Protein AF-0000000080068284 (afdb_homodimer)

Secondary structure (DSSP, 8-state):
-EEEEEEETTEEEEEE-PPPP-SSEEEEEEEEEPPHHHHHHHHH--SSS-SS--TTT---SSEE---EEEEEEEEE-TT--S--TT-EEEE--EE--S-SHHHHTT-GGG-TT-EETTTSSS--SSBS-EEE-TTTEEEPPTTS-HHHHTTHHHHHHHHHHHHHTTGGG-SEEEEE--SHHHHHHHHHHHHTT-SEEEEE-S-HHHHHHHHHHT-SEEE-TTTS-HHHHHHHHTTTS-EEEEEE-S-SHHHHHHHHHHEEEEEEEEE-S--SSPPBP-HHHHHHTT-EEEE--S--TTHHHHHHHHHHHTS--GGGGEEEEEEGGGIIIIIIIHHHH-TTT-SEEEEETT-/-EEEEEEETTEEEEEE-PPPP-SSEEEEEEEEEPPHHHHHHHHH--SSS-SS--TTT---SSEE---EEEEEEEEE-TT--S--TT-EEEE--EE--S-SHHHHTT-GGG-TT-EETTTSSS--SSBS-EEE-TTTEEEPPTTS-HHHHTTHHHHHHHHHHHHHTTGGG-SEEEEE--SHHHHHHHHHHHHTT-SEEEEE-S-HHHHHHHHHHT-SEEE-TTTS-HHHHHHHHTTTS-EEEEEE-S-SHHHHHHHHHHEEEEEEEEE-S--SSPPB--HHHHHHTT-EEEE--S--TTHHHHHHHHHHHTS--GGGGEEEEEEGGGIIIIIIIHHHH-TTT-SEEEEETT-

Nearest PDB structures (foldseek):
  1pl6-assembly1_A  TM=9.061E-01  e=7.827E-32  Homo sapiens
  5kia-assembly1_A-2  TM=8.706E-01  e=6.603E-31  Burkholderia thailandensis E264
  4eez-assembly1_B  TM=8.947E-01  e=3.286E-28  Lactococcus lactis subsp. lactis KF147
  4eex-assembly1_B  TM=8.906E-01  e=1.480E-27  Lactococcus lactis subsp. lactis KF147
  3meq-assembly1_C  TM=8.855E-01  e=5.286E-26  Brucella suis

Structure (mmCIF, N/CA/C/O backbone):
data_AF-0000000080068284-model_v1
#
loop_
_entity.id
_entity.type
_entity.pdbx_description
1 polymer 'Alcohol dehydrogenase'
#
loop_
_atom_site.group_PDB
_atom_site.id
_atom_site.type_symbol
_atom_site.label_atom_id
_atom_site.label_alt_id
_atom_site.label_comp_id
_atom_site.label_asym_id
_atom_site.label_entity_id
_atom_site.label_seq_id
_atom_site.pdbx_PDB_ins_code
_atom_site.Cartn_x
_atom_site.Cartn_y
_atom_site.Cartn_z
_atom_site.occupancy
_atom_site.B_iso_or_equiv
_atom_site.auth_seq_id
_atom_site.auth_comp_id
_atom_site.auth_asym_id
_atom_site.auth_atom_id
_atom_site.pdbx_PDB_model_num
ATOM 1 N N . MET A 1 1 ? -13.703 41.812 16.828 1 95.88 1 MET A N 1
ATOM 2 C CA . MET A 1 1 ? -12.289 41.469 16.75 1 95.88 1 MET A CA 1
ATOM 3 C C . MET A 1 1 ? -11.883 41.188 15.297 1 95.88 1 MET A C 1
ATOM 5 O O . MET A 1 1 ? -12.734 40.906 14.453 1 95.88 1 MET A O 1
ATOM 9 N N . ARG A 1 2 ? -10.578 41.281 15.016 1 97.19 2 ARG A N 1
ATOM 10 C CA . ARG A 1 2 ? -10.07 40.969 13.695 1 97.19 2 ARG A CA 1
ATOM 11 C C . ARG A 1 2 ? -10.039 39.438 13.484 1 97.19 2 ARG A C 1
ATOM 13 O O . ARG A 1 2 ? -9.688 38.688 14.391 1 97.19 2 ARG A O 1
ATOM 20 N N . ALA A 1 3 ? -10.414 39.031 12.32 1 98.12 3 ALA A N 1
ATOM 21 C CA . ALA A 1 3 ? -10.305 37.625 11.906 1 98.12 3 ALA A CA 1
ATOM 22 C C . ALA A 1 3 ? -10.039 37.5 10.406 1 98.12 3 ALA A C 1
ATOM 24 O O . ALA A 1 3 ? -10.648 38.219 9.609 1 98.12 3 ALA A O 1
ATOM 25 N N . VAL A 1 4 ? -9.086 36.719 10.062 1 98.44 4 VAL A N 1
ATOM 26 C CA . VAL A 1 4 ? -8.859 36.438 8.656 1 98.44 4 VAL A CA 1
ATOM 27 C C . VAL A 1 4 ? -9.852 35.375 8.188 1 98.44 4 VAL A C 1
ATOM 29 O O . VAL A 1 4 ? -9.758 34.219 8.57 1 98.44 4 VAL A O 1
ATOM 32 N N . ARG A 1 5 ? -10.688 35.719 7.305 1 98.06 5 ARG A N 1
ATOM 33 C CA . ARG A 1 5 ? -11.789 34.844 6.918 1 98.06 5 ARG A CA 1
ATOM 34 C C . ARG A 1 5 ? -11.688 34.469 5.453 1 98.06 5 ARG A C 1
ATOM 36 O O . ARG A 1 5 ? -11.297 35.281 4.609 1 98.06 5 ARG A O 1
ATOM 43 N N . PHE A 1 6 ? -11.953 33.219 5.188 1 98.38 6 PHE A N 1
ATOM 44 C CA . PHE A 1 6 ? -12.062 32.688 3.84 1 98.38 6 PHE A CA 1
ATOM 45 C C . PHE A 1 6 ? -13.5 32.75 3.334 1 98.38 6 PHE A C 1
ATOM 47 O O . PHE A 1 6 ? -14.391 32.125 3.887 1 98.38 6 PHE A O 1
ATOM 54 N N . HIS A 1 7 ? -13.727 33.562 2.289 1 97.75 7 HIS A N 1
ATOM 55 C CA . HIS A 1 7 ? -15.062 33.781 1.744 1 97.75 7 HIS A CA 1
ATOM 56 C C . HIS A 1 7 ? -15.297 32.906 0.504 1 97.75 7 HIS A C 1
ATOM 58 O O . HIS A 1 7 ? -16.406 32.844 -0.006 1 97.75 7 HIS A O 1
ATOM 64 N N . GLY A 1 8 ? -14.273 32.281 0.06 1 96.81 8 GLY A N 1
ATOM 65 C CA . GLY A 1 8 ? -14.281 31.5 -1.16 1 96.81 8 GLY A CA 1
ATOM 66 C C . GLY A 1 8 ? -12.977 31.578 -1.932 1 96.81 8 GLY A C 1
ATOM 67 O O . GLY A 1 8 ? -12.023 32.219 -1.48 1 96.81 8 GLY A O 1
ATOM 68 N N . ARG A 1 9 ? -12.969 30.984 -3.041 1 96.25 9 ARG A N 1
ATOM 69 C CA . ARG A 1 9 ? -11.758 30.906 -3.861 1 96.25 9 ARG A CA 1
ATOM 70 C C . ARG A 1 9 ? -11.203 32.281 -4.148 1 96.25 9 ARG A C 1
ATOM 72 O O . ARG A 1 9 ? -11.922 33.156 -4.652 1 96.25 9 ARG A O 1
ATOM 79 N N . GLY A 1 10 ? -9.953 32.5 -3.73 1 96.75 10 GLY A N 1
ATOM 80 C CA . GLY A 1 10 ? -9.258 33.75 -3.998 1 96.75 10 GLY A CA 1
ATOM 81 C C . GLY A 1 10 ? -9.742 34.906 -3.137 1 96.75 10 GLY A C 1
ATOM 82 O O . GLY A 1 10 ? -9.336 36.031 -3.334 1 96.75 10 GLY A O 1
ATOM 83 N N . ASP A 1 11 ? -10.594 34.594 -2.168 1 97.5 11 ASP A N 1
ATOM 84 C CA . ASP A 1 11 ? -11.234 35.656 -1.412 1 97.5 11 ASP A CA 1
ATOM 85 C C . ASP A 1 11 ? -11.008 35.5 0.088 1 97.5 11 ASP A C 1
ATOM 87 O O . ASP A 1 11 ? -11.852 34.938 0.793 1 97.5 11 ASP A O 1
ATOM 91 N N . ILE A 1 12 ? -9.883 36.062 0.586 1 97.69 12 ILE A N 1
ATOM 92 C CA . ILE A 1 12 ? -9.523 36.125 1.997 1 97.69 12 ILE A CA 1
ATOM 93 C C . ILE A 1 12 ? -9.508 37.562 2.459 1 97.69 12 ILE A C 1
ATOM 95 O O . ILE A 1 12 ? -8.93 38.438 1.793 1 97.69 12 ILE A O 1
ATOM 99 N N . ARG A 1 13 ? -10.164 37.812 3.627 1 96.81 13 ARG A N 1
ATOM 100 C CA . ARG A 1 13 ? -10.289 39.156 4.164 1 96.81 13 ARG A CA 1
ATOM 101 C C . ARG A 1 13 ? -10.094 39.156 5.676 1 96.81 13 ARG A C 1
ATOM 103 O O . ARG A 1 13 ? -10.289 38.156 6.34 1 96.81 13 ARG A O 1
ATOM 110 N N . ILE A 1 14 ? -9.68 40.312 6.07 1 97.5 14 ILE A N 1
ATOM 111 C CA . ILE A 1 14 ? -9.758 40.562 7.508 1 97.5 14 ILE A CA 1
ATOM 112 C C . ILE A 1 14 ? -11.102 41.188 7.852 1 97.5 14 ILE A C 1
ATOM 114 O O . ILE A 1 14 ? -11.367 42.344 7.484 1 97.5 14 ILE A O 1
ATOM 118 N N . ASP A 1 15 ? -11.914 40.469 8.5 1 97.69 15 ASP A N 1
ATOM 119 C CA . ASP A 1 15 ? -13.227 40.938 8.914 1 97.69 15 ASP A CA 1
ATOM 120 C C . ASP A 1 15 ? -13.219 41.344 10.391 1 97.69 15 ASP A C 1
ATOM 122 O O . ASP A 1 15 ? -12.391 40.844 11.164 1 97.69 15 ASP A O 1
ATOM 126 N N . GLN A 1 16 ? -14.102 42.25 10.625 1 97.62 16 GLN A N 1
ATOM 127 C CA . GLN A 1 16 ? -14.453 42.5 12.023 1 97.62 16 GLN A CA 1
ATOM 128 C C . GLN A 1 16 ? -15.656 41.656 12.445 1 97.62 16 GLN A C 1
ATOM 130 O O . GLN A 1 16 ? -16.75 41.844 11.922 1 97.62 16 GLN A O 1
ATOM 135 N N . ILE A 1 17 ? -15.367 40.75 13.336 1 96.44 17 ILE A N 1
ATOM 136 C CA . ILE A 1 17 ? -16.453 39.875 13.766 1 96.44 17 ILE A CA 1
ATOM 137 C C . ILE A 1 17 ? -16.609 39.938 15.281 1 96.44 17 ILE A C 1
ATOM 139 O O . ILE A 1 17 ? -15.805 40.594 15.961 1 96.44 17 ILE A O 1
ATOM 143 N N . ASP A 1 18 ? -17.688 39.312 15.789 1 95.25 18 ASP A N 1
ATOM 144 C CA . ASP A 1 18 ? -17.906 39.312 17.234 1 95.25 18 ASP A CA 1
ATOM 145 C C . ASP A 1 18 ? -16.859 38.469 17.953 1 95.25 18 ASP A C 1
ATOM 147 O O . ASP A 1 18 ? -16.484 37.406 17.453 1 95.25 18 ASP A O 1
ATOM 151 N N . GLU A 1 19 ? -16.344 38.969 19.047 1 94.31 19 GLU A N 1
ATOM 152 C CA . GLU A 1 19 ? -15.484 38.156 19.891 1 94.31 19 GLU A CA 1
ATOM 153 C C . GLU A 1 19 ? -16.25 36.969 20.469 1 94.31 19 GLU A C 1
ATOM 155 O O . GLU A 1 19 ? -17.406 37.125 20.875 1 94.31 19 GLU A O 1
ATOM 160 N N . PRO A 1 20 ? -15.68 35.875 20.453 1 91.12 20 PRO A N 1
ATOM 161 C CA . PRO A 1 20 ? -16.391 34.719 21 1 91.12 20 PRO A CA 1
ATOM 162 C C . PRO A 1 20 ? -16.547 34.781 22.516 1 91.12 20 PRO A C 1
ATOM 164 O O . PRO A 1 20 ? -15.734 35.406 23.203 1 91.12 20 PRO A O 1
ATOM 167 N N . VAL A 1 21 ? -17.578 34.25 22.953 1 87.19 21 VAL A N 1
ATOM 168 C CA . VAL A 1 21 ? -17.828 34.125 24.391 1 87.19 21 VAL A CA 1
ATOM 169 C C . VAL A 1 21 ? -17.062 32.938 24.953 1 87.19 21 VAL A C 1
ATOM 171 O O . VAL A 1 21 ? -17.109 31.828 24.391 1 87.19 21 VAL A O 1
ATOM 174 N N . CYS A 1 22 ? -16.359 33.25 26.047 1 83.81 22 CYS A N 1
ATOM 175 C CA . CYS A 1 22 ? -15.555 32.188 26.641 1 83.81 22 CYS A CA 1
ATOM 176 C C . CYS A 1 22 ? -16.438 31.078 27.234 1 83.81 22 CYS A C 1
ATOM 178 O O . CYS A 1 22 ? -17.203 31.328 28.156 1 83.81 22 CYS A O 1
ATOM 180 N N . GLN A 1 23 ? -16.547 30.031 26.641 1 75.38 23 GLN A N 1
ATOM 181 C CA . GLN A 1 23 ? -17.266 28.891 27.203 1 75.38 23 GLN A CA 1
ATOM 182 C C . GLN A 1 23 ? -16.297 27.797 27.656 1 75.38 23 GLN A C 1
ATOM 184 O O . GLN A 1 23 ? -16.656 26.969 28.5 1 75.38 23 GLN A O 1
ATOM 189 N N . ASN A 1 24 ? -15.133 27.859 27.297 1 82.38 24 ASN A N 1
ATOM 190 C CA . ASN A 1 24 ? -14.078 26.875 27.578 1 82.38 24 ASN A CA 1
ATOM 191 C C . ASN A 1 24 ? -12.727 27.562 27.781 1 82.38 24 ASN A C 1
ATOM 193 O O . ASN A 1 24 ? -12.586 28.422 28.641 1 82.38 24 ASN A O 1
ATOM 197 N N . GLY A 1 25 ? -11.75 27.188 27.062 1 77.19 25 GLY A N 1
ATOM 198 C CA . GLY A 1 25 ? -10.477 27.891 27.078 1 77.19 25 GLY A CA 1
ATOM 199 C C . GLY A 1 25 ? -10.344 28.922 25.984 1 77.19 25 GLY A C 1
ATOM 200 O O . GLY A 1 25 ? -10.289 28.562 24.797 1 77.19 25 GLY A O 1
ATOM 201 N N . GLN A 1 26 ? -10.352 30.125 26.391 1 84.06 26 GLN A N 1
ATOM 202 C CA . GLN A 1 26 ? -10.117 31.203 25.422 1 84.06 26 GLN A CA 1
ATOM 203 C C . GLN A 1 26 ? -8.633 31.516 25.297 1 84.06 26 GLN A C 1
ATOM 205 O O . GLN A 1 26 ? -7.945 31.734 26.297 1 84.06 26 GLN A O 1
ATOM 210 N N . ILE A 1 27 ? -8.195 31.438 24.062 1 92.38 27 ILE A N 1
ATOM 211 C CA . ILE A 1 27 ? -6.781 31.609 23.734 1 92.38 27 ILE A CA 1
ATOM 212 C C . ILE A 1 27 ? -6.586 32.938 23.016 1 92.38 27 ILE A C 1
ATOM 214 O O . ILE A 1 27 ? -7.383 33.312 22.156 1 92.38 27 ILE A O 1
ATOM 218 N N . ARG A 1 28 ? -5.641 33.656 23.375 1 96.06 28 ARG A N 1
ATOM 219 C CA . ARG A 1 28 ? -5.074 34.719 22.547 1 96.06 28 ARG A CA 1
ATOM 220 C C . ARG A 1 28 ? -3.963 34.156 21.656 1 96.06 28 ARG A C 1
ATOM 222 O O . ARG A 1 28 ? -2.85 33.906 22.125 1 96.06 28 ARG A O 1
ATOM 229 N N . PRO A 1 29 ? -4.324 33.969 20.359 1 98.25 29 PRO A N 1
ATOM 230 C CA . PRO A 1 29 ? -3.293 33.438 19.453 1 98.25 29 PRO A CA 1
ATOM 231 C C . PRO A 1 29 ? -2.08 34.375 19.344 1 98.25 29 PRO A C 1
ATOM 233 O O . PRO A 1 29 ? -2.227 35.594 19.359 1 98.25 29 PRO A O 1
ATOM 236 N N . SER A 1 30 ? -0.891 33.781 19.312 1 98.5 30 SER A N 1
ATOM 237 C CA . SER A 1 30 ? 0.342 34.562 19.156 1 98.5 30 SER A CA 1
ATOM 238 C C . SER A 1 30 ? 0.911 34.406 17.75 1 98.5 30 SER A C 1
ATOM 240 O O . SER A 1 30 ? 1.185 35.406 17.078 1 98.5 30 SER A O 1
ATOM 242 N N . PHE A 1 31 ? 1.122 33.156 17.344 1 98.81 31 PHE A N 1
ATOM 243 C CA . PHE A 1 31 ? 1.652 32.875 16.016 1 98.81 31 PHE A CA 1
ATOM 244 C C . PHE A 1 31 ? 0.815 31.812 15.312 1 98.81 31 PHE A C 1
ATOM 246 O O . PHE A 1 31 ? 0.348 30.859 15.945 1 98.81 31 PHE A O 1
ATOM 253 N N . VAL A 1 32 ? 0.577 32 14.047 1 98.81 32 VAL A N 1
ATOM 254 C CA . VAL A 1 32 ? -0.18 31.078 13.195 1 98.81 32 VAL A CA 1
ATOM 255 C C . VAL A 1 32 ? 0.59 30.828 11.898 1 98.81 32 VAL A C 1
ATOM 257 O O . VAL A 1 32 ? 1.045 31.766 11.242 1 98.81 32 VAL A O 1
ATOM 260 N N . GLY A 1 33 ? 0.773 29.578 11.578 1 98.62 33 GLY A N 1
ATOM 261 C CA . GLY A 1 33 ? 1.421 29.234 10.32 1 98.62 33 GLY A CA 1
ATOM 262 C C . GLY A 1 33 ? 0.448 29.109 9.164 1 98.62 33 GLY A C 1
ATOM 263 O O . GLY A 1 33 ? -0.702 28.719 9.352 1 98.62 33 GLY A O 1
ATOM 264 N N . ILE A 1 34 ? 0.926 29.438 7.973 1 98 34 ILE A N 1
ATOM 265 C CA . ILE A 1 34 ? 0.16 29.172 6.762 1 98 34 ILE A CA 1
ATOM 266 C C . ILE A 1 34 ? 0.509 27.781 6.234 1 98 34 ILE A C 1
ATOM 268 O O . ILE A 1 34 ? 1.687 27.438 6.098 1 98 34 ILE A O 1
ATOM 272 N N . CYS A 1 35 ? -0.464 26.984 6.035 1 95.62 35 CYS A N 1
ATOM 273 C CA . CYS A 1 35 ? -0.27 25.609 5.574 1 95.62 35 CYS A CA 1
ATOM 274 C C . CYS A 1 35 ? -0.541 25.5 4.078 1 95.62 35 CYS A C 1
ATOM 276 O O . CYS A 1 35 ? -1.243 26.328 3.502 1 95.62 35 CYS A O 1
ATOM 278 N N . GLY A 1 36 ? 0.077 24.484 3.439 1 92.5 36 GLY A N 1
ATOM 279 C CA . GLY A 1 36 ? -0.24 24.203 2.051 1 92.5 36 GLY A CA 1
ATOM 280 C C . GLY A 1 36 ? -1.725 24.016 1.805 1 92.5 36 GLY A C 1
ATOM 281 O O . GLY A 1 36 ? -2.232 24.359 0.739 1 92.5 36 GLY A O 1
ATOM 282 N N . SER A 1 37 ? -2.434 23.438 2.738 1 93.12 37 SER A N 1
ATOM 283 C CA . SER A 1 37 ? -3.875 23.25 2.596 1 93.12 37 SER A CA 1
ATOM 284 C C . SER A 1 37 ? -4.605 24.594 2.553 1 93.12 37 SER A C 1
ATOM 286 O O . SER A 1 37 ? -5.648 24.719 1.912 1 93.12 37 SER A O 1
ATOM 288 N N . ASP A 1 38 ? -4.098 25.609 3.211 1 96 38 ASP A N 1
ATOM 289 C CA . ASP A 1 38 ? -4.656 26.953 3.084 1 96 38 ASP A CA 1
ATOM 290 C C . ASP A 1 38 ? -4.531 27.469 1.651 1 96 38 ASP A C 1
ATOM 292 O O . ASP A 1 38 ? -5.469 28.062 1.115 1 96 38 ASP A O 1
ATOM 296 N N . LEU A 1 39 ? -3.342 27.25 1.112 1 95.12 39 LEU A N 1
ATOM 297 C CA . LEU A 1 39 ? -3.096 27.672 -0.262 1 95.12 39 LEU A CA 1
ATOM 298 C C . LEU A 1 39 ? -4.035 26.953 -1.227 1 95.12 39 LEU A C 1
ATOM 300 O O . LEU A 1 39 ? -4.527 27.547 -2.182 1 95.12 39 LEU A O 1
ATOM 304 N N . HIS A 1 40 ? -4.215 25.672 -0.936 1 92.12 40 HIS A N 1
ATOM 305 C CA . HIS A 1 40 ? -5.133 24.906 -1.771 1 92.12 40 HIS A CA 1
ATOM 306 C C . HIS A 1 40 ? -6.539 25.5 -1.736 1 92.12 40 HIS A C 1
ATOM 308 O O . HIS A 1 40 ? -7.18 25.641 -2.779 1 92.12 40 HIS A O 1
ATOM 314 N N . GLU A 1 41 ? -7.035 25.828 -0.574 1 94.38 41 GLU A N 1
ATOM 315 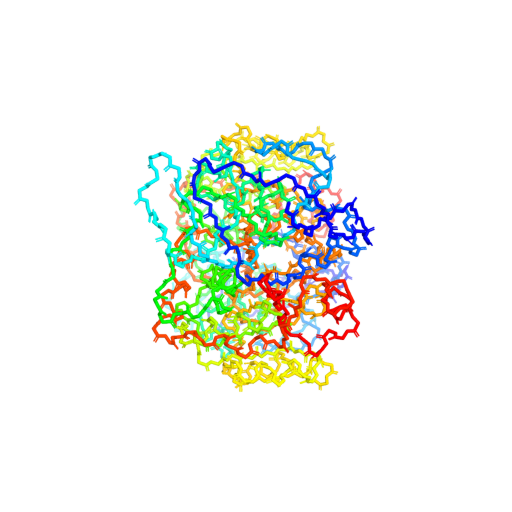C CA . GLU A 1 41 ? -8.344 26.453 -0.457 1 94.38 41 GLU A CA 1
ATOM 316 C C . GLU A 1 41 ? -8.383 27.781 -1.222 1 94.38 41 GLU A C 1
ATOM 318 O O . GLU A 1 41 ? -9.336 28.047 -1.957 1 94.38 41 GLU A O 1
ATOM 323 N N . TYR A 1 42 ? -7.32 28.547 -1.102 1 97.06 42 TYR A N 1
ATOM 324 C CA . TYR A 1 42 ? -7.246 29.859 -1.721 1 97.06 42 TYR A CA 1
ATOM 325 C C . TYR A 1 42 ? -7.254 29.75 -3.24 1 97.06 42 TYR A C 1
ATOM 327 O O . TYR A 1 42 ? -7.918 30.531 -3.924 1 97.06 42 TYR A O 1
ATOM 335 N N . LEU A 1 43 ? -6.59 28.75 -3.768 1 94.94 43 LEU A N 1
ATOM 336 C CA . LEU A 1 43 ? -6.375 28.641 -5.207 1 94.94 43 LEU A CA 1
ATOM 337 C C . LEU A 1 43 ? -7.5 27.844 -5.863 1 94.94 43 LEU A C 1
ATOM 339 O O . LEU A 1 43 ? -7.855 28.109 -7.016 1 94.94 43 LEU A O 1
ATOM 343 N N . ALA A 1 44 ? -8.109 26.859 -5.059 1 91.38 44 ALA A N 1
ATOM 344 C CA . ALA A 1 44 ? -8.969 25.891 -5.742 1 91.38 44 ALA A CA 1
ATOM 345 C C . ALA A 1 44 ? -10.188 25.547 -4.887 1 91.38 44 ALA A C 1
ATOM 347 O O . ALA A 1 44 ? -11.023 24.734 -5.297 1 91.38 44 ALA A O 1
ATOM 348 N N . GLY A 1 45 ? -10.305 26.094 -3.746 1 90.81 45 GLY A N 1
ATOM 349 C CA . GLY A 1 45 ? -11.375 25.734 -2.834 1 90.81 45 GLY A CA 1
ATOM 350 C C . GLY A 1 45 ? -12.703 26.359 -3.193 1 90.81 45 GLY A C 1
ATOM 351 O O . GLY A 1 45 ? -12.82 27.016 -4.23 1 90.81 45 GLY A O 1
ATOM 352 N N . PRO A 1 46 ? -13.609 26.125 -2.428 1 94.31 46 PRO A N 1
ATOM 353 C CA . PRO A 1 46 ? -13.539 25.375 -1.166 1 94.31 46 PRO A CA 1
ATOM 354 C C . PRO A 1 46 ? -13.469 23.859 -1.373 1 94.31 46 PRO A C 1
ATOM 356 O O . PRO A 1 46 ? -14.102 23.328 -2.289 1 94.31 46 PRO A O 1
ATOM 359 N N . SER A 1 47 ? -12.656 23.172 -0.603 1 89.31 47 SER A N 1
ATOM 360 C CA . SER A 1 47 ? -12.531 21.719 -0.576 1 89.31 47 SER A CA 1
ATOM 361 C C . SER A 1 47 ? -12.773 21.156 0.824 1 89.31 47 SER A C 1
ATOM 363 O O . SER A 1 47 ? -13.734 20.406 1.042 1 89.31 47 SER A O 1
ATOM 365 N N . THR A 1 48 ? -12.023 21.609 1.773 1 91.38 48 THR A N 1
ATOM 366 C CA . THR A 1 48 ? -12.164 21.203 3.17 1 91.38 48 THR A CA 1
ATOM 367 C C . THR A 1 48 ? -13.125 22.141 3.902 1 91.38 48 THR A C 1
ATOM 369 O O . THR A 1 48 ? -13.867 21.703 4.785 1 91.38 48 THR A O 1
ATOM 372 N N . VAL A 1 49 ? -13.094 23.391 3.539 1 96.12 49 VAL A N 1
ATOM 373 C CA . VAL A 1 49 ? -14.031 24.359 4.102 1 96.12 49 VAL A CA 1
ATOM 374 C C . VAL A 1 49 ? -15.445 24.031 3.646 1 96.12 49 VAL A C 1
ATOM 376 O O . VAL A 1 49 ? -15.703 23.891 2.447 1 96.12 49 VAL A O 1
ATOM 379 N N . PRO A 1 50 ? -16.359 23.969 4.535 1 96.5 50 PRO A N 1
ATOM 380 C CA . PRO A 1 50 ? -17.688 23.484 4.176 1 96.5 50 PRO A CA 1
ATOM 381 C C . PRO A 1 50 ? -18.531 24.531 3.467 1 96.5 50 PRO A C 1
ATOM 383 O O . PRO A 1 50 ? -18.594 25.688 3.902 1 96.5 50 PRO A O 1
ATOM 386 N N . GLU A 1 51 ? -19.156 24.125 2.453 1 95.94 51 GLU A N 1
ATOM 387 C CA . GLU A 1 51 ? -20.109 24.969 1.735 1 95.94 51 GLU A CA 1
ATOM 388 C C . GLU A 1 51 ? -21.516 24.844 2.314 1 95.94 51 GLU A C 1
ATOM 390 O O . GLU A 1 51 ? -22.359 25.703 2.072 1 95.94 51 GLU A O 1
ATOM 395 N N . THR A 1 52 ? -21.797 23.734 2.816 1 96.44 52 THR A N 1
ATOM 396 C CA . THR A 1 52 ? -23 23.469 3.582 1 96.44 52 THR A CA 1
ATOM 397 C C . THR A 1 52 ? -22.672 23.234 5.055 1 96.44 52 THR A C 1
ATOM 399 O O . THR A 1 52 ? -21.516 22.984 5.402 1 96.44 52 THR A O 1
ATOM 402 N N . PRO A 1 53 ? -23.578 23.406 5.902 1 97.25 53 PRO A N 1
ATOM 403 C CA . PRO A 1 53 ? -23.266 23.297 7.332 1 97.25 53 PRO A CA 1
ATOM 404 C C . PRO A 1 53 ? -22.531 22 7.68 1 97.25 53 PRO A C 1
ATOM 406 O O . PRO A 1 53 ? -23 20.906 7.348 1 97.25 53 PRO A O 1
ATOM 409 N N . HIS A 1 54 ? -21.438 22.141 8.297 1 97.5 54 HIS A N 1
ATOM 410 C CA . HIS A 1 54 ? -20.609 21 8.695 1 97.5 54 HIS A CA 1
ATOM 411 C C . HIS A 1 54 ? -21.328 20.141 9.719 1 97.5 54 HIS A C 1
ATOM 413 O O . HIS A 1 54 ? -21.953 20.656 10.656 1 97.5 54 HIS A O 1
ATOM 419 N N . PRO A 1 55 ? -21.203 18.875 9.695 1 96.62 55 PRO A N 1
ATOM 420 C CA . PRO A 1 55 ? -21.969 17.984 10.578 1 96.62 55 PRO A CA 1
ATOM 421 C C . PRO A 1 55 ? -21.594 18.156 12.055 1 96.62 55 PRO A C 1
ATOM 423 O O . PRO A 1 55 ? -22.438 17.938 12.93 1 96.62 55 PRO A O 1
ATOM 426 N N . ILE A 1 56 ? -20.391 18.594 12.352 1 96.44 56 ILE A N 1
ATOM 427 C CA . ILE A 1 56 ? -19.938 18.688 13.734 1 96.44 56 ILE A CA 1
ATOM 428 C C . ILE A 1 56 ? -20.141 20.109 14.242 1 96.44 56 ILE A C 1
ATOM 430 O O . ILE A 1 56 ? -20.609 20.312 15.367 1 96.44 56 ILE A O 1
ATOM 434 N N . THR A 1 57 ? -19.828 21.125 13.422 1 96 57 THR A N 1
ATOM 435 C CA . THR A 1 57 ? -19.75 22.484 13.93 1 96 57 THR A CA 1
ATOM 436 C C . THR A 1 57 ? -20.938 23.312 13.43 1 96 57 THR A C 1
ATOM 438 O O . THR A 1 57 ? -21.188 24.406 13.938 1 96 57 THR A O 1
ATOM 441 N N . ASN A 1 58 ? -21.641 22.875 12.391 1 96.69 58 ASN A N 1
ATOM 442 C CA . ASN A 1 58 ? -22.75 23.547 11.719 1 96.69 58 ASN A CA 1
ATOM 443 C C . ASN A 1 58 ? -22.281 24.812 11.016 1 96.69 58 ASN A C 1
ATOM 445 O O . ASN A 1 58 ? -23.094 25.656 10.633 1 96.69 58 ASN A O 1
ATOM 449 N N . ALA A 1 59 ? -21.016 25.016 10.875 1 95.88 59 ALA A N 1
ATOM 450 C CA . ALA A 1 59 ? -20.469 26.219 10.234 1 95.88 59 ALA A CA 1
ATOM 451 C C . ALA A 1 59 ? -20.406 26.047 8.719 1 95.88 59 ALA A C 1
ATOM 453 O O . ALA A 1 59 ? -20.375 24.922 8.211 1 95.88 59 ALA A O 1
ATOM 454 N N . THR A 1 60 ? -20.438 27.094 8.039 1 96.31 60 THR A N 1
ATOM 455 C CA . THR A 1 60 ? -20.234 27.188 6.602 1 96.31 60 THR A CA 1
ATOM 456 C C . THR A 1 60 ? -19.531 28.484 6.238 1 96.31 60 THR A C 1
ATOM 458 O O . THR A 1 60 ? -19.359 29.359 7.086 1 96.31 60 THR A O 1
ATOM 461 N N . LEU A 1 61 ? -19.078 28.578 5.086 1 95.31 61 LEU A N 1
ATOM 462 C CA . LEU A 1 61 ? -18.406 29.797 4.633 1 95.31 61 LEU A CA 1
ATOM 463 C C . LEU A 1 61 ? -19.219 31.031 5.004 1 95.31 61 LEU A C 1
ATOM 465 O O . LEU A 1 61 ? -20.453 31 4.969 1 95.31 61 LEU A O 1
ATOM 469 N N . PRO A 1 62 ? -18.609 32.062 5.316 1 97.38 62 PRO A N 1
ATOM 470 C CA . PRO A 1 62 ? -17.172 32.219 5.5 1 97.38 62 PRO A CA 1
ATOM 471 C C . PRO A 1 62 ? -16.672 31.672 6.832 1 97.38 62 PRO A C 1
ATOM 473 O O . PRO A 1 62 ? -17.438 31.641 7.809 1 97.38 62 PRO A O 1
ATOM 476 N N . VAL A 1 63 ? -15.438 31.234 6.898 1 97.75 63 VAL A N 1
ATOM 477 C CA . VAL A 1 63 ? -14.867 30.688 8.125 1 97.75 63 VAL A CA 1
ATOM 478 C C . VAL A 1 63 ? -13.555 31.406 8.445 1 97.75 63 VAL A C 1
ATOM 480 O O . VAL A 1 63 ? -12.93 32 7.562 1 97.75 63 VAL A O 1
ATOM 483 N N . THR A 1 64 ? -13.156 31.453 9.719 1 98 64 THR A N 1
ATOM 484 C CA . THR A 1 64 ? -11.867 31.984 10.133 1 98 64 THR A CA 1
ATOM 485 C C . THR A 1 64 ? -10.758 30.953 9.922 1 98 64 THR A C 1
ATOM 487 O O . THR A 1 64 ? -10.867 29.828 10.391 1 98 64 THR A O 1
ATOM 490 N N .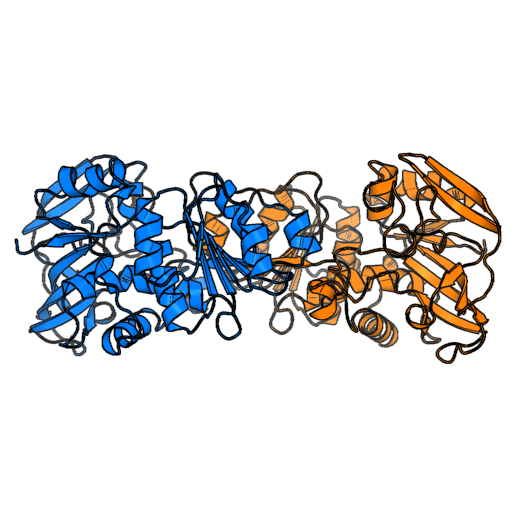 LEU A 1 65 ? -9.68 31.312 9.258 1 98.12 65 LEU A N 1
ATOM 491 C CA . LEU A 1 65 ? -8.578 30.406 8.945 1 98.12 65 LEU A CA 1
ATOM 492 C C . LEU A 1 65 ? -7.59 30.328 10.109 1 98.12 65 LEU A C 1
ATOM 494 O O . LEU A 1 65 ? -7.668 31.125 11.047 1 98.12 65 LEU A O 1
ATOM 498 N N . GLY A 1 66 ? -6.691 29.328 10 1 98.38 66 GLY A N 1
ATOM 499 C CA . GLY A 1 66 ? -5.598 29.172 10.945 1 98.38 66 GLY A CA 1
ATOM 500 C C . GLY A 1 66 ? -5.695 27.906 11.766 1 98.38 66 GLY A C 1
ATOM 501 O O . GLY A 1 66 ? -6.32 27.891 12.828 1 98.38 66 GLY A O 1
ATOM 502 N N . HIS A 1 67 ? -5.055 26.844 11.32 1 98.19 67 HIS A N 1
ATOM 503 C CA . HIS A 1 67 ? -5.125 25.594 12.07 1 98.19 67 HIS A CA 1
ATOM 504 C C . HIS A 1 67 ? -3.766 25.219 12.648 1 98.19 67 HIS A C 1
ATOM 506 O O . HIS A 1 67 ? -3.656 24.266 13.422 1 98.19 67 HIS A O 1
ATOM 512 N N . GLU A 1 68 ? -2.734 25.953 12.344 1 98.56 68 GLU A N 1
ATOM 513 C CA . GLU A 1 68 ? -1.401 25.812 12.922 1 98.56 68 GLU A CA 1
ATOM 514 C C . GLU A 1 68 ? -1.071 26.984 13.844 1 98.56 68 GLU A C 1
ATOM 516 O O . GLU A 1 68 ? -0.492 27.984 13.414 1 98.56 68 GLU A O 1
ATOM 521 N N . PHE A 1 69 ? -1.368 26.812 15.195 1 98.62 69 PHE A N 1
ATOM 522 C CA . PHE A 1 69 ? -1.121 28.031 15.961 1 98.62 69 PHE A CA 1
ATOM 523 C C . PHE A 1 69 ? -0.878 27.719 17.422 1 98.62 69 PHE A C 1
ATOM 525 O O . PHE A 1 69 ? -1.188 26.609 17.891 1 98.62 69 PHE A O 1
ATOM 532 N N . SER A 1 70 ? -0.276 28.672 18.062 1 98.69 70 SER A N 1
ATOM 533 C CA . SER A 1 70 ? -0.031 28.703 19.5 1 98.69 70 SER A CA 1
ATOM 534 C C . SER A 1 70 ? -0.465 30.031 20.094 1 98.69 70 SER A C 1
ATOM 536 O O . SER A 1 70 ? -0.737 30.984 19.375 1 98.69 70 SER A O 1
ATOM 538 N N . GLY A 1 71 ? -0.604 30.047 21.359 1 98.25 71 GLY A N 1
ATOM 539 C CA . GLY A 1 71 ? -0.999 31.25 22.062 1 98.25 71 GLY A CA 1
ATOM 540 C C . GLY A 1 71 ? -1.028 31.078 23.578 1 98.25 71 GLY A C 1
ATOM 541 O O . GLY A 1 71 ? -0.386 30.172 24.109 1 98.25 71 GLY A O 1
ATOM 542 N N . THR A 1 72 ? -1.672 32.062 24.156 1 97.69 72 THR A N 1
ATOM 543 C CA . THR A 1 72 ? -1.772 32.062 25.609 1 97.69 72 THR A CA 1
ATOM 544 C C . THR A 1 72 ? -3.232 32.062 26.047 1 97.69 72 THR A C 1
ATOM 546 O O . THR A 1 72 ? -4.062 32.75 25.469 1 97.69 72 THR A O 1
ATOM 549 N N . ILE A 1 73 ? -3.486 31.234 27.109 1 97.19 73 ILE A N 1
ATOM 550 C CA . ILE A 1 73 ? -4.828 31.219 27.688 1 97.19 73 ILE A CA 1
ATOM 551 C C . ILE A 1 73 ? -5.125 32.562 28.344 1 97.19 73 ILE A C 1
ATOM 553 O O . ILE A 1 73 ? -4.379 33 29.234 1 97.19 73 ILE A O 1
ATOM 557 N N . GLU A 1 74 ? -6.125 33.156 27.906 1 95.19 74 GLU A N 1
ATOM 558 C CA . GLU A 1 74 ? -6.441 34.469 28.453 1 95.19 74 GLU A CA 1
ATOM 559 C C . GLU A 1 74 ? -7.656 34.406 29.375 1 95.19 74 GLU A C 1
ATOM 561 O O . GLU A 1 74 ? -7.812 35.25 30.25 1 95.19 74 GLU A O 1
ATOM 566 N N . GLU A 1 75 ? -8.531 33.469 29.172 1 94.5 75 GLU A N 1
ATOM 567 C CA . GLU A 1 75 ? -9.719 33.219 29.984 1 94.5 75 GLU A CA 1
ATOM 568 C C . GLU A 1 75 ? -10.109 31.75 29.984 1 94.5 75 GLU A C 1
ATOM 570 O O . GLU A 1 75 ? -9.852 31.031 29.016 1 94.5 75 GLU A O 1
ATOM 575 N N . VAL A 1 76 ? -10.672 31.312 31.109 1 94.38 76 VAL A N 1
ATOM 576 C CA . VAL A 1 76 ? -11.164 29.938 31.172 1 94.38 76 VAL A CA 1
ATOM 577 C C . VAL A 1 76 ? -12.602 29.938 31.672 1 94.38 76 VAL A C 1
ATOM 579 O O . VAL A 1 76 ? -12.984 30.734 32.531 1 94.38 76 VAL A O 1
ATOM 582 N N . GLY A 1 77 ? -13.375 29.094 31.016 1 89.81 77 GLY A N 1
ATOM 583 C CA . GLY A 1 77 ? -14.75 28.922 31.453 1 89.81 77 GLY A CA 1
ATOM 584 C C . GLY A 1 77 ? -14.883 28.094 32.719 1 89.81 77 GLY A C 1
ATOM 585 O O . GLY A 1 77 ? -13.891 27.562 33.219 1 89.81 77 GLY A O 1
ATOM 586 N N . ALA A 1 78 ? -16.203 27.953 33.031 1 86 78 ALA A N 1
ATOM 587 C CA . ALA A 1 78 ? -16.5 27.156 34.219 1 86 78 ALA A CA 1
ATOM 588 C C . ALA A 1 78 ? -16.203 25.688 33.969 1 86 78 ALA A C 1
ATOM 590 O O . ALA A 1 78 ? -16.484 25.156 32.906 1 86 78 ALA A O 1
ATOM 591 N N . GLY A 1 79 ? -15.5 25.062 34.781 1 89.06 79 GLY A N 1
ATOM 592 C CA . GLY A 1 79 ? -15.281 23.625 34.719 1 89.06 79 GLY A CA 1
ATOM 593 C C . GLY A 1 79 ? -13.977 23.25 34.031 1 89.06 79 GLY A C 1
ATOM 594 O O . GLY A 1 79 ? -13.609 22.062 34 1 89.06 79 GLY A O 1
ATOM 595 N N . VAL A 1 80 ? -13.367 24.25 33.375 1 92.44 80 VAL A N 1
ATOM 596 C CA . VAL A 1 80 ? -12.078 23.984 32.719 1 92.44 80 VAL A CA 1
ATOM 597 C C . VAL A 1 80 ? -11.023 23.703 33.781 1 92.44 80 VAL A C 1
ATOM 599 O O . VAL A 1 80 ? -10.859 24.484 34.719 1 92.44 80 VAL A O 1
ATOM 602 N N . THR A 1 81 ? -10.352 22.547 33.688 1 93.19 81 THR A N 1
ATOM 603 C CA . THR A 1 81 ? -9.391 22.188 34.719 1 93.19 81 THR A CA 1
ATOM 604 C C . THR A 1 81 ? -8.031 21.875 34.094 1 93.19 81 THR A C 1
ATOM 606 O O . THR A 1 81 ? -7.02 21.812 34.781 1 93.19 81 THR A O 1
ATOM 609 N N . ARG A 1 82 ? -7.949 21.766 32.812 1 93.19 82 ARG A N 1
ATOM 610 C CA . ARG A 1 82 ? -6.73 21.281 32.156 1 93.19 82 ARG A CA 1
ATOM 611 C C . ARG A 1 82 ? -5.77 22.422 31.875 1 93.19 82 ARG A C 1
ATOM 613 O O . ARG A 1 82 ? -4.57 22.203 31.703 1 93.19 82 ARG A O 1
ATOM 620 N N . VAL A 1 83 ? -6.32 23.641 31.797 1 95.19 83 VAL A N 1
ATOM 621 C CA . VAL A 1 83 ? -5.496 24.828 31.531 1 95.19 83 VAL A CA 1
ATOM 622 C C . VAL A 1 83 ? -5.906 25.969 32.438 1 95.19 83 VAL A C 1
ATOM 624 O O . VAL A 1 83 ? -6.996 25.953 33.031 1 95.19 83 VAL A O 1
ATOM 627 N N . LYS A 1 84 ? -5.012 26.953 32.562 1 95.69 84 LYS A N 1
ATOM 628 C CA . LYS A 1 84 ? -5.293 28.172 33.344 1 95.69 84 LYS A CA 1
ATOM 629 C C . LYS A 1 84 ? -4.781 29.406 32.594 1 95.69 84 LYS A C 1
ATOM 631 O O . LYS A 1 84 ? -3.961 29.297 31.688 1 95.69 84 LYS A O 1
ATOM 636 N N . VAL A 1 85 ? -5.262 30.531 33.062 1 96.5 85 VAL A N 1
ATOM 637 C CA . VAL A 1 85 ? -4.863 31.797 32.469 1 96.5 85 VAL A CA 1
ATOM 638 C C . VAL A 1 85 ? -3.348 31.953 32.531 1 96.5 85 VAL A C 1
ATOM 640 O O . VAL A 1 85 ? -2.738 31.688 33.594 1 96.5 85 VAL A O 1
ATOM 643 N N . GLY A 1 86 ? -2.75 32.25 31.406 1 96.88 86 GLY A N 1
ATOM 644 C CA . GLY A 1 86 ? -1.31 32.438 31.344 1 96.88 86 GLY A CA 1
ATOM 645 C C . GLY A 1 86 ? -0.585 31.266 30.734 1 96.88 86 GLY A C 1
ATOM 646 O O . GLY A 1 86 ? 0.571 31.391 30.328 1 96.88 86 GLY A O 1
ATOM 647 N N . ASP A 1 87 ? -1.285 30.156 30.703 1 97.25 87 ASP A N 1
ATOM 648 C CA . ASP A 1 87 ? -0.679 28.969 30.094 1 97.25 87 ASP A CA 1
ATOM 649 C C . ASP A 1 87 ? -0.403 29.188 28.609 1 97.25 87 ASP A C 1
ATOM 651 O O . ASP A 1 87 ? -1.228 29.781 27.906 1 97.25 87 ASP A O 1
ATOM 655 N N . ARG A 1 88 ? 0.792 28.766 28.141 1 98.19 88 ARG A N 1
ATOM 656 C CA . ARG A 1 88 ? 1.122 28.719 26.719 1 98.19 88 ARG A CA 1
ATOM 657 C C . ARG A 1 88 ? 0.683 27.391 26.109 1 98.19 88 ARG A C 1
ATOM 659 O O . ARG A 1 88 ? 0.922 26.328 26.672 1 98.19 88 ARG A O 1
ATOM 666 N N . VAL A 1 89 ? 0.02 27.469 24.969 1 98.38 89 VAL A N 1
ATOM 667 C CA . VAL A 1 89 ? -0.553 26.25 24.422 1 98.38 89 VAL A CA 1
ATOM 668 C C . VAL A 1 89 ? -0.353 26.234 22.906 1 98.38 89 VAL A C 1
ATOM 670 O O . VAL A 1 89 ? -0.207 27.281 22.281 1 98.38 89 VAL A O 1
ATOM 673 N N . ALA A 1 90 ? -0.188 25.109 22.328 1 98.56 90 ALA A N 1
ATOM 674 C CA . ALA A 1 90 ? -0.429 24.812 20.922 1 98.56 90 ALA A CA 1
ATOM 675 C C . ALA A 1 90 ? -1.76 24.094 20.734 1 98.56 90 ALA A C 1
ATOM 677 O O . ALA A 1 90 ? -2.201 23.344 21.609 1 98.56 90 ALA A O 1
ATOM 678 N N . VAL A 1 91 ? -2.402 24.234 19.641 1 97.81 91 VAL A N 1
ATOM 679 C CA . VAL A 1 91 ? -3.775 23.766 19.5 1 97.81 91 VAL A CA 1
ATOM 680 C C . VAL A 1 91 ? -3.824 22.578 18.547 1 97.81 91 VAL A C 1
ATOM 682 O O . VAL A 1 91 ? -3.287 22.641 17.438 1 97.81 91 VAL A O 1
ATOM 685 N N . LYS A 1 92 ? -4.383 21.484 19.016 1 97.06 92 LYS A N 1
ATOM 686 C CA . LYS A 1 92 ? -4.754 20.344 18.188 1 97.06 92 LYS A CA 1
ATOM 687 C C . LYS A 1 92 ? -6.039 20.609 17.406 1 97.06 92 LYS A C 1
ATOM 689 O O . LYS A 1 92 ? -7.133 20.594 17.969 1 97.06 92 LYS A O 1
ATOM 694 N N . PRO A 1 93 ? -5.973 20.719 16.109 1 96.88 93 PRO A N 1
ATOM 695 C CA . PRO A 1 93 ? -7.09 21.328 15.383 1 96.88 93 PRO A CA 1
ATOM 696 C C . PRO A 1 93 ? -8.141 20.312 14.953 1 96.88 93 PRO A C 1
ATOM 698 O O . PRO A 1 93 ? -9.242 20.688 14.539 1 96.88 93 PRO A O 1
ATOM 701 N N . ASN A 1 94 ? -7.875 19 14.953 1 95.06 94 ASN A N 1
ATOM 702 C CA . ASN A 1 94 ? -8.75 17.984 14.383 1 95.06 94 ASN A CA 1
ATOM 703 C C . ASN A 1 94 ? -10.031 17.828 15.195 1 95.06 94 ASN A C 1
ATOM 705 O O . ASN A 1 94 ? -9.992 17.719 16.422 1 95.06 94 ASN A O 1
ATOM 709 N N . LEU A 1 95 ? -11.125 17.844 14.484 1 96.25 95 LEU A N 1
ATOM 710 C CA . LEU A 1 95 ? -12.438 17.562 15.07 1 96.25 95 LEU A CA 1
ATOM 711 C C . LEU A 1 95 ? -13 16.25 14.516 1 96.25 95 LEU A C 1
ATOM 713 O O . LEU A 1 95 ? -12.852 15.969 13.32 1 96.25 95 LEU A O 1
ATOM 717 N N . TYR A 1 96 ? -13.648 15.469 15.32 1 96.81 96 TYR A N 1
ATOM 718 C CA . TYR A 1 96 ? -14.242 14.203 14.898 1 96.81 96 TYR A CA 1
ATOM 719 C C . TYR A 1 96 ? -15.539 13.93 15.648 1 96.81 96 TYR A C 1
ATOM 721 O O . TYR A 1 96 ? -15.766 14.484 16.734 1 96.81 96 TYR A O 1
ATOM 729 N N . ASP A 1 97 ? -16.422 13.125 15.148 1 97.06 97 ASP A N 1
ATOM 730 C CA . ASP A 1 97 ? -17.766 12.961 15.695 1 97.06 97 ASP A CA 1
ATOM 731 C C . ASP A 1 97 ? -17.766 11.938 16.828 1 97.06 97 ASP A C 1
ATOM 733 O O . ASP A 1 97 ? -18.672 11.945 17.672 1 97.06 97 ASP A O 1
ATOM 737 N N . GLY A 1 98 ? -16.844 11.008 16.828 1 96.69 98 GLY A N 1
ATOM 738 C CA . GLY A 1 98 ? -16.734 10.016 17.875 1 96.69 98 GLY A CA 1
ATOM 739 C C . GLY A 1 98 ? -17.719 8.875 17.734 1 96.69 98 GLY A C 1
ATOM 740 O O . GLY A 1 98 ? -17.688 7.91 18.5 1 96.69 98 GLY A O 1
ATOM 741 N N . THR A 1 99 ? -18.578 8.922 16.625 1 97.12 99 THR A N 1
ATOM 742 C CA . THR A 1 99 ? -19.672 7.961 16.578 1 97.12 99 THR A CA 1
ATOM 743 C C . THR A 1 99 ? -19.594 7.113 15.312 1 97.12 99 THR A C 1
ATOM 745 O O . THR A 1 99 ? -20.188 6.031 15.25 1 97.12 99 THR A O 1
ATOM 748 N N . CYS A 1 100 ? -18.953 7.586 14.328 1 96.94 100 CYS A N 1
ATOM 749 C CA . CYS A 1 100 ? -18.875 6.797 13.102 1 96.94 100 CYS A CA 1
ATOM 750 C C . CYS A 1 100 ? -17.984 5.578 13.289 1 96.94 100 CYS A C 1
ATOM 752 O O . CYS A 1 100 ? -17.25 5.48 14.273 1 96.94 100 CYS A O 1
ATOM 754 N N . ALA A 1 101 ? -17.984 4.664 12.359 1 96.69 101 ALA A N 1
ATOM 755 C CA . ALA A 1 101 ? -17.266 3.398 12.477 1 96.69 101 ALA A CA 1
ATOM 756 C C . ALA A 1 101 ? -15.773 3.633 12.633 1 96.69 101 ALA A C 1
ATOM 758 O O . ALA A 1 101 ? -15.094 2.904 13.359 1 96.69 101 ALA A O 1
ATOM 759 N N . ARG A 1 102 ? -15.25 4.625 11.984 1 97.25 102 ARG A N 1
ATOM 760 C CA . ARG A 1 102 ? -13.828 4.938 12.062 1 97.25 102 ARG A CA 1
ATOM 761 C C . ARG A 1 102 ? -13.461 5.449 13.445 1 97.25 102 ARG A C 1
ATOM 763 O O . ARG A 1 102 ? -12.438 5.043 14.016 1 97.25 102 ARG A O 1
ATOM 770 N N . CYS A 1 103 ? -14.281 6.301 14.008 1 96.88 103 CYS A N 1
ATOM 771 C CA . CYS A 1 103 ? -14.023 6.871 15.328 1 96.88 103 CYS A CA 1
ATOM 772 C C . CYS A 1 103 ? -14.117 5.801 16.406 1 96.88 103 CYS A C 1
ATOM 774 O O . CYS A 1 103 ? -13.273 5.742 17.297 1 96.88 103 CYS A O 1
ATOM 776 N N . VAL A 1 104 ? -15.078 4.941 16.219 1 95.94 104 VAL A N 1
ATOM 777 C CA . VAL A 1 104 ? -15.305 3.922 17.25 1 95.94 104 VAL A CA 1
ATOM 778 C C . VAL A 1 104 ? -14.148 2.92 17.234 1 95.94 104 VAL A C 1
ATOM 780 O O . VAL A 1 104 ? -13.812 2.342 18.266 1 95.94 104 VAL A O 1
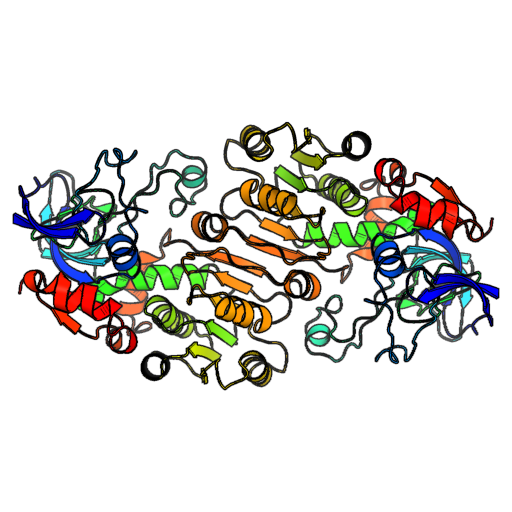ATOM 783 N N . GLN A 1 105 ? -13.484 2.824 16.109 1 94.06 105 GLN A N 1
ATOM 784 C CA . GLN A 1 105 ? -12.352 1.912 16 1 94.06 105 GLN A CA 1
ATOM 785 C C . GLN A 1 105 ? -11.047 2.615 16.344 1 94.06 105 GLN A C 1
ATOM 787 O O . GLN A 1 105 ? -9.961 2.066 16.125 1 94.06 105 GLN A O 1
ATOM 792 N N . GLY A 1 106 ? -11.125 3.834 16.766 1 94.5 106 GLY A N 1
ATOM 793 C CA . GLY A 1 106 ? -9.961 4.559 17.25 1 94.5 106 GLY A CA 1
ATOM 794 C C . GLY A 1 106 ? -9.227 5.309 16.141 1 94.5 106 GLY A C 1
ATOM 795 O O . GLY A 1 106 ? -8.109 5.781 16.344 1 94.5 106 GLY A O 1
ATOM 796 N N . ARG A 1 107 ? -9.828 5.352 14.977 1 96.06 107 ARG A N 1
ATOM 797 C CA . ARG A 1 107 ? -9.227 6.066 13.859 1 96.06 107 ARG A CA 1
ATOM 798 C C . ARG A 1 107 ? -9.883 7.43 13.664 1 96.06 107 ARG A C 1
ATOM 800 O O . ARG A 1 107 ? -10.406 7.719 12.586 1 96.06 107 ARG A O 1
ATOM 807 N N . VAL A 1 108 ? -9.68 8.305 14.617 1 96.75 108 VAL A N 1
ATOM 808 C CA . VAL A 1 108 ? -10.43 9.555 14.656 1 96.75 108 VAL A CA 1
ATOM 809 C C . VAL A 1 108 ? -9.891 10.516 13.594 1 96.75 108 VAL A C 1
ATOM 811 O O . VAL A 1 108 ? -10.625 11.367 13.086 1 96.75 108 VAL A O 1
ATOM 814 N N . ASN A 1 109 ? -8.594 10.367 13.25 1 97.19 109 ASN A N 1
ATOM 815 C CA . ASN A 1 109 ? -8.008 11.211 12.211 1 97.19 109 ASN A CA 1
ATOM 816 C C . ASN A 1 109 ? -8.641 10.93 10.844 1 97.19 109 ASN A C 1
ATOM 818 O O . ASN A 1 109 ? -8.492 11.727 9.914 1 97.19 109 ASN A O 1
ATOM 822 N N . CYS A 1 110 ? -9.383 9.766 10.75 1 97.38 110 CYS A N 1
ATOM 823 C CA . CYS A 1 110 ? -10.047 9.367 9.523 1 97.38 110 CYS A CA 1
ATOM 824 C C . CYS A 1 110 ? -11.562 9.492 9.656 1 97.38 110 CYS A C 1
ATOM 826 O O . CYS A 1 110 ? -12.312 8.898 8.875 1 97.38 110 CYS A O 1
ATOM 828 N N . CYS A 1 111 ? -12.039 10.266 10.594 1 97.25 111 CYS A N 1
ATOM 829 C CA . CYS A 1 111 ? -13.469 10.414 10.852 1 97.25 111 CYS A CA 1
ATOM 830 C C . CYS A 1 111 ? -14.227 10.742 9.57 1 97.25 111 CYS A C 1
ATOM 832 O O . CYS A 1 111 ? -13.766 11.555 8.766 1 97.25 111 CYS A O 1
ATOM 834 N N . ARG A 1 112 ? -15.414 10.141 9.406 1 96.06 112 ARG A N 1
ATOM 835 C CA . ARG A 1 112 ? -16.25 10.383 8.227 1 96.06 112 ARG A CA 1
ATOM 836 C C . ARG A 1 112 ? -16.734 11.82 8.188 1 96.06 112 ARG A C 1
ATOM 838 O O . ARG A 1 112 ? -17.062 12.344 7.117 1 96.06 112 ARG A O 1
ATOM 845 N N . ASN A 1 113 ? -16.781 12.469 9.312 1 96.69 113 ASN A N 1
ATOM 846 C CA . ASN A 1 113 ? -17.219 13.859 9.438 1 96.69 113 ASN A CA 1
ATOM 847 C C . ASN A 1 113 ? -16.094 14.766 9.906 1 96.69 113 ASN A C 1
ATOM 849 O O . ASN A 1 113 ? -16.312 15.695 10.68 1 96.69 113 ASN A O 1
ATOM 853 N N . LEU A 1 114 ? -14.93 14.43 9.484 1 96.25 114 LEU A N 1
ATOM 854 C CA . LEU A 1 114 ? -13.734 15.117 9.945 1 96.25 114 LEU A CA 1
ATOM 855 C C . LEU A 1 114 ? -13.875 16.625 9.766 1 96.25 114 LEU A C 1
ATOM 857 O O . LEU A 1 114 ? -14.344 17.094 8.727 1 96.25 114 LEU A O 1
ATOM 861 N N . GLY A 1 115 ? -13.602 17.391 10.805 1 95.44 115 GLY A N 1
ATOM 862 C CA . GLY A 1 115 ? -13.516 18.844 10.766 1 95.44 115 GLY A CA 1
ATOM 863 C C . GLY A 1 115 ? -12.195 19.375 11.297 1 95.44 115 GLY A C 1
ATOM 864 O O . GLY A 1 115 ? -11.367 18.609 11.789 1 95.44 115 GLY A O 1
ATOM 865 N N . PHE A 1 116 ? -12 20.719 11.148 1 95.88 116 PHE A N 1
ATOM 866 C CA . PHE A 1 116 ? -10.766 21.344 11.594 1 95.88 116 PHE A CA 1
ATOM 867 C C . PHE A 1 116 ? -11.039 22.734 12.164 1 95.88 116 PHE A C 1
ATOM 869 O O . PHE A 1 116 ? -11.75 23.531 11.547 1 95.88 116 PHE A O 1
ATOM 876 N N . ILE A 1 117 ? -10.492 22.875 13.344 1 96.56 117 ILE A N 1
ATOM 877 C CA . ILE A 1 117 ? -10.305 24.266 13.734 1 96.56 117 ILE A CA 1
ATOM 878 C C . ILE A 1 117 ? -9.484 25 12.672 1 96.56 117 ILE A C 1
ATOM 880 O O . ILE A 1 117 ? -8.422 24.531 12.266 1 96.56 117 ILE A O 1
ATOM 884 N N . GLY A 1 118 ? -10 26.109 12.219 1 97.44 118 GLY A N 1
ATOM 885 C CA . GLY A 1 118 ? -9.312 26.828 11.156 1 97.44 118 GLY A CA 1
ATOM 886 C C . GLY A 1 118 ? -9.906 26.594 9.789 1 97.44 118 GLY A C 1
ATOM 887 O O . GLY A 1 118 ? -9.539 27.25 8.82 1 97.44 118 GLY A O 1
ATOM 888 N N . TYR A 1 119 ? -10.875 25.609 9.68 1 96.88 119 TYR A N 1
ATOM 889 C CA . TYR A 1 119 ? -11.531 25.344 8.406 1 96.88 119 TYR A CA 1
ATOM 890 C C . TYR A 1 119 ? -13.039 25.203 8.594 1 96.88 119 TYR A C 1
ATOM 892 O O . TYR A 1 119 ? -13.82 25.672 7.766 1 96.88 119 TYR A O 1
ATOM 900 N N . SER A 1 120 ? -13.461 24.562 9.719 1 96.56 120 SER A N 1
ATOM 901 C CA . SER A 1 120 ? -14.844 24.125 9.852 1 96.56 120 SER A CA 1
ATOM 902 C C . SER A 1 120 ? -15.602 25 10.844 1 96.56 120 SER A C 1
ATOM 904 O O . SER A 1 120 ? -16.641 24.594 11.367 1 96.56 120 SER A O 1
ATOM 906 N N . SER A 1 121 ? -15.078 26.172 11.234 1 91.06 121 SER A N 1
ATOM 907 C CA . SER A 1 121 ? -15.727 27.078 12.164 1 91.06 121 SER A CA 1
ATOM 908 C C . SER A 1 121 ? -15.039 28.438 12.172 1 91.06 121 SER A C 1
ATOM 910 O O . SER A 1 121 ? -14.117 28.688 11.383 1 91.06 121 SER A O 1
ATOM 912 N N . ASN A 1 122 ? -15.5 29.266 13.039 1 91 122 ASN A N 1
ATOM 913 C CA . ASN A 1 122 ? -14.875 30.578 13.203 1 91 122 ASN A CA 1
ATOM 914 C C . ASN A 1 122 ? -13.836 30.562 14.328 1 91 122 ASN A C 1
ATOM 916 O O . ASN A 1 122 ? -13.453 31.625 14.828 1 91 122 ASN A O 1
ATOM 920 N N . ALA A 1 123 ? -13.398 29.391 14.648 1 91.69 123 ALA A N 1
ATOM 921 C CA . ALA A 1 123 ? -12.453 29.25 15.758 1 91.69 123 ALA A CA 1
ATOM 922 C C . ALA A 1 123 ? -11.023 29.141 15.242 1 91.69 123 ALA A C 1
ATOM 924 O O . ALA A 1 123 ? -10.164 28.547 15.898 1 91.69 123 ALA A O 1
ATOM 925 N N . GLY A 1 124 ? -10.734 29.719 14.109 1 97.25 124 GLY A N 1
ATOM 926 C CA . GLY A 1 124 ? -9.375 29.672 13.586 1 97.25 124 GLY A CA 1
ATOM 927 C C . GLY A 1 124 ? -8.43 30.609 14.312 1 97.25 124 GLY A C 1
ATOM 928 O O . GLY A 1 124 ? -8.844 31.656 14.82 1 97.25 124 GLY A O 1
ATOM 929 N N . GLY A 1 125 ? -7.203 30.266 14.258 1 98.12 125 GLY A N 1
ATOM 930 C CA . GLY A 1 125 ? -6.176 30.984 14.984 1 98.12 125 GLY A CA 1
ATOM 931 C C . GLY A 1 125 ? -5.824 32.312 14.359 1 98.12 125 GLY A C 1
ATOM 932 O O . GLY A 1 125 ? -5.176 33.156 14.984 1 98.12 125 GLY A O 1
ATOM 933 N N . LEU A 1 126 ? -6.23 32.531 13.117 1 98.5 126 LEU A N 1
ATOM 934 C CA . LEU A 1 126 ? -5.996 33.812 12.492 1 98.5 126 LEU A CA 1
ATOM 935 C C . LEU A 1 126 ? -7.047 34.844 12.922 1 98.5 126 LEU A C 1
ATOM 937 O O . LEU A 1 126 ? -7.77 35.375 12.086 1 98.5 126 LEU A O 1
ATOM 941 N N . SER A 1 127 ? -7.094 35.094 14.188 1 98.19 127 SER A N 1
ATOM 942 C CA . SER A 1 127 ? -8.008 36 14.852 1 98.19 127 SER A CA 1
ATOM 943 C C . SER A 1 127 ? -7.418 36.531 16.156 1 98.19 127 SER A C 1
ATOM 945 O O . SER A 1 127 ? -6.43 35.969 16.656 1 98.19 127 SER A O 1
ATOM 947 N N . ASP A 1 128 ? -8.008 37.562 16.656 1 97.5 128 ASP A N 1
ATOM 948 C CA . ASP A 1 128 ? -7.492 38.156 17.891 1 97.5 128 ASP A CA 1
ATOM 949 C C . ASP A 1 128 ? -7.742 37.25 19.094 1 97.5 128 ASP A C 1
ATOM 951 O O . ASP A 1 128 ? -6.957 37.25 20.047 1 97.5 128 ASP A O 1
ATOM 955 N N . HIS A 1 129 ? -8.852 36.562 19.094 1 96.38 129 HIS A N 1
ATOM 956 C CA . HIS A 1 129 ? -9.25 35.656 20.141 1 96.38 129 HIS A CA 1
ATOM 957 C C . HIS A 1 129 ? -9.891 34.406 19.547 1 96.38 129 HIS A C 1
ATOM 959 O O . HIS A 1 129 ? -10.555 34.469 18.516 1 96.38 129 HIS A O 1
ATOM 965 N N . VAL A 1 130 ? -9.68 33.312 20.25 1 96.19 130 VAL A N 1
ATOM 966 C CA . VAL A 1 130 ? -10.289 32.062 19.797 1 96.19 130 VAL A CA 1
ATOM 967 C C . VAL A 1 130 ? -10.672 31.203 21 1 96.19 130 VAL A C 1
ATOM 969 O O . VAL A 1 130 ? -9.961 31.188 22 1 96.19 130 VAL A O 1
ATOM 972 N N . VAL A 1 131 ? -11.797 30.594 20.906 1 95.12 131 VAL A N 1
ATOM 973 C CA . VAL A 1 131 ? -12.227 29.656 21.938 1 95.12 131 VAL A CA 1
ATOM 974 C C . VAL A 1 131 ? -12.156 28.234 21.406 1 95.12 131 VAL A C 1
ATOM 976 O O . VAL A 1 131 ? -12.688 27.938 20.328 1 95.12 131 VAL A O 1
ATOM 979 N N . VAL A 1 132 ? -11.406 27.391 22.078 1 93.5 132 VAL A N 1
ATOM 980 C CA . VAL A 1 132 ? -11.336 25.984 21.734 1 93.5 132 VAL A CA 1
ATOM 981 C C . VAL A 1 132 ? -11.633 25.125 22.969 1 93.5 132 VAL A C 1
ATOM 983 O O . VAL A 1 132 ? -11.531 25.609 24.109 1 93.5 132 VAL A O 1
ATOM 986 N N . ASP A 1 133 ? -12.07 23.891 22.734 1 91.81 133 ASP A N 1
ATOM 987 C CA . ASP A 1 133 ? -12.211 22.953 23.844 1 91.81 133 ASP A CA 1
ATOM 988 C C . ASP A 1 133 ? -10.875 22.75 24.562 1 91.81 133 ASP A C 1
ATOM 990 O O . ASP A 1 133 ? -9.836 22.656 23.906 1 91.81 133 ASP A O 1
ATOM 994 N N . GLU A 1 134 ? -10.906 22.594 25.859 1 92.38 134 GLU A N 1
ATOM 995 C CA . GLU A 1 134 ? -9.672 22.484 26.641 1 92.38 134 GLU A CA 1
ATOM 996 C C . GLU A 1 134 ? -8.852 21.281 26.203 1 92.38 134 GLU A C 1
ATOM 998 O O . GLU A 1 134 ? -7.625 21.266 26.344 1 92.38 134 GLU A O 1
ATOM 1003 N N . GLU A 1 135 ? -9.508 20.25 25.641 1 91.81 135 GLU A N 1
ATOM 1004 C CA . GLU A 1 135 ? -8.789 19.062 25.203 1 91.81 135 GLU A CA 1
ATOM 1005 C C . GLU A 1 135 ? -7.918 19.344 23.984 1 91.81 135 GLU A C 1
ATOM 1007 O O . GLU A 1 135 ? -6.988 18.594 23.688 1 91.81 135 GLU A O 1
ATOM 1012 N N . ARG A 1 136 ? -8.172 20.438 23.344 1 94.62 136 ARG A N 1
ATOM 1013 C CA . ARG A 1 136 ? -7.445 20.781 22.141 1 94.62 136 ARG A CA 1
ATOM 1014 C C . ARG A 1 136 ? -6.297 21.734 22.438 1 94.62 136 ARG A C 1
ATOM 1016 O O . ARG A 1 136 ? -5.367 21.859 21.641 1 94.62 136 ARG A O 1
ATOM 1023 N N . ALA A 1 137 ? -6.398 22.422 23.516 1 96 137 ALA A N 1
ATOM 1024 C CA . ALA A 1 137 ? -5.316 23.297 23.953 1 96 137 ALA A CA 1
ATOM 1025 C C . ALA A 1 137 ? -4.242 22.516 24.688 1 96 137 ALA A C 1
ATOM 1027 O O . ALA A 1 137 ? -4.422 22.141 25.859 1 96 137 ALA A O 1
ATOM 1028 N N . ARG A 1 138 ? -3.096 22.297 24.047 1 97.38 138 ARG A N 1
ATOM 1029 C CA . ARG A 1 138 ? -2.035 21.484 24.641 1 97.38 138 ARG A CA 1
ATOM 1030 C C . ARG A 1 138 ? -0.934 22.359 25.219 1 97.38 138 ARG A C 1
ATOM 1032 O O . ARG A 1 138 ? -0.393 23.219 24.531 1 97.38 138 ARG A O 1
ATOM 1039 N N . LEU A 1 139 ? -0.588 22.078 26.406 1 97.81 139 LEU A N 1
ATOM 1040 C CA . LEU A 1 139 ? 0.371 22.906 27.125 1 97.81 139 LEU A CA 1
ATOM 1041 C C . LEU A 1 139 ? 1.75 22.844 26.484 1 97.81 139 LEU A C 1
ATOM 1043 O O . LEU A 1 139 ? 2.201 21.766 26.094 1 97.81 139 LEU A O 1
ATOM 1047 N N . LEU A 1 140 ? 2.332 23.969 26.344 1 98.38 140 LEU A N 1
ATOM 1048 C CA . LEU A 1 140 ? 3.723 24.062 25.906 1 98.38 140 LEU A CA 1
ATOM 1049 C C . LEU A 1 140 ? 4.645 24.312 27.094 1 98.38 140 LEU A C 1
ATOM 1051 O O . LEU A 1 140 ? 4.395 25.219 27.906 1 98.38 140 LEU A O 1
ATOM 1055 N N . PRO A 1 141 ? 5.656 23.531 27.203 1 97.19 141 PRO A N 1
ATOM 1056 C CA . PRO A 1 141 ? 6.676 23.859 28.203 1 97.19 141 PRO A CA 1
ATOM 1057 C C . PRO A 1 141 ? 7.227 25.281 28.016 1 97.19 141 PRO A C 1
ATOM 1059 O O . PRO A 1 141 ? 7.23 25.812 26.891 1 97.19 141 PRO A O 1
ATOM 1062 N N . LYS A 1 142 ? 7.773 25.812 29.062 1 93.62 142 LYS A N 1
ATOM 1063 C CA . LYS A 1 142 ? 8.234 27.203 29.094 1 93.62 142 LYS A CA 1
ATOM 1064 C C . LYS A 1 142 ? 9.383 27.406 28.109 1 93.62 142 LYS A C 1
ATOM 1066 O O . LYS A 1 142 ? 9.562 28.516 27.578 1 93.62 142 LYS A O 1
ATOM 1071 N N . GLU A 1 143 ? 10.07 26.344 27.828 1 94.56 143 GLU A N 1
ATOM 1072 C CA . GLU A 1 143 ? 11.258 26.453 26.984 1 94.56 143 GLU A CA 1
ATOM 1073 C C . GLU A 1 143 ? 10.883 26.531 25.516 1 94.56 143 GLU A C 1
ATOM 1075 O O . GLU A 1 143 ? 11.719 26.859 24.672 1 94.56 143 GLU A O 1
ATOM 1080 N N . ILE A 1 144 ? 9.664 26.266 25.141 1 97.94 144 ILE A N 1
ATOM 1081 C CA . ILE A 1 144 ? 9.242 26.312 23.75 1 97.94 144 ILE A CA 1
ATOM 1082 C C . ILE A 1 144 ? 8.617 27.656 23.438 1 97.94 144 ILE A C 1
ATOM 1084 O O . ILE A 1 144 ? 7.531 27.984 23.906 1 97.94 144 ILE A O 1
ATOM 1088 N N . PRO A 1 145 ? 9.344 28.453 22.641 1 98.19 145 PRO A N 1
ATOM 1089 C CA . PRO A 1 145 ? 8.742 29.719 22.234 1 98.19 145 PRO A CA 1
ATOM 1090 C C . PRO A 1 145 ? 7.461 29.531 21.422 1 98.19 145 PRO A C 1
ATOM 1092 O O . PRO A 1 145 ? 7.293 28.516 20.75 1 98.19 145 PRO A O 1
ATOM 1095 N N . LEU A 1 146 ? 6.609 30.516 21.484 1 98.56 146 LEU A N 1
ATOM 1096 C CA . LEU A 1 146 ? 5.281 30.391 20.875 1 98.56 146 LEU A CA 1
ATOM 1097 C C . LEU A 1 146 ? 5.371 30.312 19.359 1 98.56 146 LEU A C 1
ATOM 1099 O O . LEU A 1 146 ? 4.508 29.719 18.719 1 98.56 146 LEU A O 1
ATOM 1103 N N . ASP A 1 147 ? 6.418 30.953 18.75 1 98.62 147 ASP A N 1
ATOM 1104 C CA . ASP A 1 147 ? 6.57 30.797 17.297 1 98.62 147 ASP A CA 1
ATOM 1105 C C . ASP A 1 147 ? 6.902 29.359 16.938 1 98.62 147 ASP A C 1
ATOM 1107 O O . ASP A 1 147 ? 6.371 28.828 15.953 1 98.62 147 ASP A O 1
ATOM 1111 N N . ILE A 1 148 ? 7.707 28.688 17.812 1 98.69 148 ILE A N 1
ATOM 1112 C CA . ILE A 1 148 ? 7.977 27.266 17.609 1 98.69 148 ILE A CA 1
ATOM 1113 C C . ILE A 1 148 ? 6.715 26.453 17.891 1 98.69 148 ILE A C 1
ATOM 1115 O O . ILE A 1 148 ? 6.461 25.438 17.25 1 98.69 148 ILE A O 1
ATOM 1119 N N . GLY A 1 149 ? 5.891 26.938 18.859 1 98.75 149 GLY A N 1
ATOM 1120 C CA . GLY A 1 149 ? 4.629 26.281 19.156 1 98.75 149 GLY A CA 1
ATOM 1121 C C . GLY A 1 149 ? 3.715 26.172 17.953 1 98.75 149 GLY A C 1
ATOM 1122 O O . GLY A 1 149 ? 2.984 25.188 17.828 1 98.75 149 GLY A O 1
ATOM 1123 N N . ALA A 1 150 ? 3.76 27.125 17.078 1 98.75 150 ALA A N 1
ATOM 1124 C CA . ALA A 1 150 ? 2.912 27.125 15.883 1 98.75 150 ALA A CA 1
ATOM 1125 C C . ALA A 1 150 ? 3.33 26.047 14.898 1 98.75 150 ALA A C 1
ATOM 1127 O O . ALA A 1 150 ? 2.588 25.719 13.969 1 98.75 150 ALA A O 1
ATOM 1128 N N . LEU A 1 151 ? 4.531 25.453 15.094 1 98.69 151 LEU A N 1
ATOM 1129 C CA . LEU A 1 151 ? 5.039 24.422 14.195 1 98.69 151 LEU A CA 1
ATOM 1130 C C . LEU A 1 151 ? 4.668 23.031 14.688 1 98.69 151 LEU A C 1
ATOM 1132 O O . LEU A 1 151 ? 4.891 22.031 13.992 1 98.69 151 LEU A O 1
ATOM 1136 N N . VAL A 1 152 ? 4.027 22.953 15.891 1 98.75 152 VAL A N 1
ATOM 1137 C CA . VAL A 1 152 ? 3.744 21.641 16.469 1 98.75 152 VAL A CA 1
ATOM 1138 C C . VAL A 1 152 ? 2.795 20.875 15.562 1 98.75 152 VAL A C 1
ATOM 1140 O O . VAL A 1 152 ? 3.018 19.688 15.289 1 98.75 152 VAL A O 1
ATOM 1143 N N . GLU A 1 153 ? 1.814 21.516 15.102 1 98.56 153 GLU A N 1
ATOM 1144 C CA . GLU A 1 153 ? 0.803 20.828 14.297 1 98.56 153 GLU A CA 1
ATOM 1145 C C . GLU A 1 153 ? 1.408 20.25 13.016 1 98.56 153 GLU A C 1
ATOM 1147 O O . GLU A 1 153 ? 1.291 19.062 12.758 1 98.56 153 GLU A O 1
ATOM 1152 N N . PRO A 1 154 ? 2.137 21.016 12.164 1 98.25 154 PRO A N 1
ATOM 1153 C CA . PRO A 1 154 ? 2.695 20.422 10.945 1 98.25 154 PRO A CA 1
ATOM 1154 C C . PRO A 1 154 ? 3.764 19.375 11.242 1 98.25 154 PRO A C 1
ATOM 1156 O O . PRO A 1 154 ? 3.918 18.406 10.484 1 98.25 154 PRO A O 1
ATOM 1159 N N . LEU A 1 155 ? 4.516 19.547 12.328 1 98.75 155 LEU A N 1
ATOM 1160 C CA . LEU A 1 155 ? 5.484 18.531 12.711 1 98.75 155 LEU A CA 1
ATOM 1161 C C . LEU A 1 155 ? 4.777 17.25 13.141 1 98.75 155 LEU A C 1
ATOM 1163 O O . LEU A 1 155 ? 5.312 16.156 12.961 1 98.75 155 LEU A O 1
ATOM 1167 N N . THR A 1 156 ? 3.566 17.422 13.742 1 98.81 156 THR A N 1
ATOM 1168 C CA . THR A 1 156 ? 2.803 16.25 14.156 1 98.81 156 THR A CA 1
ATOM 1169 C C . THR A 1 156 ? 2.309 15.461 12.945 1 98.81 156 THR A C 1
ATOM 1171 O O . THR A 1 156 ? 2.24 14.234 12.984 1 98.81 156 THR A O 1
ATOM 1174 N N . VAL A 1 157 ? 1.971 16.141 11.859 1 98.5 157 VAL A N 1
ATOM 1175 C CA . VAL A 1 157 ? 1.608 15.484 10.609 1 98.5 157 VAL A CA 1
ATOM 1176 C C . VAL A 1 157 ? 2.762 14.594 10.148 1 98.5 157 VAL A C 1
ATOM 1178 O O . VAL A 1 157 ? 2.557 13.422 9.812 1 98.5 157 VAL A O 1
ATOM 1181 N N . ALA A 1 158 ? 3.965 15.117 10.156 1 98.75 158 ALA A N 1
ATOM 1182 C CA . ALA A 1 158 ? 5.156 14.367 9.766 1 98.75 158 ALA A CA 1
ATOM 1183 C C . ALA A 1 158 ? 5.43 13.227 10.742 1 98.75 158 ALA A C 1
ATOM 1185 O O . ALA A 1 158 ? 5.773 12.117 10.32 1 98.75 158 ALA A O 1
ATOM 1186 N N . TRP A 1 159 ? 5.281 13.539 12.055 1 98.88 159 TRP A N 1
ATOM 1187 C CA . TRP A 1 159 ? 5.508 12.523 13.078 1 98.88 159 TRP A CA 1
ATOM 1188 C C . TRP A 1 159 ? 4.594 11.32 12.867 1 98.88 159 TRP A C 1
ATOM 1190 O O . TRP A 1 159 ? 5.043 10.172 12.938 1 98.88 159 TRP A O 1
ATOM 1200 N N . HIS A 1 160 ? 3.371 11.586 12.594 1 98.75 160 HIS A N 1
ATOM 1201 C CA . HIS A 1 160 ? 2.396 10.531 12.352 1 98.75 160 HIS A CA 1
ATOM 1202 C C . HIS A 1 160 ? 2.773 9.703 11.133 1 98.75 160 HIS A C 1
ATOM 1204 O O . HIS A 1 160 ? 2.744 8.469 11.18 1 98.75 160 HIS A O 1
ATOM 1210 N N . ALA A 1 161 ? 3.125 10.336 10.031 1 98.81 161 ALA A N 1
ATOM 1211 C CA . ALA A 1 161 ? 3.52 9.641 8.812 1 98.81 161 ALA A CA 1
ATOM 1212 C C . ALA A 1 161 ? 4.699 8.711 9.07 1 98.81 161 ALA A C 1
ATOM 1214 O O . ALA A 1 161 ? 4.691 7.555 8.641 1 98.81 161 ALA A O 1
ATOM 1215 N N . VAL A 1 162 ? 5.711 9.219 9.797 1 98.88 162 VAL A N 1
ATOM 1216 C CA . VAL A 1 162 ? 6.926 8.453 10.055 1 98.88 162 VAL A CA 1
ATOM 1217 C C . VAL A 1 162 ? 6.602 7.266 10.969 1 98.88 162 VAL A C 1
ATOM 1219 O O . VAL A 1 162 ? 7.059 6.148 10.727 1 98.88 162 VAL A O 1
ATOM 1222 N N . THR A 1 163 ? 5.719 7.488 11.961 1 98.38 163 THR A N 1
ATOM 1223 C CA . THR A 1 163 ? 5.445 6.426 12.922 1 98.38 163 THR A CA 1
ATOM 1224 C C . THR A 1 163 ? 4.496 5.391 12.328 1 98.38 163 THR A C 1
ATOM 1226 O O . THR A 1 163 ? 4.426 4.258 12.805 1 98.38 163 THR A O 1
ATOM 1229 N N . ARG A 1 164 ? 3.748 5.75 11.289 1 97.75 164 ARG A N 1
ATOM 1230 C CA . ARG A 1 164 ? 2.936 4.777 10.562 1 97.75 164 ARG A CA 1
ATOM 1231 C C . ARG A 1 164 ? 3.812 3.828 9.75 1 97.75 164 ARG A C 1
ATOM 1233 O O . ARG A 1 164 ? 3.385 2.725 9.406 1 97.75 164 ARG A O 1
ATOM 1240 N N . SER A 1 165 ? 4.988 4.305 9.305 1 98.31 165 SER A N 1
ATOM 1241 C CA . SER A 1 165 ? 5.934 3.455 8.586 1 98.31 165 SER A CA 1
ATOM 1242 C C . SER A 1 165 ? 6.727 2.57 9.547 1 98.31 165 SER A C 1
ATOM 1244 O O . SER A 1 165 ? 6.711 2.791 10.758 1 98.31 165 SER A O 1
ATOM 1246 N N . PRO A 1 166 ? 7.41 1.52 9.062 1 98.44 166 PRO A N 1
ATOM 1247 C CA . PRO A 1 166 ? 8.266 0.718 9.945 1 98.44 166 PRO A CA 1
ATOM 1248 C C . PRO A 1 166 ? 9.602 1.388 10.242 1 98.44 166 PRO A C 1
ATOM 1250 O O . PRO A 1 166 ? 10.656 0.824 9.938 1 98.44 166 PRO A O 1
ATOM 1253 N N . VAL A 1 167 ? 9.555 2.5 10.938 1 98.62 167 VAL A N 1
ATOM 1254 C CA . VAL A 1 167 ? 10.719 3.352 11.148 1 98.62 167 VAL A CA 1
ATOM 1255 C C . VAL A 1 167 ? 11.648 2.715 12.18 1 98.62 167 VAL A C 1
ATOM 1257 O O . VAL A 1 167 ? 12.859 2.934 12.156 1 98.62 167 VAL A O 1
ATOM 1260 N N . ALA A 1 168 ? 11.125 1.833 13.023 1 98 168 ALA A N 1
ATOM 1261 C CA . ALA A 1 168 ? 11.891 1.275 14.133 1 98 168 ALA A CA 1
ATOM 1262 C C . ALA A 1 168 ? 13.117 0.515 13.625 1 98 168 ALA A C 1
ATOM 1264 O O . ALA A 1 168 ? 14.148 0.473 14.289 1 98 168 ALA A O 1
ATOM 1265 N N . THR A 1 169 ? 13.016 -0.064 12.375 1 97.25 169 THR A N 1
ATOM 1266 C CA . THR A 1 169 ? 14.102 -0.881 11.852 1 97.25 169 THR A CA 1
ATOM 1267 C C . THR A 1 169 ? 14.688 -0.263 10.586 1 97.25 169 THR A C 1
ATOM 1269 O O . THR A 1 169 ? 15.516 -0.877 9.914 1 97.25 169 THR A O 1
ATOM 1272 N N . ALA A 1 170 ? 14.242 0.972 10.266 1 98.44 170 ALA A N 1
ATOM 1273 C CA . ALA A 1 170 ? 14.695 1.595 9.023 1 98.44 170 ALA A CA 1
ATOM 1274 C C . ALA A 1 170 ? 16.094 2.195 9.188 1 98.44 170 ALA A C 1
ATOM 1276 O O . ALA A 1 170 ? 16.375 2.836 10.203 1 98.44 170 ALA A O 1
ATOM 1277 N N . ARG A 1 171 ? 16.938 1.949 8.195 1 98.06 171 ARG A N 1
ATOM 1278 C CA . ARG A 1 171 ? 18.281 2.518 8.188 1 98.06 171 ARG A CA 1
ATOM 1279 C C . ARG A 1 171 ? 18.422 3.6 7.121 1 98.06 171 ARG A C 1
ATOM 1281 O O . ARG A 1 171 ? 19.125 4.586 7.316 1 98.06 171 ARG A O 1
ATOM 1288 N N . THR A 1 172 ? 17.75 3.391 6.016 1 98.81 172 THR A N 1
ATOM 1289 C CA . THR A 1 172 ? 17.766 4.336 4.906 1 98.81 172 THR A CA 1
ATOM 1290 C C . THR A 1 172 ? 16.359 4.785 4.551 1 98.81 172 THR A C 1
ATOM 1292 O O . THR A 1 172 ? 15.461 3.953 4.363 1 98.81 172 THR A O 1
ATOM 1295 N N . ALA A 1 173 ? 16.156 6.094 4.492 1 98.94 173 ALA A N 1
ATOM 1296 C CA . ALA A 1 173 ? 14.867 6.672 4.129 1 98.94 173 ALA A CA 1
ATOM 1297 C C . ALA A 1 173 ? 15 7.598 2.922 1 98.94 173 ALA A C 1
ATOM 1299 O O . ALA A 1 173 ? 16.016 8.281 2.764 1 98.94 173 ALA A O 1
ATOM 1300 N N . LEU A 1 174 ? 14.008 7.551 2.074 1 98.94 174 LEU A N 1
ATOM 1301 C CA . LEU A 1 174 ? 13.898 8.453 0.93 1 98.94 174 LEU A CA 1
ATOM 1302 C C . LEU A 1 174 ? 12.719 9.398 1.089 1 98.94 174 LEU A C 1
ATOM 1304 O O . LEU A 1 174 ? 11.586 8.953 1.319 1 98.94 174 LEU A O 1
ATOM 1308 N N . VAL A 1 175 ? 12.961 10.68 1.083 1 98.94 175 VAL A N 1
ATOM 1309 C CA . VAL A 1 175 ? 11.914 11.695 1.102 1 98.94 175 VAL A CA 1
ATOM 1310 C C . VAL A 1 175 ? 11.844 12.391 -0.255 1 98.94 175 VAL A C 1
ATOM 1312 O O . VAL A 1 175 ? 12.828 12.977 -0.709 1 98.94 175 VAL A O 1
ATOM 1315 N N . VAL A 1 176 ? 10.688 12.289 -0.849 1 98.81 176 VAL A N 1
ATOM 1316 C CA . VAL A 1 176 ? 10.492 12.922 -2.148 1 98.81 176 VAL A CA 1
ATOM 1317 C C . VAL A 1 176 ? 9.648 14.188 -1.983 1 98.81 176 VAL A C 1
ATOM 1319 O O . VAL A 1 176 ? 8.469 14.109 -1.623 1 98.81 176 VAL A O 1
ATOM 1322 N N . GLY A 1 177 ? 10.203 15.32 -2.34 1 97.75 177 GLY A N 1
ATOM 1323 C CA . GLY A 1 177 ? 9.594 16.609 -2.08 1 97.75 177 GLY A CA 1
ATOM 1324 C C . GLY A 1 177 ? 10.148 17.297 -0.845 1 97.75 177 GLY A C 1
ATOM 1325 O O . GLY A 1 177 ? 10.047 16.766 0.263 1 97.75 177 GLY A O 1
ATOM 1326 N N . GLY A 1 178 ? 10.703 18.438 -1.08 1 96.81 178 GLY A N 1
ATOM 1327 C CA . GLY A 1 178 ? 11.312 19.188 0.012 1 96.81 178 GLY A CA 1
ATOM 1328 C C . GLY A 1 178 ? 10.5 20.406 0.427 1 96.81 178 GLY A C 1
ATOM 1329 O O . GLY A 1 178 ? 11.055 21.469 0.701 1 96.81 178 GLY A O 1
ATOM 1330 N N . GLY A 1 179 ? 9.18 20.266 0.289 1 95.81 179 GLY A N 1
ATOM 1331 C CA . GLY A 1 179 ? 8.32 21.297 0.866 1 95.81 179 GLY A CA 1
ATOM 1332 C C . GLY A 1 179 ? 8.25 21.234 2.381 1 95.81 179 GLY A C 1
ATOM 1333 O O . GLY A 1 179 ? 9.008 20.484 3.01 1 95.81 179 GLY A O 1
ATOM 1334 N N . PRO A 1 180 ? 7.348 22 2.967 1 96.25 180 PRO A N 1
ATOM 1335 C CA . PRO A 1 180 ? 7.281 22.078 4.426 1 96.25 180 PRO A CA 1
ATOM 1336 C C . PRO A 1 180 ? 7.094 20.703 5.086 1 96.25 180 PRO A C 1
ATOM 1338 O O . PRO A 1 180 ? 7.785 20.391 6.051 1 96.25 180 PRO A O 1
ATOM 1341 N N . ILE A 1 181 ? 6.211 19.891 4.598 1 97.44 181 ILE A N 1
ATOM 1342 C CA . ILE A 1 181 ? 5.949 18.578 5.188 1 97.44 181 ILE A CA 1
ATOM 1343 C C . ILE A 1 181 ? 7.145 17.656 4.949 1 97.44 181 ILE A C 1
ATOM 1345 O O . ILE A 1 181 ? 7.555 16.922 5.848 1 97.44 181 ILE A O 1
ATOM 1349 N N . GLY A 1 182 ? 7.691 17.703 3.717 1 98.44 182 GLY A N 1
ATOM 1350 C CA . GLY A 1 182 ? 8.898 16.922 3.463 1 98.44 182 GLY A CA 1
ATOM 1351 C C . GLY A 1 182 ? 10.039 17.266 4.402 1 98.44 182 GLY A C 1
ATOM 1352 O O . GLY A 1 182 ? 10.703 16.375 4.93 1 98.44 182 GLY A O 1
ATOM 1353 N N . LEU A 1 183 ? 10.25 18.531 4.609 1 98.44 183 LEU A N 1
ATOM 1354 C CA . LEU A 1 183 ? 11.312 19 5.504 1 98.44 183 LEU A CA 1
ATOM 1355 C C . LEU A 1 183 ? 11.016 18.594 6.945 1 98.44 183 LEU A C 1
ATOM 1357 O O . LEU A 1 183 ? 11.93 18.266 7.707 1 98.44 183 LEU A O 1
ATOM 1361 N N . ALA A 1 184 ? 9.742 18.625 7.328 1 98.75 184 ALA A N 1
ATOM 1362 C CA . ALA A 1 184 ? 9.352 18.141 8.648 1 98.75 184 ALA A CA 1
ATOM 1363 C C . ALA A 1 184 ? 9.641 16.641 8.781 1 98.75 184 ALA A C 1
ATOM 1365 O O . ALA A 1 184 ? 10.148 16.203 9.812 1 98.75 184 ALA A O 1
ATOM 1366 N N . VAL A 1 185 ? 9.391 15.844 7.754 1 98.94 185 VAL A N 1
ATOM 1367 C CA . VAL A 1 185 ? 9.648 14.406 7.754 1 98.94 185 VAL A CA 1
ATOM 1368 C C . VAL A 1 185 ? 11.141 14.148 7.957 1 98.94 185 VAL A C 1
ATOM 1370 O O . VAL A 1 185 ? 11.523 13.266 8.727 1 98.94 185 VAL A O 1
ATOM 1373 N N . VAL A 1 186 ? 11.969 14.938 7.301 1 98.88 186 VAL A N 1
ATOM 1374 C CA . VAL A 1 186 ? 13.422 14.805 7.438 1 98.88 186 VAL A CA 1
ATOM 1375 C C . VAL A 1 186 ? 13.812 14.922 8.906 1 98.88 186 VAL A C 1
ATOM 1377 O O . VAL A 1 186 ? 14.539 14.078 9.438 1 98.88 186 VAL A O 1
ATOM 1380 N N . GLN A 1 187 ? 13.297 15.914 9.57 1 98.81 187 GLN A N 1
ATOM 1381 C CA . GLN A 1 187 ? 13.625 16.141 10.977 1 98.81 187 GLN A CA 1
ATOM 1382 C C . GLN A 1 187 ? 13.117 15.008 11.852 1 98.81 187 GLN A C 1
ATOM 1384 O O . GLN A 1 187 ? 13.812 14.57 12.773 1 98.81 187 GLN A O 1
ATOM 1389 N N . VAL A 1 188 ? 11.898 14.57 11.594 1 98.88 188 VAL A N 1
ATOM 1390 C CA . VAL A 1 188 ? 11.305 13.508 12.398 1 98.88 188 VAL A CA 1
ATOM 1391 C C . VAL A 1 188 ? 12.078 12.211 12.211 1 98.88 188 VAL A C 1
ATOM 1393 O O . VAL A 1 188 ? 12.281 11.453 13.164 1 98.88 188 VAL A O 1
ATOM 1396 N N . LEU A 1 189 ? 12.5 11.914 10.953 1 98.88 189 LEU A N 1
ATOM 1397 C CA . LEU A 1 189 ? 13.336 10.742 10.695 1 98.88 189 LEU A CA 1
ATOM 1398 C C . LEU A 1 189 ? 14.625 10.805 11.508 1 98.88 189 LEU A C 1
ATOM 1400 O O . LEU A 1 189 ? 15.031 9.812 12.109 1 98.88 189 LEU A O 1
ATOM 1404 N N . GLN A 1 190 ? 15.234 11.992 11.539 1 98.19 190 GLN A N 1
ATOM 1405 C CA . GLN A 1 190 ? 16.438 12.18 12.352 1 98.19 190 GLN A CA 1
ATOM 1406 C C . GLN A 1 190 ? 16.141 11.938 13.828 1 98.19 190 GLN A C 1
ATOM 1408 O O . GLN A 1 190 ? 16.922 11.281 14.523 1 98.19 190 GLN A O 1
ATOM 1413 N N . ALA A 1 191 ? 15.039 12.445 14.25 1 97.94 191 ALA A N 1
ATOM 1414 C CA . ALA A 1 191 ? 14.648 12.312 15.648 1 97.94 191 ALA A CA 1
ATOM 1415 C C . ALA A 1 191 ? 14.445 10.844 16.016 1 97.94 191 ALA A C 1
ATOM 1417 O O . ALA A 1 191 ? 14.578 10.469 17.188 1 97.94 191 ALA A O 1
ATOM 1418 N N . HIS A 1 192 ? 14.117 9.992 15.07 1 98 192 HIS A N 1
ATOM 1419 C CA . HIS A 1 192 ? 13.898 8.57 15.305 1 98 192 HIS A CA 1
ATOM 1420 C C . HIS A 1 192 ? 15.18 7.773 15.078 1 98 192 HIS A C 1
ATOM 1422 O O . HIS A 1 192 ? 15.172 6.543 15.172 1 98 192 HIS A O 1
ATOM 1428 N N . GLY A 1 193 ? 16.266 8.43 14.664 1 97.56 193 GLY A N 1
ATOM 1429 C CA . GLY A 1 193 ? 17.562 7.793 14.609 1 97.56 193 GLY A CA 1
ATOM 1430 C C . GLY A 1 193 ? 17.875 7.18 13.258 1 97.56 193 GLY A C 1
ATOM 1431 O O . GLY A 1 193 ? 18.766 6.34 13.141 1 97.56 193 GLY A O 1
ATOM 1432 N N . VAL A 1 194 ? 17.141 7.512 12.211 1 98.38 194 VAL A N 1
ATOM 1433 C CA . VAL A 1 194 ? 17.438 6.996 10.883 1 98.38 194 VAL A CA 1
ATOM 1434 C C . VAL A 1 194 ? 18.797 7.531 10.422 1 98.38 194 VAL A C 1
ATOM 1436 O O . VAL A 1 194 ? 19.031 8.742 10.453 1 98.38 194 VAL A O 1
ATOM 1439 N N . GLU A 1 195 ? 19.625 6.695 9.93 1 97.38 195 GLU A N 1
ATOM 1440 C CA . GLU A 1 195 ? 21.016 7.012 9.68 1 97.38 195 GLU A CA 1
ATOM 1441 C C . GLU A 1 195 ? 21.188 7.707 8.328 1 97.38 195 GLU A C 1
ATOM 1443 O O . GLU A 1 195 ? 22 8.633 8.203 1 97.38 195 GLU A O 1
ATOM 1448 N N . SER A 1 196 ? 20.531 7.246 7.348 1 98.62 196 SER A N 1
ATOM 1449 C CA . SER A 1 196 ? 20.656 7.746 5.98 1 98.62 196 SER A CA 1
ATOM 1450 C C . SER A 1 196 ? 19.328 8.297 5.477 1 98.62 196 SER A C 1
ATOM 1452 O O . SER A 1 196 ? 18.359 7.547 5.305 1 98.62 196 SER A O 1
ATOM 1454 N N . ILE A 1 197 ? 19.297 9.609 5.32 1 98.88 197 ILE A N 1
ATOM 1455 C CA . ILE A 1 197 ? 18.094 10.289 4.859 1 98.88 197 ILE A CA 1
ATOM 1456 C C . ILE A 1 197 ? 18.375 10.984 3.529 1 98.88 197 ILE A C 1
ATOM 1458 O O . ILE A 1 197 ? 19.094 11.984 3.482 1 98.88 197 ILE A O 1
ATOM 1462 N N . VAL A 1 198 ? 17.797 10.484 2.445 1 98.94 198 VAL A N 1
ATOM 1463 C CA . VAL A 1 198 ? 17.969 11.016 1.097 1 98.94 198 VAL A CA 1
ATOM 1464 C C . VAL A 1 198 ? 16.75 11.852 0.722 1 98.94 198 VAL A C 1
ATOM 1466 O O . VAL A 1 198 ? 15.609 11.398 0.866 1 98.94 198 VAL A O 1
ATOM 1469 N N . VAL A 1 199 ? 16.984 13.07 0.271 1 98.94 199 VAL A N 1
ATOM 1470 C CA . VAL A 1 199 ? 15.891 13.938 -0.164 1 98.94 199 VAL A CA 1
ATOM 1471 C C . VAL A 1 199 ? 16 14.195 -1.665 1 98.94 199 VAL A C 1
ATOM 1473 O O . VAL A 1 199 ? 17.062 14.562 -2.16 1 98.94 199 VAL A O 1
ATOM 1476 N N . ALA A 1 200 ? 14.961 13.906 -2.387 1 98.88 200 ALA A N 1
ATOM 1477 C CA . ALA A 1 200 ? 14.836 14.281 -3.793 1 98.88 200 ALA A CA 1
ATOM 1478 C C . ALA A 1 200 ? 13.992 15.539 -3.953 1 98.88 200 ALA A C 1
ATOM 1480 O O . ALA A 1 200 ? 12.812 15.555 -3.6 1 98.88 200 ALA A O 1
ATOM 1481 N N . GLU A 1 201 ? 14.547 16.578 -4.453 1 98.44 201 GLU A N 1
ATOM 1482 C CA . GLU A 1 201 ? 13.906 17.891 -4.547 1 98.44 201 GLU A CA 1
ATOM 1483 C C . GLU A 1 201 ? 14.477 18.703 -5.699 1 98.44 201 GLU A C 1
ATOM 1485 O O . GLU A 1 201 ? 15.695 18.766 -5.887 1 98.44 201 GLU A O 1
ATOM 1490 N N . VAL A 1 202 ? 13.602 19.297 -6.477 1 97 202 VAL A N 1
ATOM 1491 C CA . VAL A 1 202 ? 14.008 20 -7.691 1 97 202 VAL A CA 1
ATOM 1492 C C . VAL A 1 202 ? 14.57 21.375 -7.328 1 97 202 VAL A C 1
ATOM 1494 O O . VAL A 1 202 ? 15.508 21.859 -7.969 1 97 202 VAL A O 1
ATOM 1497 N N . SER A 1 203 ? 14.055 22.078 -6.324 1 96.88 203 SER A N 1
ATOM 1498 C CA . SER A 1 203 ? 14.445 23.438 -5.953 1 96.88 203 SER A CA 1
ATOM 1499 C C . SER A 1 203 ? 15.781 23.438 -5.215 1 96.88 203 SER A C 1
ATOM 1501 O O . SER A 1 203 ? 15.922 22.797 -4.176 1 96.88 203 SER A O 1
ATOM 1503 N N . ALA A 1 204 ? 16.672 24.25 -5.711 1 97.06 204 ALA A N 1
ATOM 1504 C CA . ALA A 1 204 ? 17.984 24.344 -5.074 1 97.06 204 ALA A CA 1
ATOM 1505 C C . ALA A 1 204 ? 17.859 24.891 -3.65 1 97.06 204 ALA A C 1
ATOM 1507 O O . ALA A 1 204 ? 18.531 24.406 -2.738 1 97.06 204 ALA A O 1
ATOM 1508 N N . GLN A 1 205 ? 17.062 25.828 -3.496 1 96.56 205 GLN A N 1
ATOM 1509 C CA . GLN A 1 205 ? 16.875 26.422 -2.178 1 96.56 205 GLN A CA 1
ATOM 1510 C C . GLN A 1 205 ? 16.266 25.422 -1.2 1 96.56 205 GLN A C 1
ATOM 1512 O O . GLN A 1 205 ? 16.703 25.328 -0.048 1 96.56 205 GLN A O 1
ATOM 1517 N N . ARG A 1 206 ? 15.32 24.656 -1.61 1 97 206 ARG A N 1
ATOM 1518 C CA . ARG A 1 206 ? 14.711 23.641 -0.75 1 97 206 ARG A CA 1
ATOM 1519 C C . ARG A 1 206 ? 15.695 22.531 -0.43 1 97 206 ARG A C 1
ATOM 1521 O O . ARG A 1 206 ? 15.664 21.969 0.664 1 97 206 ARG A O 1
ATOM 1528 N N . ARG A 1 207 ? 16.562 22.234 -1.37 1 98 207 ARG A N 1
ATOM 1529 C CA . ARG A 1 207 ? 17.625 21.281 -1.089 1 98 207 ARG A CA 1
ATOM 1530 C C . ARG A 1 207 ? 18.547 21.781 0.016 1 98 207 ARG A C 1
ATOM 1532 O O . ARG A 1 207 ? 18.969 21.016 0.883 1 98 207 ARG A O 1
ATOM 1539 N N . ARG A 1 208 ? 18.797 23.062 -0.018 1 97.56 208 ARG A N 1
ATOM 1540 C CA . ARG A 1 208 ? 19.625 23.641 1.031 1 97.56 208 ARG A CA 1
ATOM 1541 C C . ARG A 1 208 ? 18.938 23.562 2.387 1 97.56 208 ARG A C 1
ATOM 1543 O O . ARG A 1 208 ? 19.562 23.219 3.391 1 97.56 208 ARG A O 1
ATOM 1550 N N . PHE A 1 209 ? 17.625 23.828 2.371 1 97 209 PHE A N 1
ATOM 1551 C CA . PHE A 1 209 ? 16.859 23.688 3.604 1 97 209 PHE A CA 1
ATOM 1552 C C . PHE A 1 209 ? 16.922 22.25 4.113 1 97 209 PHE A C 1
ATOM 1554 O O . PHE A 1 209 ? 17.094 22.016 5.312 1 97 209 PHE A O 1
ATOM 1561 N N . ALA A 1 210 ? 16.797 21.281 3.201 1 98.19 210 ALA A N 1
ATOM 1562 C CA . ALA A 1 210 ? 16.797 19.875 3.57 1 98.19 210 ALA A CA 1
ATOM 1563 C C . ALA A 1 210 ? 18.125 19.484 4.227 1 98.19 210 ALA A C 1
ATOM 1565 O O . ALA A 1 210 ? 18.141 18.812 5.258 1 98.19 210 ALA A O 1
ATOM 1566 N N . ALA A 1 211 ? 19.188 19.953 3.645 1 97.75 211 ALA A N 1
ATOM 1567 C CA . ALA A 1 211 ? 20.516 19.688 4.203 1 97.75 211 ALA A CA 1
ATOM 1568 C C . ALA A 1 211 ? 20.656 20.266 5.605 1 97.75 211 ALA A C 1
ATOM 1570 O O . ALA A 1 211 ? 21.156 19.609 6.512 1 97.75 211 ALA A O 1
ATOM 1571 N N . THR A 1 212 ? 20.125 21.422 5.754 1 96.5 212 THR A N 1
ATOM 1572 C CA . THR A 1 212 ? 20.219 22.141 7.027 1 96.5 212 THR A CA 1
ATOM 1573 C C . THR A 1 212 ? 19.375 21.422 8.094 1 96.5 212 THR A C 1
ATOM 1575 O O . THR A 1 212 ? 19.75 21.422 9.273 1 96.5 212 THR A O 1
ATOM 1578 N N . LEU A 1 213 ? 18.375 20.75 7.648 1 96.62 213 LEU A N 1
ATOM 1579 C CA . LEU A 1 213 ? 17.406 20.234 8.602 1 96.62 213 LEU A CA 1
ATOM 1580 C C . LEU A 1 213 ? 17.625 18.75 8.867 1 96.62 213 LEU A C 1
ATOM 1582 O O . LEU A 1 213 ? 16.859 18.125 9.594 1 96.62 213 LEU A O 1
ATOM 1586 N N . GLY A 1 214 ? 18.656 18.141 8.211 1 96.88 214 GLY A N 1
ATOM 1587 C CA . GLY A 1 214 ? 19.016 16.812 8.695 1 96.88 214 GLY A CA 1
ATOM 1588 C C . GLY A 1 214 ? 19.188 15.797 7.582 1 96.88 214 GLY A C 1
ATOM 1589 O O . GLY A 1 214 ? 19.594 14.656 7.828 1 96.88 214 GLY A O 1
ATOM 1590 N N . ALA A 1 215 ? 18.922 16.188 6.324 1 98.62 215 ALA A N 1
ATOM 1591 C CA . ALA A 1 215 ? 19.141 15.258 5.215 1 98.62 215 ALA A CA 1
ATOM 1592 C C . ALA A 1 215 ? 20.625 14.922 5.078 1 98.62 215 ALA A C 1
ATOM 1594 O O . ALA A 1 215 ? 21.484 15.805 5.16 1 98.62 215 ALA A O 1
ATOM 1595 N N . THR A 1 216 ? 20.922 13.656 4.902 1 98.62 216 THR A N 1
ATOM 1596 C CA . THR A 1 216 ? 22.312 13.25 4.734 1 98.62 216 THR A CA 1
ATOM 1597 C C . THR A 1 216 ? 22.734 13.328 3.268 1 98.62 216 THR A C 1
ATOM 1599 O O . THR A 1 216 ? 23.922 13.453 2.957 1 98.62 216 THR A O 1
ATOM 1602 N N . GLU A 1 217 ? 21.734 13.164 2.346 1 98.5 217 GLU A N 1
ATOM 1603 C CA . GLU A 1 217 ? 21.906 13.297 0.902 1 98.5 217 GLU A CA 1
ATOM 1604 C C . GLU A 1 217 ? 20.75 14.086 0.284 1 98.5 217 GLU A C 1
ATOM 1606 O O . GLU A 1 217 ? 19.594 13.891 0.649 1 98.5 217 GLU A O 1
ATOM 1611 N N . VAL A 1 218 ? 21.125 15.031 -0.531 1 98.62 218 VAL A N 1
ATOM 1612 C CA . VAL A 1 218 ? 20.109 15.812 -1.237 1 98.62 218 VAL A CA 1
ATOM 1613 C C . VAL A 1 218 ? 20.375 15.766 -2.74 1 98.62 218 VAL A C 1
ATOM 1615 O O . VAL A 1 218 ? 21.5 16 -3.182 1 98.62 218 VAL A O 1
ATOM 1618 N N . LEU A 1 219 ? 19.328 15.43 -3.494 1 98.62 219 LEU A N 1
ATOM 1619 C CA . LEU A 1 219 ? 19.5 15.188 -4.922 1 98.62 219 LEU A CA 1
ATOM 1620 C C . LEU A 1 219 ? 18.469 15.945 -5.738 1 98.62 219 LEU A C 1
ATOM 1622 O O . LEU A 1 219 ? 17.344 16.141 -5.289 1 98.62 219 LEU A O 1
ATOM 1626 N N . ASP A 1 220 ? 18.875 16.406 -6.926 1 98.44 220 ASP A N 1
ATOM 1627 C CA . ASP A 1 220 ? 17.953 16.906 -7.949 1 98.44 220 ASP A CA 1
ATOM 1628 C C . ASP A 1 220 ? 17.5 15.773 -8.875 1 98.44 220 ASP A C 1
ATOM 1630 O O . ASP A 1 220 ? 18.281 15.289 -9.695 1 98.44 220 ASP A O 1
ATOM 1634 N N . PRO A 1 221 ? 16.234 15.406 -8.789 1 97.75 221 PRO A N 1
ATOM 1635 C CA . PRO A 1 221 ? 15.766 14.242 -9.547 1 97.75 221 PRO A CA 1
ATOM 1636 C C . PRO A 1 221 ? 15.742 14.5 -11.055 1 97.75 221 PRO A C 1
ATOM 1638 O O . PRO A 1 221 ? 15.547 13.562 -11.836 1 97.75 221 PRO A O 1
ATOM 1641 N N . ARG A 1 222 ? 15.969 15.789 -11.516 1 97 222 ARG A N 1
ATOM 1642 C CA . ARG A 1 222 ? 15.977 16.109 -12.938 1 97 222 ARG A CA 1
ATOM 1643 C C . ARG A 1 222 ? 17.312 15.766 -13.57 1 97 222 ARG A C 1
ATOM 1645 O O . ARG A 1 222 ? 17.406 15.57 -14.789 1 97 222 ARG A O 1
ATOM 1652 N N . THR A 1 223 ? 18.312 15.633 -12.695 1 97.62 223 THR A N 1
ATOM 1653 C CA . THR A 1 223 ? 19.641 15.469 -13.258 1 97.62 223 THR A CA 1
ATOM 1654 C C . THR A 1 223 ? 20.359 14.266 -12.633 1 97.62 223 THR A C 1
ATOM 1656 O O . THR A 1 223 ? 21.391 13.82 -13.133 1 97.62 223 THR A O 1
ATOM 1659 N N . GLU A 1 224 ? 19.812 13.797 -11.523 1 97.56 224 GLU A N 1
ATOM 1660 C CA . GLU A 1 224 ? 20.438 12.695 -10.805 1 97.56 224 GLU A CA 1
ATOM 1661 C C . GLU A 1 224 ? 19.516 11.477 -10.734 1 97.56 224 GLU A C 1
ATOM 1663 O O . GLU A 1 224 ? 18.297 11.625 -10.711 1 97.56 224 GLU A O 1
ATOM 1668 N N . ASP A 1 225 ? 20.141 10.305 -10.727 1 98 225 ASP A N 1
ATOM 1669 C CA . ASP A 1 225 ? 19.391 9.055 -10.609 1 98 225 ASP A CA 1
ATOM 1670 C C . ASP A 1 225 ? 19.156 8.703 -9.141 1 98 225 ASP A C 1
ATOM 1672 O O . ASP A 1 225 ? 20 8.094 -8.492 1 98 225 ASP A O 1
ATOM 1676 N N . ILE A 1 226 ? 17.953 8.984 -8.672 1 98.44 226 ILE A N 1
ATOM 1677 C CA . ILE A 1 226 ? 17.609 8.828 -7.262 1 98.44 226 ILE A CA 1
ATOM 1678 C C . ILE A 1 226 ? 17.719 7.355 -6.863 1 98.44 226 ILE A C 1
ATOM 1680 O O . ILE A 1 226 ? 18.297 7.031 -5.824 1 98.44 226 ILE A O 1
ATOM 1684 N N . GLU A 1 227 ? 17.172 6.477 -7.664 1 97.88 227 GLU A N 1
ATOM 1685 C CA . GLU A 1 227 ? 17.188 5.047 -7.375 1 97.88 227 GLU A CA 1
ATOM 1686 C C . GLU A 1 227 ? 18.625 4.531 -7.23 1 97.88 227 GLU A C 1
ATOM 1688 O O . GLU A 1 227 ? 18.938 3.832 -6.266 1 97.88 227 GLU A O 1
ATOM 1693 N N . ALA A 1 228 ? 19.469 4.863 -8.188 1 98 228 ALA A N 1
ATOM 1694 C CA . ALA A 1 228 ? 20.859 4.41 -8.164 1 98 228 ALA A CA 1
ATOM 1695 C C . ALA A 1 228 ? 21.578 4.91 -6.91 1 98 228 ALA A C 1
ATOM 1697 O O . ALA A 1 228 ? 22.344 4.168 -6.289 1 98 228 ALA A O 1
ATOM 1698 N N . LYS A 1 229 ? 21.344 6.184 -6.562 1 98 229 LYS A N 1
ATOM 1699 C CA . LYS A 1 229 ? 21.984 6.746 -5.375 1 98 229 LYS A CA 1
ATOM 1700 C C . LYS A 1 229 ? 21.531 6.031 -4.109 1 98 229 LYS A C 1
ATOM 1702 O O . LYS A 1 229 ? 22.344 5.668 -3.264 1 98 229 LYS A O 1
ATOM 1707 N N . VAL A 1 230 ? 20.25 5.82 -3.938 1 98.5 230 VAL A N 1
ATOM 1708 C CA . VAL A 1 230 ? 19.719 5.156 -2.75 1 98.5 230 VAL A CA 1
ATOM 1709 C C . VAL A 1 230 ? 20.281 3.738 -2.658 1 98.5 230 VAL A C 1
ATOM 1711 O O . VAL A 1 230 ? 20.641 3.275 -1.573 1 98.5 230 VAL A O 1
ATOM 1714 N N . ARG A 1 231 ? 20.375 3.008 -3.76 1 97.94 231 ARG A N 1
ATOM 1715 C CA . ARG A 1 231 ? 20.922 1.657 -3.781 1 97.94 231 ARG A CA 1
ATOM 1716 C C . ARG A 1 231 ? 22.391 1.655 -3.332 1 97.94 231 ARG A C 1
ATOM 1718 O O . ARG A 1 231 ? 22.812 0.766 -2.592 1 97.94 231 ARG A O 1
ATOM 1725 N N . SER A 1 232 ? 23.141 2.658 -3.824 1 97.81 232 SER A N 1
ATOM 1726 C CA . SER A 1 232 ? 24.547 2.738 -3.453 1 97.81 232 SER A CA 1
ATOM 1727 C C . SER A 1 232 ? 24.719 2.932 -1.949 1 97.81 232 SER A C 1
ATOM 1729 O O . SER A 1 232 ? 25.719 2.52 -1.371 1 97.81 232 SER A O 1
ATOM 1731 N N . LEU A 1 233 ? 23.672 3.449 -1.271 1 97.44 233 LEU A N 1
ATOM 1732 C CA . LEU A 1 233 ? 23.75 3.756 0.153 1 97.44 233 LEU A CA 1
ATOM 1733 C C . LEU A 1 233 ? 23.188 2.607 0.985 1 97.44 233 LEU A C 1
ATOM 1735 O O . LEU A 1 233 ? 23.281 2.621 2.215 1 97.44 233 LEU A O 1
ATOM 1739 N N . SER A 1 234 ? 22.625 1.59 0.313 1 97 234 SER A N 1
ATOM 1740 C CA . SER A 1 234 ? 21.875 0.572 1.047 1 97 234 SER A CA 1
ATOM 1741 C C . SER A 1 234 ? 22.297 -0.833 0.623 1 97 234 SER A C 1
ATOM 1743 O O . SER A 1 234 ? 21.484 -1.757 0.629 1 97 234 SER A O 1
ATOM 1745 N N . GLY A 1 235 ? 23.531 -1.046 0.153 1 95.38 235 GLY A N 1
ATOM 1746 C CA . GLY A 1 235 ? 23.984 -2.357 -0.277 1 95.38 235 GLY A CA 1
ATOM 1747 C C . GLY A 1 235 ? 23.203 -2.906 -1.456 1 95.38 235 GLY A C 1
ATOM 1748 O O . GLY A 1 235 ? 22.844 -4.082 -1.474 1 95.38 235 GLY A O 1
ATOM 1749 N N . ASP A 1 236 ? 22.781 -2.039 -2.27 1 97.19 236 ASP A N 1
ATOM 1750 C CA . ASP A 1 236 ? 22.094 -2.33 -3.523 1 97.19 236 ASP A CA 1
ATOM 1751 C C . ASP A 1 236 ? 20.641 -2.758 -3.275 1 97.19 236 ASP A C 1
ATOM 1753 O O . ASP A 1 236 ? 20 -3.33 -4.156 1 97.19 236 ASP A O 1
ATOM 1757 N N . ALA A 1 237 ? 20.047 -2.514 -2.148 1 97.38 237 ALA A N 1
ATOM 1758 C CA . ALA A 1 237 ? 18.719 -2.98 -1.807 1 97.38 237 ALA A CA 1
ATOM 1759 C C . ALA A 1 237 ? 17.656 -1.918 -2.121 1 97.38 237 ALA A C 1
ATOM 1761 O O . ALA A 1 237 ? 16.578 -2.234 -2.604 1 97.38 237 ALA A O 1
ATOM 1762 N N . GLY A 1 238 ? 17.969 -0.633 -1.87 1 98.31 238 GLY A N 1
ATOM 1763 C CA . GLY A 1 238 ? 17.016 0.461 -1.86 1 98.31 238 GLY A CA 1
ATOM 1764 C C . GLY A 1 238 ? 16.656 0.929 -0.463 1 98.31 238 GLY A C 1
ATOM 1765 O O . GLY A 1 238 ? 17.078 0.333 0.526 1 98.31 238 GLY A O 1
ATOM 1766 N N . ALA A 1 239 ? 15.922 2 -0.36 1 98.88 239 ALA A N 1
ATOM 1767 C CA . ALA A 1 239 ? 15.523 2.545 0.936 1 98.88 239 ALA A CA 1
ATOM 1768 C C . ALA A 1 239 ? 14.578 1.595 1.66 1 98.88 239 ALA A C 1
ATOM 1770 O O . ALA A 1 239 ? 13.789 0.889 1.024 1 98.88 239 ALA A O 1
ATOM 1771 N N . ASP A 1 240 ? 14.648 1.574 2.98 1 98.81 240 ASP A N 1
ATOM 1772 C CA . ASP A 1 240 ? 13.703 0.802 3.783 1 98.81 240 ASP A CA 1
ATOM 1773 C C . ASP A 1 240 ? 12.305 1.417 3.734 1 98.81 240 ASP A C 1
ATOM 1775 O O . ASP A 1 240 ? 11.312 0.698 3.646 1 98.81 240 ASP A O 1
ATOM 1779 N N . ILE A 1 241 ? 12.266 2.732 3.803 1 98.94 241 ILE A N 1
ATOM 1780 C CA . ILE A 1 241 ? 11.016 3.49 3.803 1 98.94 241 ILE A CA 1
ATOM 1781 C C . ILE A 1 241 ? 11.172 4.738 2.936 1 98.94 241 ILE A C 1
ATOM 1783 O O . ILE A 1 241 ? 12.273 5.273 2.797 1 98.94 241 ILE A O 1
ATOM 1787 N N . ALA A 1 242 ? 10.102 5.141 2.342 1 98.94 242 ALA A N 1
ATOM 1788 C CA . ALA A 1 242 ? 10.055 6.375 1.561 1 98.94 242 ALA A CA 1
ATOM 1789 C C . ALA A 1 242 ? 8.805 7.18 1.884 1 98.94 242 ALA A C 1
ATOM 1791 O O . ALA A 1 242 ? 7.789 6.621 2.309 1 98.94 242 ALA A O 1
ATOM 1792 N N . PHE A 1 243 ? 8.883 8.438 1.714 1 98.94 243 PHE A N 1
ATOM 1793 C CA . PHE A 1 243 ? 7.773 9.367 1.931 1 98.94 243 PHE A CA 1
ATOM 1794 C C . PHE A 1 243 ? 7.531 10.219 0.69 1 98.94 243 PHE A C 1
ATOM 1796 O O . PHE A 1 243 ? 8.422 10.93 0.236 1 98.94 243 PHE A O 1
ATOM 1803 N N . GLU A 1 244 ? 6.375 10.086 0.149 1 98.81 244 GLU A N 1
ATOM 1804 C CA . GLU A 1 244 ? 5.969 10.898 -0.995 1 98.81 244 GLU A CA 1
ATOM 1805 C C . GLU A 1 244 ? 5.285 12.188 -0.543 1 98.81 244 GLU A C 1
ATOM 1807 O O . GLU A 1 244 ? 4.145 12.156 -0.07 1 98.81 244 GLU A O 1
ATOM 1812 N N . CYS A 1 245 ? 5.992 13.289 -0.642 1 97.94 245 CYS A N 1
ATOM 1813 C CA . CYS A 1 245 ? 5.527 14.586 -0.15 1 97.94 245 CYS A CA 1
ATOM 1814 C C . CYS A 1 245 ? 5.418 15.594 -1.288 1 97.94 245 CYS A C 1
ATOM 1816 O O . CYS A 1 245 ? 5.25 16.797 -1.048 1 97.94 245 CYS A O 1
ATOM 1818 N N . SER A 1 246 ? 5.535 15.148 -2.514 1 96.19 246 SER A N 1
ATOM 1819 C CA . SER A 1 246 ? 5.574 16.078 -3.639 1 96.19 246 SER A CA 1
ATOM 1820 C C . SER A 1 246 ? 4.199 16.234 -4.281 1 96.19 246 SER A C 1
ATOM 1822 O O . SER A 1 246 ? 3.883 17.281 -4.84 1 96.19 246 SER A O 1
ATOM 1824 N N . GLY A 1 247 ? 3.434 15.188 -4.34 1 95 247 GLY A N 1
ATOM 1825 C CA . GLY A 1 247 ? 2.115 15.219 -4.949 1 95 247 GLY A CA 1
ATOM 1826 C C . GLY A 1 247 ? 2.158 15.18 -6.465 1 95 247 GLY A C 1
ATOM 1827 O O . GLY A 1 247 ? 1.216 15.609 -7.133 1 95 247 GLY A O 1
ATOM 1828 N N . VAL A 1 248 ? 3.293 14.727 -7.027 1 96.19 248 VAL A N 1
ATOM 1829 C CA . VAL A 1 248 ? 3.383 14.648 -8.484 1 96.19 248 VAL A CA 1
ATOM 1830 C C . VAL A 1 248 ? 3.775 13.227 -8.898 1 96.19 248 VAL A C 1
ATOM 1832 O O . VAL A 1 248 ? 4.441 12.516 -8.141 1 96.19 248 VAL A O 1
ATOM 1835 N N . GLN A 1 249 ? 3.432 12.789 -10.094 1 97.62 249 GLN A N 1
ATOM 1836 C CA . GLN A 1 249 ? 3.631 11.43 -10.594 1 97.62 249 GLN A CA 1
ATOM 1837 C C . GLN A 1 249 ? 5.102 11.039 -10.531 1 97.62 249 GLN A C 1
ATOM 1839 O O . GLN A 1 249 ? 5.438 9.945 -10.07 1 97.62 249 GLN A O 1
ATOM 1844 N N . ALA A 1 250 ? 5.98 11.938 -10.977 1 97.19 250 ALA A N 1
ATOM 1845 C CA . ALA A 1 250 ? 7.406 11.633 -11.008 1 97.19 250 ALA A CA 1
ATOM 1846 C C . ALA A 1 250 ? 7.934 11.344 -9.609 1 97.19 250 ALA A C 1
ATOM 1848 O O . ALA A 1 250 ? 8.797 10.477 -9.43 1 97.19 250 ALA A O 1
ATOM 1849 N N . GLY A 1 251 ? 7.441 12.109 -8.648 1 97.56 251 GLY A N 1
ATOM 1850 C CA . GLY A 1 251 ? 7.82 11.875 -7.262 1 97.56 251 GLY A CA 1
ATOM 1851 C C . GLY A 1 251 ? 7.363 10.531 -6.738 1 97.56 251 GLY A C 1
ATOM 1852 O O . GLY A 1 251 ? 8.125 9.82 -6.082 1 97.56 251 GLY A O 1
ATOM 1853 N N . PHE A 1 252 ? 6.148 10.211 -7.051 1 98.44 252 PHE A N 1
ATOM 1854 C CA . PHE A 1 252 ? 5.605 8.922 -6.652 1 98.44 252 PHE A CA 1
ATOM 1855 C C . PHE A 1 252 ? 6.41 7.781 -7.27 1 98.44 252 PHE A C 1
ATOM 1857 O O . PHE A 1 252 ? 6.746 6.809 -6.59 1 98.44 252 PHE A O 1
ATOM 1864 N N . ASP A 1 253 ? 6.707 7.895 -8.523 1 98.31 253 ASP A N 1
ATOM 1865 C CA . ASP A 1 253 ? 7.508 6.891 -9.227 1 98.31 253 ASP A CA 1
ATOM 1866 C C . ASP A 1 253 ? 8.875 6.719 -8.562 1 98.31 253 ASP A C 1
ATOM 1868 O O . ASP A 1 253 ? 9.328 5.594 -8.352 1 98.31 253 ASP A O 1
ATOM 1872 N N . SER A 1 254 ? 9.477 7.82 -8.211 1 98.31 254 SER A N 1
ATOM 1873 C CA . SER A 1 254 ? 10.789 7.793 -7.57 1 98.31 254 SER A CA 1
ATOM 1874 C C . SER A 1 254 ? 10.734 7.102 -6.215 1 98.31 254 SER A C 1
ATOM 1876 O O . SER A 1 254 ? 11.633 6.336 -5.863 1 98.31 254 SER A O 1
ATOM 1878 N N . ALA A 1 255 ? 9.695 7.41 -5.477 1 98.81 255 ALA A N 1
ATOM 1879 C CA . ALA A 1 255 ? 9.531 6.785 -4.164 1 98.81 255 ALA A CA 1
ATOM 1880 C C . ALA A 1 255 ? 9.359 5.273 -4.297 1 98.81 255 ALA A C 1
ATOM 1882 O O . ALA A 1 255 ? 10.023 4.504 -3.602 1 98.81 255 ALA A O 1
ATOM 1883 N N . LEU A 1 256 ? 8.516 4.867 -5.191 1 98.69 256 LEU A N 1
ATOM 1884 C CA . LEU A 1 256 ? 8.211 3.453 -5.355 1 98.69 256 LEU A CA 1
ATOM 1885 C C . LEU A 1 256 ? 9.422 2.691 -5.883 1 98.69 256 LEU A C 1
ATOM 1887 O O . LEU A 1 256 ? 9.742 1.609 -5.383 1 98.69 256 LEU A O 1
ATOM 1891 N N . LYS A 1 257 ? 10.133 3.26 -6.855 1 98.25 257 LYS A N 1
ATOM 1892 C CA . LYS A 1 257 ? 11.312 2.607 -7.406 1 98.25 257 LYS A CA 1
ATOM 1893 C C . LYS A 1 257 ? 12.469 2.623 -6.41 1 98.25 257 LYS A C 1
ATOM 1895 O O . LYS A 1 257 ? 13.32 1.731 -6.422 1 98.25 257 LYS A O 1
ATOM 1900 N N . GLY A 1 258 ? 12.422 3.574 -5.527 1 98.62 258 GLY A N 1
ATOM 1901 C CA . GLY A 1 258 ? 13.555 3.822 -4.648 1 98.62 258 GLY A CA 1
ATOM 1902 C C . GLY A 1 258 ? 13.57 2.918 -3.43 1 98.62 258 GLY A C 1
ATOM 1903 O O . GLY A 1 258 ? 14.609 2.754 -2.787 1 98.62 258 GLY A O 1
ATOM 1904 N N . VAL A 1 259 ? 12.414 2.379 -3.033 1 98.75 259 VAL A N 1
ATOM 1905 C CA . VAL A 1 259 ? 12.383 1.531 -1.846 1 98.75 259 VAL A CA 1
ATOM 1906 C C . VAL A 1 259 ? 12.773 0.103 -2.221 1 98.75 259 VAL A C 1
ATOM 1908 O O . VAL A 1 259 ? 12.586 -0.32 -3.363 1 98.75 259 VAL A O 1
ATOM 1911 N N . ARG A 1 260 ? 13.297 -0.626 -1.289 1 98.5 260 ARG A N 1
ATOM 1912 C CA . ARG A 1 260 ? 13.703 -2.016 -1.468 1 98.5 260 ARG A CA 1
ATOM 1913 C C . ARG A 1 260 ? 12.492 -2.93 -1.587 1 98.5 260 ARG A C 1
ATOM 1915 O O . ARG A 1 260 ? 11.359 -2.494 -1.38 1 98.5 260 ARG A O 1
ATOM 1922 N N . ALA A 1 261 ? 12.773 -4.203 -1.966 1 98.19 261 ALA A N 1
ATOM 1923 C CA . ALA A 1 261 ? 11.719 -5.211 -1.866 1 98.19 261 ALA A CA 1
ATOM 1924 C C . ALA A 1 261 ? 11.102 -5.227 -0.47 1 98.19 261 ALA A C 1
ATOM 1926 O O . ALA A 1 261 ? 11.82 -5.211 0.532 1 98.19 261 ALA A O 1
ATOM 1927 N N . ARG A 1 262 ? 9.727 -5.117 -0.454 1 98.06 262 ARG A N 1
ATOM 1928 C CA . ARG A 1 262 ? 8.914 -5.07 0.757 1 98.06 262 ARG A CA 1
ATOM 1929 C C . ARG A 1 262 ? 9.148 -3.777 1.528 1 98.06 262 ARG A C 1
ATOM 1931 O O . ARG A 1 262 ? 8.836 -3.691 2.717 1 98.06 262 ARG A O 1
ATOM 1938 N N . GLY A 1 263 ? 9.812 -2.83 0.88 1 98.62 263 GLY A N 1
ATOM 1939 C CA . GLY A 1 263 ? 9.867 -1.497 1.461 1 98.62 263 GLY A CA 1
ATOM 1940 C C . GLY A 1 263 ? 8.516 -0.803 1.499 1 98.62 263 GLY A C 1
ATOM 1941 O O . GLY A 1 263 ? 7.555 -1.28 0.9 1 98.62 263 GLY A O 1
ATOM 1942 N N . THR A 1 264 ? 8.453 0.343 2.182 1 98.94 264 THR A N 1
ATOM 1943 C CA . THR A 1 264 ? 7.176 1.021 2.387 1 98.94 264 THR A CA 1
ATOM 1944 C C . THR A 1 264 ? 7.246 2.463 1.892 1 98.94 264 THR A C 1
ATOM 1946 O O . THR A 1 264 ? 8.148 3.211 2.264 1 98.94 264 THR A O 1
ATOM 1949 N N . VAL A 1 265 ? 6.32 2.791 1.034 1 98.94 265 VAL A N 1
ATOM 1950 C CA . VAL A 1 265 ? 6.113 4.172 0.607 1 98.94 265 VAL A CA 1
ATOM 1951 C C . VAL A 1 265 ? 4.91 4.766 1.337 1 98.94 265 VAL A C 1
ATOM 1953 O O . VAL A 1 265 ? 3.791 4.266 1.206 1 98.94 265 VAL A O 1
ATOM 1956 N N . THR A 1 266 ? 5.129 5.773 2.113 1 98.94 266 THR A N 1
ATOM 1957 C CA . THR A 1 266 ? 4.047 6.5 2.766 1 98.94 266 THR A CA 1
ATOM 1958 C C . THR A 1 266 ? 3.668 7.742 1.96 1 98.94 266 THR A C 1
ATOM 1960 O O . THR A 1 266 ? 4.496 8.625 1.745 1 98.94 266 THR A O 1
ATOM 1963 N N . VAL A 1 267 ? 2.438 7.754 1.52 1 98.75 267 VAL A N 1
ATOM 1964 C CA . VAL A 1 267 ? 1.93 8.914 0.799 1 98.75 267 VAL A CA 1
ATOM 1965 C C . VAL A 1 267 ? 1.323 9.906 1.785 1 98.75 267 VAL A C 1
ATOM 1967 O O . VAL A 1 267 ? 0.35 9.594 2.475 1 98.75 267 VAL A O 1
ATOM 1970 N N . VAL A 1 268 ? 1.88 11.102 1.814 1 97.56 268 VAL A N 1
ATOM 1971 C CA . VAL A 1 268 ? 1.448 12.141 2.744 1 97.56 268 VAL A CA 1
ATOM 1972 C C . VAL A 1 268 ? 0.809 13.289 1.971 1 97.56 268 VAL A C 1
ATOM 1974 O O . VAL A 1 268 ? -0.04 14.008 2.504 1 97.56 268 VAL A O 1
ATOM 1977 N N . SER A 1 269 ? 1.087 13.414 0.734 1 93.12 269 SER A N 1
ATOM 1978 C CA . SER A 1 269 ? 0.738 14.547 -0.11 1 93.12 269 SER A CA 1
ATOM 1979 C C . SER A 1 269 ? -0.72 14.484 -0.551 1 93.12 269 SER A C 1
ATOM 1981 O O . SER A 1 269 ? -1.325 13.414 -0.558 1 93.12 269 SER A O 1
ATOM 1983 N N . LEU A 1 270 ? -1.178 15.641 -0.844 1 84 270 LEU A N 1
ATOM 1984 C CA . LEU A 1 270 ? -2.465 15.781 -1.517 1 84 270 LEU A CA 1
ATOM 1985 C C . LEU A 1 270 ? -2.291 15.766 -3.031 1 84 270 LEU A C 1
ATOM 1987 O O . LEU A 1 270 ? -1.257 16.203 -3.545 1 84 270 LEU A O 1
ATOM 1991 N N . TRP A 1 271 ? -3.232 15.219 -3.676 1 88.31 271 TRP A N 1
ATOM 1992 C CA . TRP A 1 271 ? -3.105 15.062 -5.121 1 88.31 271 TRP A CA 1
ATOM 1993 C C . TRP A 1 271 ? -4.258 15.742 -5.848 1 88.31 271 TRP A C 1
ATOM 1995 O O . TRP A 1 271 ? -5.41 15.664 -5.418 1 88.31 271 TRP A O 1
ATOM 2005 N N . GLU A 1 272 ? -3.918 16.484 -6.859 1 83.69 272 GLU A N 1
ATOM 2006 C CA . GLU A 1 272 ? -4.926 17.031 -7.766 1 83.69 272 GLU A CA 1
ATOM 2007 C C . GLU A 1 272 ? -5.352 15.984 -8.797 1 83.69 272 GLU A C 1
ATOM 2009 O O . GLU A 1 272 ? -6.543 15.828 -9.07 1 83.69 272 GLU A O 1
ATOM 2014 N N . GLU A 1 273 ? -4.355 15.359 -9.32 1 90.44 273 GLU A N 1
ATOM 2015 C CA . GLU A 1 273 ? -4.582 14.25 -10.242 1 90.44 273 GLU A CA 1
ATOM 2016 C C . GLU A 1 273 ? -4.281 12.906 -9.57 1 90.44 273 GLU A C 1
ATOM 2018 O O . GLU A 1 273 ? -3.316 12.797 -8.812 1 90.44 273 GLU A O 1
ATOM 2023 N N . LYS A 1 274 ? -5.035 11.93 -9.906 1 95.38 274 LYS A N 1
ATOM 2024 C CA . LYS A 1 274 ? -4.82 10.609 -9.312 1 95.38 274 LYS A CA 1
ATOM 2025 C C . LYS A 1 274 ? -3.527 9.984 -9.828 1 95.38 274 LYS A C 1
ATOM 2027 O O . LYS A 1 274 ? -3.293 9.93 -11.039 1 95.38 274 LYS A O 1
ATOM 2032 N N . PRO A 1 275 ? -2.705 9.547 -8.961 1 96.75 275 PRO A N 1
ATOM 2033 C CA . PRO A 1 275 ? -1.45 8.93 -9.406 1 96.75 275 PRO A CA 1
ATOM 2034 C C . PRO A 1 275 ? -1.652 7.547 -10.008 1 96.75 275 PRO A C 1
ATOM 2036 O O . PRO A 1 275 ? -2.602 6.844 -9.656 1 96.75 275 PRO A O 1
ATOM 2039 N N . VAL A 1 276 ? -0.748 7.203 -10.859 1 97.69 276 VAL A N 1
ATOM 2040 C CA . VAL A 1 276 ? -0.685 5.895 -11.508 1 97.69 276 VAL A CA 1
ATOM 2041 C C . VAL A 1 276 ? 0.369 5.027 -10.82 1 97.69 276 VAL A C 1
ATOM 2043 O O . VAL A 1 276 ? 1.457 5.508 -10.492 1 97.69 276 VAL A O 1
ATOM 2046 N N . ILE A 1 277 ? 0.046 3.785 -10.586 1 97.25 277 ILE A N 1
ATOM 2047 C CA . ILE A 1 277 ? 0.972 2.887 -9.898 1 97.25 277 ILE A CA 1
ATOM 2048 C C . ILE A 1 277 ? 1.613 1.941 -10.914 1 97.25 277 ILE A C 1
ATOM 2050 O O . ILE A 1 277 ? 0.932 1.411 -11.797 1 97.25 277 ILE A O 1
ATOM 2054 N N . ASP A 1 278 ? 2.871 1.792 -10.875 1 96.5 278 ASP A N 1
ATOM 2055 C CA . ASP A 1 278 ? 3.527 0.679 -11.555 1 96.5 278 ASP A CA 1
ATOM 2056 C C . ASP A 1 278 ? 3.248 -0.642 -10.844 1 96.5 278 ASP A C 1
ATOM 2058 O O . ASP A 1 278 ? 3.986 -1.032 -9.938 1 96.5 278 ASP A O 1
ATOM 2062 N N . ALA A 1 279 ? 2.215 -1.314 -11.281 1 95.06 279 ALA A N 1
ATOM 2063 C CA . ALA A 1 279 ? 1.768 -2.533 -10.609 1 95.06 279 ALA A CA 1
ATOM 2064 C C . ALA A 1 279 ? 2.834 -3.621 -10.68 1 95.06 279 ALA A C 1
ATOM 2066 O O . ALA A 1 279 ? 2.922 -4.473 -9.797 1 95.06 279 ALA A O 1
ATOM 2067 N N . TRP A 1 280 ? 3.662 -3.645 -11.711 1 93.69 280 TRP A N 1
ATOM 2068 C CA . TRP A 1 280 ? 4.73 -4.633 -11.828 1 93.69 280 TRP A CA 1
ATOM 2069 C C . TRP A 1 280 ? 5.777 -4.43 -10.742 1 93.69 280 TRP A C 1
ATOM 2071 O O . TRP A 1 280 ? 6.266 -5.398 -10.148 1 93.69 280 TRP A O 1
ATOM 2081 N N . GLU A 1 281 ? 6.078 -3.162 -10.516 1 96 281 GLU A N 1
ATOM 2082 C CA . GLU A 1 281 ? 7.02 -2.834 -9.453 1 96 281 GLU A CA 1
ATOM 2083 C C . GLU A 1 281 ? 6.445 -3.18 -8.078 1 96 281 GLU A C 1
ATOM 2085 O O . GLU A 1 281 ? 7.141 -3.736 -7.23 1 96 281 GLU A O 1
ATOM 2090 N N . LEU A 1 282 ? 5.172 -2.857 -7.875 1 98 282 LEU A N 1
ATOM 2091 C CA . LEU A 1 282 ? 4.492 -3.115 -6.609 1 98 282 LEU A CA 1
ATOM 2092 C C . LEU A 1 282 ? 4.434 -4.609 -6.316 1 98 282 LEU A C 1
ATOM 2094 O O . LEU A 1 282 ? 4.84 -5.055 -5.242 1 98 282 LEU A O 1
ATOM 2098 N N . VAL A 1 283 ? 3.977 -5.41 -7.238 1 97.5 283 VAL A N 1
ATOM 2099 C CA . VAL A 1 283 ? 3.744 -6.84 -7.043 1 97.5 283 VAL A CA 1
ATOM 2100 C C . VAL A 1 283 ? 5.074 -7.59 -7.09 1 97.5 283 VAL A C 1
ATOM 2102 O O . VAL A 1 283 ? 5.387 -8.367 -6.188 1 97.5 283 VAL A O 1
ATOM 2105 N N . GLY A 1 284 ? 5.918 -7.277 -8.086 1 96.19 284 GLY A N 1
ATOM 2106 C CA . GLY A 1 284 ? 7.148 -8.016 -8.312 1 96.19 284 GLY A CA 1
ATOM 2107 C C . GLY A 1 284 ? 8.148 -7.863 -7.18 1 96.19 284 GLY A C 1
ATOM 2108 O O . GLY A 1 284 ? 9 -8.734 -6.973 1 96.19 284 GLY A O 1
ATOM 2109 N N . SER A 1 285 ? 8.047 -6.758 -6.422 1 97.75 285 SER A N 1
ATOM 2110 C CA . SER A 1 285 ? 8.953 -6.512 -5.301 1 97.75 285 SER A CA 1
ATOM 2111 C C . SER A 1 285 ? 8.203 -6.512 -3.975 1 97.75 285 SER A C 1
ATOM 2113 O O . SER A 1 285 ? 8.773 -6.188 -2.932 1 97.75 285 SER A O 1
ATOM 2115 N N . GLU A 1 286 ? 6.922 -6.836 -4.074 1 98.25 286 GLU A N 1
ATOM 2116 C CA . GLU A 1 286 ? 6.047 -6.93 -2.91 1 98.25 286 GLU A CA 1
ATOM 2117 C C . GLU A 1 286 ? 6.152 -5.684 -2.037 1 98.25 286 GLU A C 1
ATOM 2119 O O . GLU A 1 286 ? 6.312 -5.785 -0.819 1 98.25 286 GLU A O 1
ATOM 2124 N N . LYS A 1 287 ? 6.125 -4.543 -2.656 1 98.69 287 LYS A N 1
ATOM 2125 C CA . LYS A 1 287 ? 6.266 -3.277 -1.941 1 98.69 287 LYS A CA 1
ATOM 2126 C C . LYS A 1 287 ? 4.949 -2.871 -1.284 1 98.69 287 LYS A C 1
ATOM 2128 O O . LYS A 1 287 ? 3.9 -3.453 -1.57 1 98.69 287 LYS A O 1
ATOM 2133 N N . HIS A 1 288 ? 5.031 -1.94 -0.301 1 98.81 288 HIS A N 1
ATOM 2134 C CA . HIS A 1 288 ? 3.893 -1.415 0.444 1 98.81 288 HIS A CA 1
ATOM 2135 C C . HIS A 1 288 ? 3.672 0.063 0.144 1 98.81 288 HIS A C 1
ATOM 2137 O O . HIS A 1 288 ? 4.621 0.85 0.146 1 98.81 288 HIS A O 1
ATOM 2143 N N . ILE A 1 289 ? 2.467 0.392 -0.181 1 98.88 289 ILE A N 1
ATOM 2144 C CA . ILE A 1 289 ? 2.037 1.784 -0.249 1 98.88 289 ILE A CA 1
ATOM 2145 C C . ILE A 1 289 ? 0.996 2.059 0.833 1 98.88 289 ILE A C 1
ATOM 2147 O O . ILE A 1 289 ? -0.031 1.379 0.901 1 98.88 289 ILE A O 1
ATOM 2151 N N . ILE A 1 290 ? 1.268 3.064 1.68 1 98.81 290 ILE A N 1
ATOM 2152 C CA . ILE A 1 290 ? 0.308 3.359 2.738 1 98.81 290 ILE A CA 1
ATOM 2153 C C . ILE A 1 290 ? -0.009 4.855 2.744 1 98.81 290 ILE A C 1
ATOM 2155 O O . ILE A 1 290 ? 0.804 5.668 2.305 1 98.81 290 ILE A O 1
ATOM 2159 N N . GLY A 1 291 ? -1.182 5.148 3.18 1 98.56 291 GLY A N 1
ATOM 2160 C CA . GLY A 1 291 ? -1.565 6.539 3.354 1 98.56 291 GLY A CA 1
ATOM 2161 C C . GLY A 1 291 ? -1.369 7.039 4.77 1 98.56 291 GLY A C 1
ATOM 2162 O O . GLY A 1 291 ? -1.415 6.258 5.723 1 98.56 291 GLY A O 1
ATOM 2163 N N . SER A 1 292 ? -1.175 8.305 4.891 1 98.31 292 SER A N 1
ATOM 2164 C CA . SER A 1 292 ? -1.112 8.961 6.191 1 98.31 292 SER A CA 1
ATOM 2165 C C . SER A 1 292 ? -1.913 10.258 6.199 1 98.31 292 SER A C 1
ATOM 2167 O O . SER A 1 292 ? -1.705 11.125 5.348 1 98.31 292 SER A O 1
ATOM 2169 N N . ALA A 1 293 ? -2.801 10.359 7.152 1 96.19 293 ALA A N 1
ATOM 2170 C CA . ALA A 1 293 ? -3.674 11.531 7.242 1 96.19 293 ALA A CA 1
ATOM 2171 C C . ALA A 1 293 ? -3.514 12.227 8.586 1 96.19 293 ALA A C 1
ATOM 2173 O O . ALA A 1 293 ? -3.734 11.625 9.641 1 96.19 293 ALA A O 1
ATOM 2174 N N . ILE A 1 294 ? -3.16 13.461 8.547 1 95.62 294 ILE A N 1
ATOM 2175 C CA . ILE A 1 294 ? -3.166 14.344 9.703 1 95.62 294 ILE A CA 1
ATOM 2176 C C . ILE A 1 294 ? -2.34 13.727 10.828 1 95.62 294 ILE A C 1
ATOM 2178 O O . ILE A 1 294 ? -1.116 13.617 10.727 1 95.62 294 ILE A O 1
ATOM 2182 N N . PHE A 1 295 ? -2.98 13.258 11.914 1 96.56 295 PHE A N 1
ATOM 2183 C CA . PHE A 1 295 ? -2.334 12.586 13.039 1 96.56 295 PHE A CA 1
ATOM 2184 C C . PHE A 1 295 ? -3.357 12.18 14.094 1 96.56 295 PHE A C 1
ATOM 2186 O O . PHE A 1 295 ? -4.52 12.586 14.023 1 96.56 295 PHE A O 1
ATOM 2193 N N . ASP A 1 296 ? -2.992 11.203 14.898 1 88.31 296 ASP A N 1
ATOM 2194 C CA . ASP A 1 296 ? -3.916 10.75 15.938 1 88.31 296 ASP A CA 1
ATOM 2195 C C . ASP A 1 296 ? -3.168 10.391 17.219 1 88.31 296 ASP A C 1
ATOM 2197 O O . ASP A 1 296 ? -1.959 10.609 17.312 1 88.31 296 ASP A O 1
ATOM 2201 N N . GLY A 1 297 ? -3.936 10.18 18.188 1 88.81 297 GLY A N 1
ATOM 2202 C CA . GLY A 1 297 ? -3.395 9.672 19.438 1 88.81 297 GLY A CA 1
ATOM 2203 C C . GLY A 1 297 ? -2.482 10.664 20.141 1 88.81 297 GLY A C 1
ATOM 2204 O O . GLY A 1 297 ? -2.844 11.828 20.312 1 88.81 297 GLY A O 1
ATOM 2205 N N . ASP A 1 298 ? -1.292 10.172 20.484 1 94.06 298 ASP A N 1
ATOM 2206 C CA . ASP A 1 298 ? -0.385 10.977 21.312 1 94.06 298 ASP A CA 1
ATOM 2207 C C . ASP A 1 298 ? 0.708 11.609 20.453 1 94.06 298 ASP A C 1
ATOM 2209 O O . ASP A 1 298 ? 1.762 11.992 20.969 1 94.06 298 ASP A O 1
ATOM 2213 N N . ASP A 1 299 ? 0.422 11.695 19.156 1 97.38 299 ASP A N 1
ATOM 2214 C CA . ASP A 1 299 ? 1.428 12.242 18.25 1 97.38 299 ASP A CA 1
ATOM 2215 C C . ASP A 1 299 ? 1.762 13.688 18.609 1 97.38 299 ASP A C 1
ATOM 2217 O O . ASP A 1 299 ? 2.928 14.094 18.562 1 97.38 299 ASP A O 1
ATOM 2221 N N . PHE A 1 300 ? 0.723 14.422 18.953 1 97.81 300 PHE A N 1
ATOM 2222 C CA . PHE A 1 300 ? 0.874 15.844 19.25 1 97.81 300 PHE A CA 1
ATOM 2223 C C . PHE A 1 300 ? 1.771 16.047 20.469 1 97.81 300 PHE A C 1
ATOM 2225 O O . PHE A 1 300 ? 2.711 16.844 20.422 1 97.81 300 PHE A O 1
ATOM 2232 N N . GLU A 1 301 ? 1.578 15.289 21.5 1 97.81 301 GLU A N 1
ATOM 2233 C CA . GLU A 1 301 ? 2.391 15.328 22.719 1 97.81 301 GLU A CA 1
ATOM 2234 C C . GLU A 1 301 ? 3.814 14.852 22.438 1 97.81 301 GLU A C 1
ATOM 2236 O O . GLU A 1 301 ? 4.773 15.406 22.984 1 97.81 301 GLU A O 1
ATOM 2241 N N . ALA A 1 302 ? 3.902 13.852 21.625 1 98.38 302 ALA A N 1
ATOM 2242 C CA . ALA A 1 302 ? 5.219 13.328 21.281 1 98.38 302 ALA A CA 1
ATOM 2243 C C . ALA A 1 302 ? 6.074 14.391 20.594 1 98.38 302 ALA A C 1
ATOM 2245 O O . ALA A 1 302 ? 7.277 14.484 20.859 1 98.38 302 ALA A O 1
ATOM 2246 N N . VAL A 1 303 ? 5.453 15.164 19.781 1 98.75 303 VAL A N 1
ATOM 2247 C CA . VAL A 1 303 ? 6.176 16.219 19.078 1 98.75 303 VAL A CA 1
ATOM 2248 C C . VAL A 1 303 ? 6.598 17.297 20.062 1 98.75 303 VAL A C 1
ATOM 2250 O O . VAL A 1 303 ? 7.738 17.766 20.031 1 98.75 303 VAL A O 1
ATOM 2253 N N . ILE A 1 304 ? 5.707 17.703 20.953 1 98.69 304 ILE A N 1
ATOM 2254 C CA . ILE A 1 304 ? 6.039 18.688 21.969 1 98.69 304 ILE A CA 1
ATOM 2255 C C . ILE A 1 304 ? 7.223 18.203 22.797 1 98.69 304 ILE A C 1
ATOM 2257 O O . ILE A 1 304 ? 8.18 18.953 23.016 1 98.69 304 ILE A O 1
ATOM 2261 N N . ASP A 1 305 ? 7.188 16.938 23.188 1 98.44 305 ASP A N 1
ATOM 2262 C CA . ASP A 1 305 ? 8.266 16.344 23.969 1 98.44 305 ASP A CA 1
ATOM 2263 C C . ASP A 1 305 ? 9.578 16.344 23.188 1 98.44 305 ASP A C 1
ATOM 2265 O O . ASP A 1 305 ? 10.641 16.609 23.75 1 98.44 305 ASP A O 1
ATOM 2269 N N . ALA A 1 306 ? 9.477 16.047 21.938 1 98.5 306 ALA A N 1
ATOM 2270 C CA . ALA A 1 306 ? 10.664 15.984 21.094 1 98.5 306 ALA A CA 1
ATOM 2271 C C . ALA A 1 306 ? 11.289 17.359 20.922 1 98.5 306 ALA A C 1
ATOM 2273 O O . ALA A 1 306 ? 12.516 17.5 20.875 1 98.5 306 ALA A O 1
ATOM 2274 N N . ILE A 1 307 ? 10.484 18.375 20.766 1 98.56 307 ILE A N 1
ATOM 2275 C CA . ILE A 1 307 ? 11.008 19.734 20.672 1 98.56 307 ILE A CA 1
ATOM 2276 C C . ILE A 1 307 ? 11.648 20.125 22 1 98.56 307 ILE A C 1
ATOM 2278 O O . ILE A 1 307 ? 12.766 20.641 22.031 1 98.56 307 ILE A O 1
ATOM 2282 N N . ALA A 1 308 ? 10.984 19.828 23.094 1 98.19 308 ALA A N 1
ATOM 2283 C CA . ALA A 1 308 ? 11.461 20.188 24.422 1 98.19 308 ALA A CA 1
ATOM 2284 C C . ALA A 1 308 ? 12.797 19.531 24.734 1 98.19 308 ALA A C 1
ATOM 2286 O O . ALA A 1 308 ? 13.664 20.125 25.375 1 98.19 308 ALA A O 1
ATOM 2287 N N . SER A 1 309 ? 12.953 18.297 24.281 1 97.38 309 SER A N 1
ATOM 2288 C CA . SER A 1 309 ? 14.164 17.547 24.578 1 97.38 309 SER A CA 1
ATOM 2289 C C . SER A 1 309 ? 15.273 17.875 23.578 1 97.38 309 SER A C 1
ATOM 2291 O O . SER A 1 309 ? 16.406 17.422 23.734 1 97.38 309 SER A O 1
ATOM 2293 N N . GLY A 1 310 ? 14.953 18.547 22.5 1 96.69 310 GLY A N 1
ATOM 2294 C CA . GLY A 1 310 ? 15.953 18.953 21.531 1 96.69 310 GLY A CA 1
ATOM 2295 C C . GLY A 1 310 ? 16.125 17.953 20.406 1 96.69 310 GLY A C 1
ATOM 2296 O O . GLY A 1 310 ? 16.922 18.172 19.484 1 96.69 310 GLY A O 1
ATOM 2297 N N . ARG A 1 311 ? 15.336 16.906 20.406 1 96.69 311 ARG A N 1
ATOM 2298 C CA . ARG A 1 311 ? 15.398 15.93 19.328 1 96.69 311 ARG A CA 1
ATOM 2299 C C . ARG A 1 311 ? 14.859 16.5 18.016 1 96.69 311 ARG A C 1
ATOM 2301 O O . ARG A 1 311 ? 15.25 16.078 16.938 1 96.69 311 ARG A O 1
ATOM 2308 N N . LEU A 1 312 ? 13.953 17.516 18.141 1 97.69 312 LEU A N 1
ATOM 2309 C CA . LEU A 1 312 ? 13.469 18.312 17.016 1 97.69 312 LEU A CA 1
ATOM 2310 C C . LEU A 1 312 ? 13.891 19.766 17.156 1 97.69 312 LEU A C 1
ATOM 2312 O O . LEU A 1 312 ? 13.688 20.375 18.203 1 97.69 312 LEU A O 1
ATOM 2316 N N . LYS A 1 313 ? 14.484 20.297 16.109 1 96.81 313 LYS A N 1
ATOM 2317 C CA . LYS A 1 313 ? 14.906 21.703 16.078 1 96.81 313 LYS A CA 1
ATOM 2318 C C . LYS A 1 313 ? 14.344 22.406 14.852 1 96.81 313 LYS A C 1
ATOM 2320 O O . LYS A 1 313 ? 15.078 22.688 13.898 1 96.81 313 LYS A O 1
ATOM 2325 N N . PRO A 1 314 ? 13.078 22.844 14.938 1 97.81 314 PRO A N 1
ATOM 2326 C CA . PRO A 1 314 ? 12.391 23.266 13.711 1 97.81 314 PRO A CA 1
ATOM 2327 C C . PRO A 1 314 ? 12.531 24.766 13.438 1 97.81 314 PRO A C 1
ATOM 2329 O O . PRO A 1 314 ? 11.844 25.297 12.562 1 97.81 314 PRO A O 1
ATOM 2332 N N . GLN A 1 315 ? 13.438 25.422 14.109 1 97.25 315 GLN A N 1
ATOM 2333 C CA . GLN A 1 315 ? 13.523 26.875 14.055 1 97.25 315 GLN A CA 1
ATOM 2334 C C . GLN A 1 315 ? 13.75 27.359 12.625 1 97.25 315 GLN A C 1
ATOM 2336 O O . GLN A 1 315 ? 13.156 28.344 12.203 1 97.25 315 GLN A O 1
ATOM 2341 N N . SER A 1 316 ? 14.562 26.641 11.891 1 96.5 316 SER A N 1
ATOM 2342 C CA . SER A 1 316 ? 14.969 27.094 10.562 1 96.5 316 SER A CA 1
ATOM 2343 C C . SER A 1 316 ? 13.828 26.938 9.555 1 96.5 316 SER A C 1
ATOM 2345 O O . SER A 1 316 ? 13.906 27.438 8.438 1 96.5 316 SER A O 1
ATOM 2347 N N . MET A 1 317 ? 12.75 26.312 9.969 1 97.44 317 MET A N 1
ATOM 2348 C CA . MET A 1 317 ? 11.586 26.219 9.094 1 97.44 317 MET A CA 1
ATOM 2349 C C . MET A 1 317 ? 10.883 27.562 8.969 1 97.44 317 MET A C 1
ATOM 2351 O O . MET A 1 317 ? 10.148 27.797 8 1 97.44 317 MET A O 1
ATOM 2355 N N . ILE A 1 318 ? 11.023 28.391 10 1 98.12 318 ILE A N 1
ATOM 2356 C CA . ILE A 1 318 ? 10.391 29.703 9.961 1 98.12 318 ILE A CA 1
ATOM 2357 C C . ILE A 1 318 ? 11.188 30.641 9.062 1 98.12 318 ILE A C 1
ATOM 2359 O O . ILE A 1 318 ? 12.289 31.062 9.422 1 98.12 318 ILE A O 1
ATOM 2363 N N . THR A 1 319 ? 10.633 30.984 7.938 1 97.5 319 THR A N 1
ATOM 2364 C CA . THR A 1 319 ? 11.398 31.766 6.969 1 97.5 319 THR A CA 1
ATOM 2365 C C . THR A 1 319 ? 10.922 33.219 6.957 1 97.5 319 THR A C 1
ATOM 2367 O O . THR A 1 319 ? 11.609 34.094 6.422 1 97.5 319 THR A O 1
ATOM 2370 N N . SER A 1 320 ? 9.734 33.438 7.5 1 97.81 320 SER A N 1
ATOM 2371 C CA . SER A 1 320 ? 9.211 34.781 7.57 1 97.81 320 SER A CA 1
ATOM 2372 C C . SER A 1 320 ? 8.164 34.906 8.68 1 97.81 320 SER A C 1
ATOM 2374 O O . SER A 1 320 ? 7.5 33.938 9.023 1 97.81 320 SER A O 1
ATOM 2376 N N . LYS A 1 321 ? 8.086 36.062 9.297 1 98.44 321 LYS A N 1
ATOM 2377 C CA . LYS A 1 321 ? 7.012 36.5 10.195 1 98.44 321 LYS A CA 1
ATOM 2378 C C . LYS A 1 321 ? 6.359 37.781 9.695 1 98.44 321 LYS A C 1
ATOM 2380 O O . LYS A 1 321 ? 7.047 38.75 9.391 1 98.44 321 LYS A O 1
ATOM 2385 N N . ILE A 1 322 ? 5.086 37.75 9.602 1 98.62 322 ILE A N 1
ATOM 2386 C CA . ILE A 1 322 ? 4.402 38.906 9.047 1 98.62 322 ILE A CA 1
ATOM 2387 C C . ILE A 1 322 ? 3.217 39.281 9.93 1 98.62 322 ILE A C 1
ATOM 2389 O O . ILE A 1 322 ? 2.846 38.531 10.836 1 98.62 322 ILE A O 1
ATOM 2393 N N . ARG A 1 323 ? 2.592 40.438 9.594 1 98.12 323 ARG A N 1
ATOM 2394 C CA . ARG A 1 323 ? 1.389 40.875 10.289 1 98.12 323 ARG A CA 1
ATOM 2395 C C . ARG A 1 323 ? 0.134 40.312 9.633 1 98.12 323 ARG A C 1
ATOM 2397 O O . ARG A 1 323 ? 0.146 39.969 8.445 1 98.12 323 ARG A O 1
ATOM 2404 N N . MET A 1 324 ? -0.889 40.25 10.391 1 97.56 324 MET A N 1
ATOM 2405 C CA . MET A 1 324 ? -2.162 39.719 9.898 1 97.56 324 MET A CA 1
ATOM 2406 C C . MET A 1 324 ? -2.619 40.469 8.664 1 97.56 324 MET A C 1
ATOM 2408 O O . MET A 1 324 ? -3.139 39.875 7.719 1 97.56 324 MET A O 1
ATOM 2412 N N . GLU A 1 325 ? -2.371 41.781 8.609 1 97.19 325 GLU A N 1
ATOM 2413 C CA . GLU A 1 325 ? -2.822 42.656 7.543 1 97.19 325 GLU A CA 1
ATOM 2414 C C . GLU A 1 325 ? -2.074 42.375 6.242 1 97.19 325 GLU A C 1
ATOM 2416 O O . GLU A 1 325 ? -2.502 42.812 5.168 1 97.19 325 GLU A O 1
ATOM 2421 N N . GLU A 1 326 ? -0.989 41.688 6.34 1 98 326 GLU A N 1
ATOM 2422 C CA . GLU A 1 326 ? -0.136 41.438 5.184 1 98 326 GLU A CA 1
ATOM 2423 C C . GLU A 1 326 ? -0.361 40.031 4.637 1 98 326 GLU A C 1
ATOM 2425 O O . GLU A 1 326 ? 0.32 39.594 3.699 1 98 326 GLU A O 1
ATOM 2430 N N . ILE A 1 327 ? -1.326 39.344 5.152 1 97.75 327 ILE A N 1
ATOM 2431 C CA . ILE A 1 327 ? -1.405 37.906 5.008 1 97.75 327 ILE A CA 1
ATOM 2432 C C . ILE A 1 327 ? -1.616 37.531 3.539 1 97.75 327 ILE A C 1
ATOM 2434 O O . ILE A 1 327 ? -1.136 36.5 3.072 1 97.75 327 ILE A O 1
ATOM 2438 N N . VAL A 1 328 ? -2.328 38.344 2.793 1 97.56 328 VAL A N 1
ATOM 2439 C CA . VAL A 1 328 ? -2.582 38 1.397 1 97.56 328 VAL A CA 1
ATOM 2440 C C . VAL A 1 328 ? -1.31 38.188 0.577 1 97.56 328 VAL A C 1
ATOM 2442 O O . VAL A 1 328 ? -0.78 37.25 -0.003 1 97.56 328 VAL A O 1
ATOM 2445 N N . GLU A 1 329 ? -0.728 39.375 0.6 1 97.38 329 GLU A N 1
ATOM 2446 C CA . GLU A 1 329 ? 0.406 39.719 -0.25 1 97.38 329 GLU A CA 1
ATOM 2447 C C . GLU A 1 329 ? 1.681 39 0.212 1 97.38 329 GLU A C 1
ATOM 2449 O O . GLU A 1 329 ? 2.34 38.344 -0.576 1 97.38 329 GLU A O 1
ATOM 2454 N N . LYS A 1 330 ? 1.948 39.062 1.505 1 97.81 330 LYS A N 1
ATOM 2455 C CA . LYS A 1 330 ? 3.229 38.562 2 1 97.81 330 LYS A CA 1
ATOM 2456 C C . LYS A 1 330 ? 3.096 37.156 2.543 1 97.81 330 LYS A C 1
ATOM 2458 O O . LYS A 1 330 ? 4.086 36.531 2.945 1 97.81 330 LYS A O 1
ATOM 2463 N N . GLY A 1 331 ? 1.913 36.688 2.613 1 97.69 331 GLY A N 1
ATOM 2464 C CA . GLY A 1 331 ? 1.66 35.312 3.029 1 97.69 331 GLY A CA 1
ATOM 2465 C C . GLY A 1 331 ? 1.267 34.406 1.881 1 97.69 331 GLY A C 1
ATOM 2466 O O . GLY A 1 331 ? 2.115 33.719 1.307 1 97.69 331 GLY A O 1
ATOM 2467 N N . PHE A 1 332 ? -0.034 34.438 1.452 1 97.62 332 PHE A N 1
ATOM 2468 C CA . PHE A 1 332 ? -0.582 33.531 0.445 1 97.62 332 PHE A CA 1
ATOM 2469 C C . PHE A 1 332 ? 0.109 33.75 -0.898 1 97.62 332 PHE A C 1
ATOM 2471 O O . PHE A 1 332 ? 0.63 32.812 -1.486 1 97.62 332 PHE A O 1
ATOM 2478 N N . GLU A 1 333 ? 0.207 34.969 -1.379 1 97.44 333 GLU A N 1
ATOM 2479 C CA . GLU A 1 333 ? 0.789 35.219 -2.689 1 97.44 333 GLU A CA 1
ATOM 2480 C C . GLU A 1 333 ? 2.289 34.938 -2.695 1 97.44 333 GLU A C 1
ATOM 2482 O O . GLU A 1 333 ? 2.832 34.469 -3.688 1 97.44 333 GLU A O 1
ATOM 2487 N N . ALA A 1 334 ? 2.93 35.281 -1.586 1 97.31 334 ALA A N 1
ATOM 2488 C CA . ALA A 1 334 ? 4.355 34.969 -1.486 1 97.31 334 ALA A CA 1
ATOM 2489 C C . ALA A 1 334 ? 4.609 33.469 -1.57 1 97.31 334 ALA A C 1
ATOM 2491 O O . ALA A 1 334 ? 5.504 33.031 -2.293 1 97.31 334 ALA A O 1
ATOM 2492 N N . LEU A 1 335 ? 3.814 32.688 -0.886 1 96.31 335 LEU A N 1
ATOM 2493 C CA . LEU A 1 335 ? 3.994 31.25 -0.855 1 96.31 335 LEU A CA 1
ATOM 2494 C C . LEU A 1 335 ? 3.648 30.625 -2.205 1 96.31 335 LEU A C 1
ATOM 2496 O O . LEU A 1 335 ? 4.129 29.547 -2.535 1 96.31 335 LEU A O 1
ATOM 2500 N N . ILE A 1 336 ? 2.785 31.297 -2.98 1 94.75 336 ILE A N 1
ATOM 2501 C CA . ILE A 1 336 ? 2.375 30.812 -4.289 1 94.75 336 ILE A CA 1
ATOM 2502 C C . ILE A 1 336 ? 3.422 31.188 -5.336 1 94.75 336 ILE A C 1
ATOM 2504 O O . ILE A 1 336 ? 3.795 30.359 -6.176 1 94.75 336 ILE A O 1
ATOM 2508 N N . ASN A 1 337 ? 3.986 32.406 -5.234 1 94.94 337 ASN A N 1
ATOM 2509 C CA . ASN A 1 337 ? 4.801 32.938 -6.309 1 94.94 337 ASN A CA 1
ATOM 2510 C C . ASN A 1 337 ? 6.293 32.812 -6.016 1 94.94 337 ASN A C 1
ATOM 2512 O O . ASN A 1 337 ? 7.121 32.906 -6.918 1 94.94 337 ASN A O 1
ATOM 2516 N N . GLU A 1 338 ? 6.594 32.656 -4.727 1 93.81 338 GLU A N 1
ATOM 2517 C CA . GLU A 1 338 ? 7.977 32.5 -4.285 1 93.81 338 GLU A CA 1
ATOM 2518 C C . GLU A 1 338 ? 8.164 31.234 -3.475 1 93.81 338 GLU A C 1
ATOM 2520 O O . GLU A 1 338 ? 8.75 31.266 -2.391 1 93.81 338 GLU A O 1
ATOM 2525 N N . ARG A 1 339 ? 7.707 30.172 -4.008 1 85.69 339 ARG A N 1
ATOM 2526 C CA . ARG A 1 339 ? 7.598 28.906 -3.279 1 85.69 339 ARG A CA 1
ATOM 2527 C C . ARG A 1 339 ? 8.969 28.422 -2.807 1 85.69 339 ARG A C 1
ATOM 2529 O O . ARG A 1 339 ? 9.078 27.781 -1.763 1 85.69 339 ARG A O 1
ATOM 2536 N N . ASP A 1 340 ? 9.969 28.797 -3.48 1 88.62 340 ASP A N 1
ATOM 2537 C CA . ASP A 1 340 ? 11.289 28.266 -3.154 1 88.62 340 ASP A CA 1
ATOM 2538 C C . ASP A 1 340 ? 11.938 29.078 -2.037 1 88.62 340 ASP A C 1
ATOM 2540 O O . ASP A 1 340 ? 12.891 28.625 -1.404 1 88.62 340 ASP A O 1
ATOM 2544 N N . LYS A 1 341 ? 11.391 30.188 -1.785 1 92.25 341 LYS A N 1
ATOM 2545 C CA . LYS A 1 341 ? 12.016 31.094 -0.82 1 92.25 341 LYS A CA 1
ATOM 2546 C C . LYS A 1 341 ? 11.5 30.828 0.593 1 92.25 341 LYS A C 1
ATOM 2548 O O . LYS A 1 341 ? 12.102 31.266 1.571 1 92.25 341 LYS A O 1
ATOM 2553 N N . HIS A 1 342 ? 10.391 30.156 0.631 1 95.06 342 HIS A N 1
ATOM 2554 C CA . HIS A 1 342 ? 9.75 30.047 1.936 1 95.06 342 HIS A CA 1
ATOM 2555 C C . HIS A 1 342 ? 9.461 28.594 2.287 1 95.06 342 HIS A C 1
ATOM 2557 O O . HIS A 1 342 ? 9.172 27.781 1.404 1 95.06 342 HIS A O 1
ATOM 2563 N N . VAL A 1 343 ? 9.617 28.281 3.576 1 95.81 343 VAL A N 1
ATOM 2564 C CA . VAL A 1 343 ? 9.148 27.031 4.145 1 95.81 343 VAL A CA 1
ATOM 2565 C C . VAL A 1 343 ? 7.887 27.266 4.965 1 95.81 343 VAL A C 1
ATOM 2567 O O . VAL A 1 343 ? 6.781 26.922 4.531 1 95.81 343 VAL A O 1
ATOM 2570 N N . LYS A 1 344 ? 8 28.062 6.016 1 97.62 344 LYS A N 1
ATOM 2571 C CA . LYS A 1 344 ? 6.863 28.453 6.84 1 97.62 344 LYS A CA 1
ATOM 2572 C C . LYS A 1 344 ? 6.824 29.969 7.035 1 97.62 344 LYS A C 1
ATOM 2574 O O . LYS A 1 344 ? 7.805 30.562 7.488 1 97.62 344 LYS A O 1
ATOM 2579 N N . ILE A 1 345 ? 5.738 30.547 6.676 1 98.5 345 ILE A N 1
ATOM 2580 C CA . ILE A 1 345 ? 5.453 31.938 7.031 1 98.5 345 ILE A CA 1
ATOM 2581 C C . ILE A 1 345 ? 4.488 31.969 8.219 1 98.5 345 ILE A C 1
ATOM 2583 O O . ILE A 1 345 ? 3.416 31.375 8.172 1 98.5 345 ILE A O 1
ATOM 2587 N N . LEU A 1 346 ? 4.898 32.656 9.258 1 98.75 346 LEU A N 1
ATOM 2588 C CA . LEU A 1 346 ? 4.074 32.781 10.453 1 98.75 346 LEU A CA 1
ATOM 2589 C C . LEU A 1 346 ? 3.43 34.188 10.492 1 98.75 346 LEU A C 1
ATOM 2591 O O . LEU A 1 346 ? 4.066 35.188 10.148 1 98.75 346 LEU A O 1
ATOM 2595 N N . ILE A 1 347 ? 2.24 34.188 10.906 1 98.88 347 ILE A N 1
ATOM 2596 C CA . ILE A 1 347 ? 1.554 35.438 11.203 1 98.88 347 ILE A CA 1
ATOM 2597 C C . ILE A 1 347 ? 1.675 35.75 12.688 1 98.88 347 ILE A C 1
ATOM 2599 O O . ILE A 1 347 ? 1.287 34.938 13.539 1 98.88 347 ILE A O 1
ATOM 2603 N N . ASP A 1 348 ? 2.227 36.812 12.953 1 98.62 348 ASP A N 1
ATOM 2604 C CA . ASP A 1 348 ? 2.258 37.344 14.312 1 98.62 348 ASP A CA 1
ATOM 2605 C C . ASP A 1 348 ? 0.983 38.125 14.625 1 98.62 348 ASP A C 1
ATOM 2607 O O . ASP A 1 348 ? 0.826 39.281 14.188 1 98.62 348 ASP A O 1
ATOM 2611 N N . ILE A 1 349 ? 0.128 37.562 15.398 1 98.12 349 ILE A N 1
ATOM 2612 C CA . ILE A 1 349 ? -1.215 38.094 15.617 1 98.12 349 ILE A CA 1
ATOM 2613 C C . ILE A 1 349 ? -1.136 39.375 16.422 1 98.12 349 ILE A C 1
ATOM 2615 O O . ILE A 1 349 ? -1.966 40.281 16.25 1 98.12 349 ILE A O 1
ATOM 2619 N N . SER A 1 350 ? -0.127 39.531 17.25 1 93.38 350 SER A N 1
ATOM 2620 C CA . SER A 1 350 ? -0.01 40.656 18.156 1 93.38 350 SER A CA 1
ATOM 2621 C C . SER A 1 350 ? 0.706 41.844 17.469 1 93.38 350 SER A C 1
ATOM 2623 O O . SER A 1 350 ? 0.732 42.938 18 1 93.38 350 SER A O 1
ATOM 2625 N N . ALA A 1 351 ? 1.252 41.656 16.375 1 90.5 351 ALA A N 1
ATOM 2626 C CA . ALA A 1 351 ? 1.985 42.719 15.688 1 90.5 351 ALA A CA 1
ATOM 2627 C C . ALA A 1 351 ? 1.036 43.625 14.906 1 90.5 351 ALA A C 1
ATOM 2629 O O . ALA A 1 351 ? -0.052 43.219 14.516 1 90.5 351 ALA A O 1
ATOM 2630 N N . MET B 1 1 ? 11.648 -37.344 -26.5 1 95.81 1 MET B N 1
ATOM 2631 C CA . MET B 1 1 ? 10.414 -37.312 -25.719 1 95.81 1 MET B CA 1
ATOM 2632 C C . MET B 1 1 ? 9.508 -36.156 -26.156 1 95.81 1 MET B C 1
ATOM 2634 O O . MET B 1 1 ? 9.977 -35.219 -26.781 1 95.81 1 MET B O 1
ATOM 2638 N N . ARG B 1 2 ? 8.211 -36.281 -25.875 1 97.19 2 ARG B N 1
ATOM 2639 C CA . ARG B 1 2 ? 7.281 -35.219 -26.156 1 97.19 2 ARG B CA 1
ATOM 2640 C C . ARG B 1 2 ? 7.453 -34.062 -25.172 1 97.19 2 ARG B C 1
ATOM 2642 O O . ARG B 1 2 ? 7.652 -34.281 -23.984 1 97.19 2 ARG B O 1
ATOM 2649 N N . ALA B 1 3 ? 7.387 -32.875 -25.672 1 98.12 3 ALA B N 1
ATOM 2650 C CA . ALA B 1 3 ? 7.383 -31.656 -24.844 1 98.12 3 ALA B CA 1
ATOM 2651 C C . ALA B 1 3 ? 6.555 -30.547 -25.5 1 98.12 3 ALA B C 1
ATOM 2653 O O . ALA B 1 3 ? 6.637 -30.328 -26.703 1 98.12 3 ALA B O 1
ATOM 2654 N N . VAL B 1 4 ? 5.707 -29.953 -24.75 1 98.38 4 VAL B N 1
ATOM 2655 C CA . VAL B 1 4 ? 4.988 -28.781 -25.219 1 98.38 4 VAL B CA 1
ATOM 2656 C C . VAL B 1 4 ? 5.887 -27.547 -25.141 1 98.38 4 VAL B C 1
ATOM 2658 O O . VAL B 1 4 ? 6.172 -27.062 -24.031 1 98.38 4 VAL B O 1
ATOM 2661 N N . ARG B 1 5 ? 6.215 -27 -26.219 1 98.06 5 ARG B N 1
ATOM 2662 C CA . ARG B 1 5 ? 7.211 -25.938 -26.266 1 98.06 5 ARG B CA 1
ATOM 2663 C C . ARG B 1 5 ? 6.594 -24.625 -26.734 1 98.06 5 ARG B C 1
ATOM 2665 O O . ARG B 1 5 ? 5.742 -24.625 -27.641 1 98.06 5 ARG B O 1
ATOM 2672 N N . PHE B 1 6 ? 6.957 -23.562 -26.109 1 98.38 6 PHE B N 1
ATOM 2673 C CA . PHE B 1 6 ? 6.605 -22.219 -26.516 1 98.38 6 PHE B CA 1
ATOM 2674 C C . PHE B 1 6 ? 7.664 -21.625 -27.438 1 98.38 6 PHE B C 1
ATOM 2676 O O . PHE B 1 6 ? 8.812 -21.438 -27.031 1 98.38 6 PHE B O 1
ATOM 2683 N N . HIS B 1 7 ? 7.285 -21.359 -28.688 1 97.75 7 HIS B N 1
ATOM 2684 C CA . HIS B 1 7 ? 8.211 -20.859 -29.688 1 97.75 7 HIS B CA 1
ATOM 2685 C C . HIS B 1 7 ? 8.07 -19.344 -29.859 1 97.75 7 HIS B C 1
ATOM 2687 O O . HIS B 1 7 ? 8.867 -18.719 -30.547 1 97.75 7 HIS B O 1
ATOM 2693 N N . GLY B 1 8 ? 7.102 -18.797 -29.234 1 96.75 8 GLY B N 1
ATOM 2694 C CA . GLY B 1 8 ? 6.754 -17.391 -29.344 1 96.75 8 GLY B CA 1
ATOM 2695 C C . GLY B 1 8 ? 5.258 -17.141 -29.312 1 96.75 8 GLY B C 1
ATOM 2696 O O . GLY B 1 8 ? 4.473 -18.062 -29.125 1 96.75 8 GLY B O 1
ATOM 2697 N N . ARG B 1 9 ? 4.91 -15.945 -29.5 1 96.19 9 ARG B N 1
ATOM 2698 C CA . ARG B 1 9 ? 3.514 -15.531 -29.422 1 96.19 9 ARG B CA 1
ATOM 2699 C C . ARG B 1 9 ? 2.641 -16.359 -30.344 1 96.19 9 ARG B C 1
ATOM 2701 O O . ARG B 1 9 ? 2.912 -16.438 -31.547 1 96.19 9 ARG B O 1
ATOM 2708 N N . GLY B 1 10 ? 1.649 -17.016 -29.75 1 96.75 10 GLY B N 1
ATOM 2709 C CA . GLY B 1 10 ? 0.684 -17.797 -30.516 1 96.75 10 GLY B CA 1
ATOM 2710 C C . GLY B 1 10 ? 1.256 -19.078 -31.062 1 96.75 10 GLY B C 1
ATOM 2711 O O . GLY B 1 10 ? 0.597 -19.781 -31.844 1 96.75 10 GLY B O 1
ATOM 2712 N N . ASP B 1 11 ? 2.467 -19.422 -30.641 1 97.5 11 ASP B N 1
ATOM 2713 C CA . ASP B 1 11 ? 3.146 -20.562 -31.25 1 97.5 11 ASP B CA 1
ATOM 2714 C C . ASP B 1 11 ? 3.586 -21.562 -30.203 1 97.5 11 ASP B C 1
ATOM 2716 O O . ASP B 1 11 ? 4.734 -21.547 -29.75 1 97.5 11 ASP B O 1
ATOM 2720 N N . ILE B 1 12 ? 2.693 -22.5 -29.875 1 97.62 12 ILE B N 1
ATOM 2721 C CA . ILE B 1 12 ? 2.934 -23.641 -28.984 1 97.62 12 ILE B CA 1
ATOM 2722 C C . ILE B 1 12 ? 2.83 -24.938 -29.766 1 97.62 12 ILE B C 1
ATOM 2724 O O . ILE B 1 12 ? 1.879 -25.141 -30.531 1 97.62 12 ILE B O 1
ATOM 2728 N N . ARG B 1 13 ? 3.85 -25.812 -29.547 1 96.69 13 ARG B N 1
ATOM 2729 C CA . ARG B 1 13 ? 3.924 -27.078 -30.281 1 96.69 13 ARG B CA 1
ATOM 2730 C C . ARG B 1 13 ? 4.367 -28.219 -29.359 1 96.69 13 ARG B C 1
ATOM 2732 O O . ARG B 1 13 ? 5.016 -27.984 -28.344 1 96.69 13 ARG B O 1
ATOM 2739 N N . ILE B 1 14 ? 3.934 -29.344 -29.797 1 97.5 14 ILE B N 1
ATOM 2740 C CA . ILE B 1 14 ? 4.543 -30.531 -29.219 1 97.5 14 ILE B CA 1
ATOM 2741 C C . ILE B 1 14 ? 5.766 -30.938 -30.031 1 97.5 14 ILE B C 1
ATOM 2743 O O . ILE B 1 14 ? 5.637 -31.375 -31.172 1 97.5 14 ILE B O 1
ATOM 2747 N N . ASP B 1 15 ? 6.895 -30.766 -29.469 1 97.69 15 ASP B N 1
ATOM 2748 C CA . ASP B 1 15 ? 8.148 -31.141 -30.109 1 97.69 15 ASP B CA 1
ATOM 2749 C C . ASP B 1 15 ? 8.664 -32.469 -29.562 1 97.69 15 ASP B C 1
ATOM 2751 O O . ASP B 1 15 ? 8.32 -32.875 -28.453 1 97.69 15 ASP B O 1
ATOM 2755 N N . GLN B 1 16 ? 9.375 -33.094 -30.469 1 97.56 16 GLN B N 1
ATOM 2756 C CA . GLN B 1 16 ? 10.211 -34.219 -30 1 97.56 16 GLN B CA 1
ATOM 2757 C C . GLN B 1 16 ? 11.617 -33.719 -29.656 1 97.56 16 GLN B C 1
ATOM 2759 O O . GLN B 1 16 ? 12.359 -33.25 -30.516 1 97.56 16 GLN B O 1
ATOM 2764 N N . ILE B 1 17 ? 11.891 -33.812 -28.375 1 96.38 17 ILE B N 1
ATOM 2765 C CA . ILE B 1 17 ? 13.203 -33.312 -27.938 1 96.38 17 ILE B CA 1
ATOM 2766 C C . ILE B 1 17 ? 13.953 -34.438 -27.219 1 96.38 17 ILE B C 1
ATOM 2768 O O . ILE B 1 17 ? 13.391 -35.5 -26.969 1 96.38 17 ILE B O 1
ATOM 2772 N N . ASP B 1 18 ? 15.227 -34.188 -26.922 1 95.19 18 ASP B N 1
ATOM 2773 C CA . ASP B 1 18 ? 16.016 -35.188 -26.203 1 95.19 18 ASP B CA 1
ATOM 2774 C C . ASP B 1 18 ? 15.547 -35.312 -24.75 1 95.19 18 ASP B C 1
ATOM 2776 O O . ASP B 1 18 ? 15.203 -34.344 -24.109 1 95.19 18 ASP B O 1
ATOM 2780 N N . GLU B 1 19 ? 15.438 -36.531 -24.297 1 94.19 19 GLU B N 1
ATOM 2781 C CA . GLU B 1 19 ? 15.172 -36.781 -22.891 1 94.19 19 GLU B CA 1
ATOM 2782 C C . GLU B 1 19 ? 16.328 -36.281 -22.016 1 94.19 19 GLU B C 1
ATOM 2784 O O . GLU B 1 19 ? 17.484 -36.438 -22.359 1 94.19 19 GLU B O 1
ATOM 2789 N N . PRO B 1 20 ? 16.016 -35.625 -21 1 90.94 20 PRO B N 1
ATOM 2790 C CA . PRO B 1 20 ? 17.094 -35.125 -20.156 1 90.94 20 PRO B CA 1
ATOM 2791 C C . PRO B 1 20 ? 17.844 -36.219 -19.422 1 90.94 20 PRO B C 1
ATOM 2793 O O . PRO B 1 20 ? 17.281 -37.281 -19.141 1 90.94 20 PRO B O 1
ATOM 2796 N N . VAL B 1 21 ? 19.031 -36 -19.203 1 86.88 21 VAL B N 1
ATOM 2797 C CA . VAL B 1 21 ? 19.859 -36.906 -18.422 1 86.88 21 VAL B CA 1
ATOM 2798 C C . VAL B 1 21 ? 19.625 -36.656 -16.938 1 86.88 21 VAL B C 1
ATOM 2800 O O . VAL B 1 21 ? 19.641 -35.531 -16.469 1 86.88 21 VAL B O 1
ATOM 2803 N N . CYS B 1 22 ? 19.391 -37.781 -16.25 1 84.06 22 CYS B N 1
ATOM 2804 C CA . CYS B 1 22 ? 19.109 -37.656 -14.82 1 84.06 22 CYS B CA 1
ATOM 2805 C C . CYS B 1 22 ? 20.344 -37.188 -14.055 1 84.06 22 CYS B C 1
ATOM 2807 O O . CYS B 1 22 ? 21.359 -37.875 -14.031 1 84.06 22 CYS B O 1
ATOM 2809 N N . GLN B 1 23 ? 20.391 -36.031 -13.664 1 75.31 23 GLN B N 1
ATOM 2810 C CA . GLN B 1 23 ? 21.469 -35.562 -12.82 1 75.31 23 GLN B CA 1
ATOM 2811 C C . GLN B 1 23 ? 21 -35.344 -11.383 1 75.31 23 GLN B C 1
ATOM 2813 O O . GLN B 1 23 ? 21.812 -35.312 -10.453 1 75.31 23 GLN B O 1
ATOM 2818 N N . ASN B 1 24 ? 19.812 -35.344 -11.148 1 82.75 24 ASN B N 1
ATOM 2819 C CA . ASN B 1 24 ? 19.156 -35.094 -9.867 1 82.75 24 ASN B CA 1
ATOM 2820 C C . ASN B 1 24 ? 17.906 -35.938 -9.703 1 82.75 24 ASN B C 1
ATOM 2822 O O . ASN B 1 24 ? 17.953 -37.156 -9.797 1 82.75 24 ASN B O 1
ATOM 2826 N N . GLY B 1 25 ? 16.812 -35.344 -9.422 1 78.06 25 GLY B N 1
ATOM 2827 C CA . GLY B 1 25 ? 15.562 -36.094 -9.391 1 78.06 25 GLY B CA 1
ATOM 2828 C C . GLY B 1 25 ? 14.789 -36 -10.703 1 78.06 25 GLY B C 1
ATOM 2829 O O . GLY B 1 25 ? 14.297 -34.938 -11.062 1 78.06 25 GLY B O 1
ATOM 2830 N N . GLN B 1 26 ? 14.75 -37.094 -11.375 1 84.12 26 GLN B N 1
ATOM 2831 C CA . GLN B 1 26 ? 13.953 -37.156 -12.594 1 84.12 26 GLN B CA 1
ATOM 2832 C C . GLN B 1 26 ? 12.508 -37.562 -12.289 1 84.12 26 GLN B C 1
ATOM 2834 O O . GLN B 1 26 ? 12.266 -38.562 -11.609 1 84.12 26 GLN B O 1
ATOM 2839 N N . ILE B 1 27 ? 11.641 -36.688 -12.742 1 92.25 27 ILE B N 1
ATOM 2840 C CA . ILE B 1 27 ? 10.219 -36.844 -12.477 1 92.25 27 ILE B CA 1
ATOM 2841 C C . ILE B 1 27 ? 9.492 -37.25 -13.758 1 92.25 27 ILE B C 1
ATOM 2843 O O . ILE B 1 27 ? 9.773 -36.719 -14.828 1 92.25 27 ILE B O 1
ATOM 2847 N N . ARG B 1 28 ? 8.656 -38.156 -13.68 1 96.06 28 ARG B N 1
ATOM 2848 C CA . ARG B 1 28 ? 7.609 -38.375 -14.68 1 96.06 28 ARG B CA 1
ATOM 2849 C C . ARG B 1 28 ? 6.359 -37.562 -14.328 1 96.06 28 ARG B C 1
ATOM 2851 O O . ARG B 1 28 ? 5.605 -37.938 -13.43 1 96.06 28 ARG B O 1
ATOM 2858 N N . PRO B 1 29 ? 6.195 -36.438 -15.062 1 98.25 29 PRO B N 1
ATOM 2859 C CA . PRO B 1 29 ? 5.004 -35.625 -14.766 1 98.25 29 PRO B CA 1
ATOM 2860 C C . PRO B 1 29 ? 3.703 -36.406 -14.992 1 98.25 29 PRO B C 1
ATOM 2862 O O . PRO B 1 29 ? 3.609 -37.188 -15.938 1 98.25 29 PRO B O 1
ATOM 2865 N N . SER B 1 30 ? 2.742 -36.219 -14.117 1 98.5 30 SER B N 1
ATOM 2866 C CA . SER B 1 30 ? 1.434 -36.844 -14.25 1 98.5 30 SER B CA 1
ATOM 2867 C C . SER B 1 30 ? 0.377 -35.844 -14.695 1 98.5 30 SER B C 1
ATOM 2869 O O . SER B 1 30 ? -0.33 -36.062 -15.68 1 98.5 30 SER B O 1
ATOM 2871 N N . PHE B 1 31 ? 0.256 -34.75 -13.93 1 98.81 31 PHE B N 1
ATOM 2872 C CA . PHE B 1 31 ? -0.709 -33.719 -14.25 1 98.81 31 PHE B CA 1
ATOM 2873 C C . PHE B 1 31 ? -0.051 -32.344 -14.219 1 98.81 31 PHE B C 1
ATOM 2875 O O . PHE B 1 31 ? 0.8 -32.062 -13.375 1 98.81 31 PHE B O 1
ATOM 2882 N N . VAL B 1 32 ? -0.389 -31.5 -15.156 1 98.81 32 VAL B N 1
ATOM 2883 C CA . VAL B 1 32 ? 0.11 -30.125 -15.281 1 98.81 32 VAL B CA 1
ATOM 2884 C C . VAL B 1 32 ? -1.057 -29.172 -15.5 1 98.81 32 VAL B C 1
ATOM 2886 O O . VAL B 1 32 ? -1.907 -29.406 -16.359 1 98.81 32 VAL B O 1
ATOM 2889 N N . GLY B 1 33 ? -1.121 -28.156 -14.711 1 98.56 33 GLY B N 1
ATOM 2890 C CA . GLY B 1 33 ? -2.148 -27.141 -14.906 1 98.56 33 GLY B CA 1
ATOM 2891 C C . GLY B 1 33 ? -1.727 -26.031 -15.852 1 98.56 33 GLY B C 1
ATOM 2892 O O . GLY B 1 33 ? -0.546 -25.672 -15.914 1 98.56 33 GLY B O 1
ATOM 2893 N N . ILE B 1 34 ? -2.697 -25.484 -16.562 1 98 34 ILE B N 1
ATOM 2894 C CA . ILE B 1 34 ? -2.453 -24.281 -17.359 1 98 34 ILE B CA 1
ATOM 2895 C C . ILE B 1 34 ? -2.713 -23.047 -16.5 1 98 34 ILE B C 1
ATOM 2897 O O . ILE B 1 34 ? -3.756 -22.938 -15.859 1 98 34 ILE B O 1
ATOM 2901 N N . CYS B 1 35 ? -1.776 -22.188 -16.438 1 95.62 35 CYS B N 1
ATOM 2902 C CA . CYS B 1 35 ? -1.877 -20.969 -15.633 1 95.62 35 CYS B CA 1
ATOM 2903 C C . CYS B 1 35 ? -2.227 -19.766 -16.5 1 95.62 35 CYS B C 1
ATOM 2905 O O . CYS B 1 35 ? -1.989 -19.766 -17.703 1 95.62 35 CYS B O 1
ATOM 2907 N N . GLY B 1 36 ? -2.844 -18.75 -15.867 1 92.5 36 GLY B N 1
ATOM 2908 C CA . GLY B 1 36 ? -3.074 -17.5 -16.562 1 92.5 36 GLY B CA 1
ATOM 2909 C C . GLY B 1 36 ? -1.814 -16.906 -17.172 1 92.5 36 GLY B C 1
ATOM 2910 O O . GLY B 1 36 ? -1.864 -16.281 -18.234 1 92.5 36 GLY B O 1
ATOM 2911 N N . SER B 1 37 ? -0.699 -17.078 -16.531 1 93.12 37 SER B N 1
ATOM 2912 C CA . SER B 1 37 ? 0.564 -16.562 -17.062 1 93.12 37 SER B CA 1
ATOM 2913 C C . SER B 1 37 ? 0.948 -17.297 -18.344 1 93.12 37 SER B C 1
ATOM 2915 O O . SER B 1 37 ? 1.597 -16.703 -19.219 1 93.12 37 SER B O 1
ATOM 2917 N N . ASP B 1 38 ? 0.575 -18.547 -18.5 1 96 38 ASP B N 1
ATOM 2918 C CA . ASP B 1 38 ? 0.77 -19.234 -19.766 1 96 38 ASP B CA 1
ATOM 2919 C C . ASP B 1 38 ? -0.024 -18.562 -20.891 1 96 38 ASP B C 1
ATOM 2921 O O . ASP B 1 38 ? 0.482 -18.406 -22 1 96 38 ASP B O 1
ATOM 2925 N N . LEU B 1 39 ? -1.268 -18.266 -20.547 1 95.12 39 LEU B N 1
ATOM 2926 C CA . LEU B 1 39 ? -2.129 -17.594 -21.531 1 95.12 39 LEU B CA 1
ATOM 2927 C C . LEU B 1 39 ? -1.55 -16.25 -21.938 1 95.12 39 LEU B C 1
ATOM 2929 O O . LEU B 1 39 ? -1.613 -15.867 -23.109 1 95.12 39 LEU B O 1
ATOM 2933 N N . HIS B 1 40 ? -1.03 -15.562 -20.922 1 92.12 40 HIS B N 1
ATOM 2934 C CA . HIS B 1 40 ? -0.411 -14.273 -21.203 1 92.12 40 HIS B CA 1
ATOM 2935 C C . HIS B 1 40 ? 0.747 -14.43 -22.188 1 92.12 40 HIS B C 1
ATOM 2937 O O . HIS B 1 40 ? 0.867 -13.648 -23.141 1 92.12 40 HIS B O 1
ATOM 2943 N N . GLU B 1 41 ? 1.613 -15.398 -21.984 1 94.38 41 GLU B N 1
ATOM 2944 C CA . GLU B 1 41 ? 2.709 -15.656 -22.906 1 94.38 41 GLU B CA 1
ATOM 2945 C C . GLU B 1 41 ? 2.184 -15.984 -24.312 1 94.38 41 GLU B C 1
ATOM 2947 O O . GLU B 1 41 ? 2.686 -15.453 -25.297 1 94.38 41 GLU B O 1
ATOM 2952 N N . TYR B 1 42 ? 1.14 -16.781 -24.344 1 97.06 42 TYR B N 1
ATOM 2953 C CA . TYR B 1 42 ? 0.572 -17.234 -25.625 1 97.06 42 TYR B CA 1
ATOM 2954 C C . TYR B 1 42 ? -0.022 -16.062 -26.391 1 97.06 42 TYR B C 1
ATOM 2956 O O . TYR B 1 42 ? 0.151 -15.961 -27.609 1 97.06 42 TYR B O 1
ATOM 2964 N N . LEU B 1 43 ? -0.646 -15.141 -25.688 1 94.94 43 LEU B N 1
ATOM 2965 C CA . LEU B 1 43 ? -1.402 -14.07 -26.328 1 94.94 43 LEU B CA 1
ATOM 2966 C C . LEU B 1 43 ? -0.515 -12.852 -26.594 1 94.94 43 LEU B C 1
ATOM 2968 O O . LEU B 1 43 ? -0.714 -12.133 -27.562 1 94.94 43 LEU B O 1
ATOM 2972 N N . ALA B 1 44 ? 0.552 -12.664 -25.672 1 91.38 44 ALA B N 1
ATOM 2973 C CA . ALA B 1 44 ? 1.221 -11.359 -25.719 1 91.38 44 ALA B CA 1
ATOM 2974 C C . ALA B 1 44 ? 2.721 -11.508 -25.484 1 91.38 44 ALA B C 1
ATOM 2976 O O . ALA B 1 44 ? 3.455 -10.523 -25.469 1 91.38 44 ALA B O 1
ATOM 2977 N N . GLY B 1 45 ? 3.186 -12.68 -25.281 1 90.88 45 GLY B N 1
ATOM 2978 C CA . GLY B 1 45 ? 4.586 -12.891 -24.953 1 90.88 45 GLY B CA 1
ATOM 2979 C C . GLY B 1 45 ? 5.504 -12.82 -26.156 1 90.88 45 GLY B C 1
ATOM 2980 O O . GLY B 1 45 ? 5.062 -12.492 -27.266 1 90.88 45 GLY B O 1
ATOM 2981 N N . PRO B 1 46 ? 6.68 -13.039 -25.906 1 94.25 46 PRO B N 1
ATOM 2982 C CA . PRO B 1 46 ? 7.27 -13.461 -24.641 1 94.25 46 PRO B CA 1
ATOM 2983 C C . PRO B 1 46 ? 7.418 -12.312 -23.656 1 94.25 46 PRO B C 1
ATOM 2985 O O . PRO B 1 46 ? 7.719 -11.18 -24.047 1 94.25 46 PRO B O 1
ATOM 2988 N N . SER B 1 47 ? 7.129 -12.539 -22.391 1 89.19 47 SER B N 1
ATOM 2989 C CA . SER B 1 47 ? 7.309 -11.602 -21.281 1 89.19 47 SER B CA 1
ATOM 2990 C C . SER B 1 47 ? 8.203 -12.195 -20.203 1 89.19 47 SER B C 1
ATOM 2992 O O . SER B 1 47 ? 9.289 -11.68 -19.938 1 89.19 47 SER B O 1
ATOM 2994 N N . THR B 1 48 ? 7.828 -13.305 -19.672 1 91.25 48 THR B N 1
ATOM 2995 C CA . THR B 1 48 ? 8.594 -14.023 -18.672 1 91.25 48 THR B CA 1
ATOM 2996 C C . THR B 1 48 ? 9.578 -14.992 -19.312 1 91.25 48 THR B C 1
ATOM 2998 O O . THR B 1 48 ? 10.68 -15.203 -18.812 1 91.25 48 THR B O 1
ATOM 3001 N N . VAL B 1 49 ? 9.172 -15.57 -20.391 1 96 49 VAL B N 1
ATOM 3002 C CA . VAL B 1 49 ? 10.047 -16.453 -21.156 1 96 49 VAL B CA 1
ATOM 3003 C C . VAL B 1 49 ? 11.195 -15.648 -21.75 1 96 49 VAL B C 1
ATOM 3005 O O . VAL B 1 49 ? 10.969 -14.641 -22.422 1 96 49 VAL B O 1
ATOM 3008 N N . PRO B 1 50 ? 12.375 -16.094 -21.578 1 96.38 50 PRO B N 1
ATOM 3009 C CA . PRO B 1 50 ? 13.516 -15.258 -21.969 1 96.38 50 PRO B CA 1
ATOM 3010 C C . PRO B 1 50 ? 13.781 -15.297 -23.484 1 96.38 50 PRO B C 1
ATOM 3012 O O . PRO B 1 50 ? 13.789 -16.375 -24.078 1 96.38 50 PRO B O 1
ATOM 3015 N N . GLU B 1 51 ? 14.008 -14.188 -24.016 1 95.81 51 GLU B N 1
ATOM 3016 C CA . GLU B 1 51 ? 14.398 -14.062 -25.422 1 95.81 51 GLU B CA 1
ATOM 3017 C C . GLU B 1 51 ? 15.914 -14.125 -25.562 1 95.81 51 GLU B C 1
ATOM 3019 O O . GLU B 1 51 ? 16.422 -14.367 -26.672 1 95.81 51 GLU B O 1
ATOM 3024 N N . THR B 1 52 ? 16.594 -13.695 -24.609 1 96.44 52 THR B N 1
ATOM 3025 C CA . THR B 1 52 ? 18.047 -13.828 -24.469 1 96.44 52 THR B CA 1
ATOM 3026 C C . THR B 1 52 ? 18.391 -14.805 -23.344 1 96.44 52 THR B C 1
ATOM 3028 O O . THR B 1 52 ? 17.547 -15.102 -22.484 1 96.44 52 THR B O 1
ATOM 3031 N N . PRO B 1 53 ? 19.5 -15.352 -23.344 1 97.25 53 PRO B N 1
ATOM 3032 C CA . PRO B 1 53 ? 19.828 -16.359 -22.344 1 97.25 53 PRO B CA 1
ATOM 3033 C C . PRO B 1 53 ? 19.562 -15.891 -20.922 1 97.25 53 PRO B C 1
ATOM 3035 O O . PRO B 1 53 ? 20.047 -14.836 -20.5 1 97.25 53 PRO B O 1
ATOM 3038 N N . HIS B 1 54 ? 18.797 -16.641 -20.219 1 97.5 54 HIS B N 1
ATOM 3039 C CA . HIS B 1 54 ? 18.438 -16.312 -18.844 1 97.5 54 HIS B CA 1
ATOM 3040 C C . HIS B 1 54 ? 19.672 -16.344 -17.938 1 97.5 54 HIS B C 1
ATOM 3042 O O . HIS B 1 54 ? 20.5 -17.25 -18.047 1 97.5 54 HIS B O 1
ATOM 3048 N N . PRO B 1 55 ? 19.781 -15.508 -16.984 1 96.62 55 PRO B N 1
ATOM 3049 C CA . PRO B 1 55 ? 20.984 -15.414 -16.156 1 96.62 55 PRO B CA 1
ATOM 3050 C C . PRO B 1 55 ? 21.219 -16.656 -15.312 1 96.62 55 PRO B C 1
ATOM 3052 O O . PRO B 1 55 ? 22.375 -16.984 -14.992 1 96.62 55 PRO B O 1
ATOM 3055 N N . ILE B 1 56 ? 20.188 -17.391 -14.961 1 96.44 56 ILE B N 1
ATOM 3056 C CA . ILE B 1 56 ? 20.312 -18.547 -14.078 1 96.44 56 ILE B CA 1
ATOM 3057 C C . ILE B 1 56 ? 20.438 -19.828 -14.898 1 96.44 56 ILE B C 1
ATOM 3059 O O . ILE B 1 56 ? 21.266 -20.688 -14.617 1 96.44 56 ILE B O 1
ATOM 3063 N N . THR B 1 57 ? 19.641 -19.969 -15.977 1 96.06 57 THR B N 1
ATOM 3064 C CA . THR B 1 57 ? 19.516 -21.25 -16.641 1 96.06 57 THR B CA 1
ATOM 3065 C C . THR B 1 57 ? 20.219 -21.219 -18 1 96.06 57 THR B C 1
ATOM 3067 O O . THR B 1 57 ? 20.438 -22.266 -18.609 1 96.06 57 THR B O 1
ATOM 3070 N N . ASN B 1 58 ? 20.516 -20.047 -18.547 1 96.75 58 ASN B N 1
ATOM 3071 C CA . ASN B 1 58 ? 21.109 -19.797 -19.844 1 96.75 58 ASN B CA 1
ATOM 3072 C C . ASN B 1 58 ? 20.172 -20.219 -20.984 1 96.75 58 ASN B C 1
ATOM 3074 O O . ASN B 1 58 ? 20.594 -20.375 -22.125 1 96.75 58 ASN B O 1
ATOM 3078 N N . ALA B 1 59 ? 18.953 -20.484 -20.703 1 95.88 59 ALA B N 1
ATOM 3079 C CA . ALA B 1 59 ? 17.969 -20.938 -21.688 1 95.88 59 ALA B CA 1
ATOM 3080 C C . ALA B 1 59 ? 17.328 -19.734 -22.391 1 95.88 59 ALA B C 1
ATOM 3082 O O . ALA B 1 59 ? 17.297 -18.625 -21.844 1 95.88 59 ALA B O 1
ATOM 3083 N N . THR B 1 60 ? 16.891 -19.938 -23.531 1 96.31 60 THR B N 1
ATOM 3084 C CA . THR B 1 60 ? 16.094 -19 -24.312 1 96.31 60 THR B CA 1
ATOM 3085 C C . THR B 1 60 ? 15.07 -19.734 -25.172 1 96.31 60 THR B C 1
ATOM 3087 O O . THR B 1 60 ? 15.094 -20.969 -25.25 1 96.31 60 THR B O 1
ATOM 3090 N N . LEU B 1 61 ? 14.18 -19.062 -25.719 1 95.31 61 LEU B N 1
ATOM 3091 C CA . LEU B 1 61 ? 13.172 -19.656 -26.594 1 95.31 61 LEU B CA 1
ATOM 3092 C C . LEU B 1 61 ? 13.82 -20.609 -27.594 1 95.31 61 LEU B C 1
ATOM 3094 O O . LEU B 1 61 ? 14.914 -20.328 -28.094 1 95.31 61 LEU B O 1
ATOM 3098 N N . PRO B 1 62 ? 13.195 -21.625 -27.906 1 97.38 62 PRO B N 1
ATOM 3099 C CA . PRO B 1 62 ? 11.945 -22.141 -27.344 1 97.38 62 PRO B CA 1
ATOM 3100 C C . PRO B 1 62 ? 12.148 -22.812 -25.984 1 97.38 62 PRO B C 1
ATOM 3102 O O . PRO B 1 62 ? 13.227 -23.359 -25.719 1 97.38 62 PRO B O 1
ATOM 3105 N N . VAL B 1 63 ? 11.141 -22.812 -25.141 1 97.75 63 VAL B N 1
ATOM 3106 C CA . VAL B 1 63 ? 11.234 -23.438 -23.828 1 97.75 63 VAL B CA 1
ATOM 3107 C C . VAL B 1 63 ? 10.062 -24.391 -23.625 1 97.75 63 VAL B C 1
ATOM 3109 O O . VAL B 1 63 ? 9.039 -24.281 -24.312 1 97.75 63 VAL B O 1
ATOM 3112 N N . THR B 1 64 ? 10.211 -25.422 -22.781 1 98 64 THR B N 1
ATOM 3113 C CA . THR B 1 64 ? 9.133 -26.312 -22.406 1 98 64 THR B CA 1
ATOM 3114 C C . THR B 1 64 ? 8.25 -25.688 -21.328 1 98 64 THR B C 1
ATOM 3116 O O . THR B 1 64 ? 8.75 -25.25 -20.297 1 98 64 THR B O 1
ATOM 3119 N N . LEU B 1 65 ? 6.953 -25.656 -21.516 1 98.12 65 LEU B N 1
ATOM 3120 C CA . LEU B 1 65 ? 6.008 -25.031 -20.594 1 98.12 65 LEU B CA 1
ATOM 3121 C C . LEU B 1 65 ? 5.613 -26 -19.484 1 98.12 65 LEU B C 1
ATOM 3123 O O . LEU B 1 65 ? 5.914 -27.203 -19.562 1 98.12 65 LEU B O 1
ATOM 3127 N N . GLY B 1 66 ? 4.953 -25.422 -18.453 1 98.38 66 GLY B N 1
ATOM 3128 C CA . GLY B 1 66 ? 4.395 -26.219 -17.375 1 98.38 66 GLY B CA 1
ATOM 3129 C C . GLY B 1 66 ? 5.059 -25.938 -16.031 1 98.38 66 GLY B C 1
ATOM 3130 O O . GLY B 1 66 ? 6.059 -26.562 -15.688 1 98.38 66 GLY B O 1
ATOM 3131 N N . HIS B 1 67 ? 4.496 -25.047 -15.258 1 98.19 67 HIS B N 1
ATOM 3132 C CA . HIS B 1 67 ? 5.102 -24.734 -13.969 1 98.19 67 HIS B CA 1
ATOM 3133 C C . HIS B 1 67 ? 4.191 -25.156 -12.82 1 98.19 67 HIS B C 1
ATOM 3135 O O . HIS B 1 67 ? 4.586 -25.094 -11.648 1 98.19 67 HIS B O 1
ATOM 3141 N N . GLU B 1 68 ? 3.01 -25.625 -13.094 1 98.56 68 GLU B N 1
ATOM 3142 C CA . GLU B 1 68 ? 2.08 -26.203 -12.125 1 98.56 68 GLU B CA 1
ATOM 3143 C C . GLU B 1 68 ? 1.945 -27.703 -12.32 1 98.56 68 GLU B C 1
ATOM 3145 O O . GLU B 1 68 ? 1.063 -28.172 -13.047 1 98.56 68 GLU B O 1
ATOM 3150 N N . PHE B 1 69 ? 2.795 -28.516 -11.562 1 98.62 69 PHE B N 1
ATOM 3151 C CA . PHE B 1 69 ? 2.656 -29.922 -11.922 1 98.62 69 PHE B CA 1
ATOM 3152 C C . PHE B 1 69 ? 3.102 -30.812 -10.773 1 98.62 69 PHE B C 1
ATOM 3154 O O . PHE B 1 69 ? 3.777 -30.359 -9.852 1 98.62 69 PHE B O 1
ATOM 3161 N N . SER B 1 70 ? 2.639 -32.031 -10.852 1 98.69 70 SER B N 1
ATOM 3162 C CA . SER B 1 70 ? 2.998 -33.125 -9.977 1 98.69 70 SER B CA 1
ATOM 3163 C C . SER B 1 70 ? 3.381 -34.375 -10.781 1 98.69 70 SER B C 1
ATOM 3165 O O . SER B 1 70 ? 3.146 -34.438 -11.992 1 98.69 70 SER B O 1
ATOM 3167 N N . GLY B 1 71 ? 4.012 -35.25 -10.148 1 98.19 71 GLY B N 1
ATOM 3168 C CA . GLY B 1 71 ? 4.426 -36.5 -10.789 1 98.19 71 GLY B CA 1
ATOM 3169 C C . GLY B 1 71 ? 5.102 -37.469 -9.828 1 98.19 71 GLY B C 1
ATOM 3170 O O . GLY B 1 71 ? 4.914 -37.375 -8.617 1 98.19 71 GLY B O 1
ATOM 3171 N N . THR B 1 72 ? 5.73 -38.406 -10.469 1 97.69 72 THR B N 1
ATOM 3172 C CA . THR B 1 72 ? 6.414 -39.438 -9.695 1 97.69 72 THR B CA 1
ATOM 3173 C C . THR B 1 72 ? 7.898 -39.469 -10.039 1 97.69 72 THR B C 1
ATOM 3175 O O . THR B 1 72 ? 8.273 -39.375 -11.211 1 97.69 72 THR B O 1
ATOM 3178 N N . ILE B 1 73 ? 8.719 -39.656 -8.961 1 97.19 73 ILE B N 1
ATOM 3179 C CA . ILE B 1 73 ? 10.148 -39.812 -9.18 1 97.19 73 ILE B CA 1
ATOM 3180 C C . ILE B 1 73 ? 10.438 -41.125 -9.898 1 97.19 73 ILE B C 1
ATOM 3182 O O . ILE B 1 73 ? 10.047 -42.188 -9.422 1 97.19 73 ILE B O 1
ATOM 3186 N N . GLU B 1 74 ? 11.031 -41 -10.977 1 95.12 74 GLU B N 1
ATOM 3187 C CA . GLU B 1 74 ? 11.297 -42.219 -11.758 1 95.12 74 GLU B CA 1
ATOM 3188 C C . GLU B 1 74 ? 12.766 -42.594 -11.68 1 95.12 74 GLU B C 1
ATOM 3190 O O . GLU B 1 74 ? 13.109 -43.781 -11.844 1 95.12 74 GLU B O 1
ATOM 3195 N N . GLU B 1 75 ? 13.648 -41.656 -11.469 1 94.5 75 GLU B N 1
ATOM 3196 C CA . GLU B 1 75 ? 15.086 -41.875 -11.328 1 94.5 75 GLU B CA 1
ATOM 3197 C C . GLU B 1 75 ? 15.719 -40.812 -10.43 1 94.5 75 GLU B C 1
ATOM 3199 O O . GLU B 1 75 ? 15.227 -39.688 -10.352 1 94.5 75 GLU B O 1
ATOM 3204 N N . VAL B 1 76 ? 16.75 -41.219 -9.711 1 94.44 76 VAL B N 1
ATOM 3205 C CA . VAL B 1 76 ? 17.469 -40.25 -8.883 1 94.44 76 VAL B CA 1
ATOM 3206 C C . VAL B 1 76 ? 18.969 -40.344 -9.188 1 94.44 76 VAL B C 1
ATOM 3208 O O . VAL B 1 76 ? 19.5 -41.406 -9.445 1 94.44 76 VAL B O 1
ATOM 3211 N N . GLY B 1 77 ? 19.547 -39.156 -9.266 1 90 77 GLY B N 1
ATOM 3212 C CA . GLY B 1 77 ? 20.984 -39.094 -9.461 1 90 77 GLY B CA 1
ATOM 3213 C C . GLY B 1 77 ? 21.766 -39.438 -8.211 1 90 77 GLY B C 1
ATOM 3214 O O . GLY B 1 77 ? 21.188 -39.625 -7.141 1 90 77 GLY B O 1
ATOM 3215 N N . ALA B 1 78 ? 23.094 -39.312 -8.469 1 86.31 78 ALA B N 1
ATOM 3216 C CA . ALA B 1 78 ? 24 -39.594 -7.359 1 86.31 78 ALA B CA 1
ATOM 3217 C C . ALA B 1 78 ? 23.922 -38.5 -6.305 1 86.31 78 ALA B C 1
ATOM 3219 O O . ALA B 1 78 ? 23.844 -37.312 -6.637 1 86.31 78 ALA B O 1
ATOM 3220 N N . GLY B 1 79 ? 23.734 -38.812 -5.117 1 89.12 79 GLY B N 1
ATOM 3221 C CA . GLY B 1 79 ? 23.781 -37.844 -4.023 1 89.12 79 GLY B CA 1
ATOM 3222 C C . GLY B 1 79 ? 22.406 -37.344 -3.598 1 89.12 79 GLY B C 1
ATOM 3223 O O . GLY B 1 79 ? 22.281 -36.625 -2.619 1 89.12 79 GLY B O 1
ATOM 3224 N N . VAL B 1 80 ? 21.406 -37.656 -4.453 1 92.5 80 VAL B N 1
ATOM 3225 C CA . VAL B 1 80 ? 20.047 -37.25 -4.094 1 92.5 80 VAL B CA 1
ATOM 3226 C C . VAL B 1 80 ? 19.578 -38.031 -2.871 1 92.5 80 VAL B C 1
ATOM 3228 O O . VAL B 1 80 ? 19.672 -39.281 -2.85 1 92.5 80 VAL B O 1
ATOM 3231 N N . THR B 1 81 ? 19.172 -37.312 -1.825 1 93.25 81 THR B N 1
ATOM 3232 C CA . THR B 1 81 ? 18.797 -38 -0.594 1 93.25 81 THR B CA 1
ATOM 3233 C C . THR B 1 81 ? 17.391 -37.625 -0.156 1 93.25 81 THR B C 1
ATOM 3235 O O . THR B 1 81 ? 16.781 -38.281 0.698 1 93.25 81 THR B O 1
ATOM 3238 N N . ARG B 1 82 ? 16.812 -36.625 -0.747 1 93.19 82 ARG B N 1
ATOM 3239 C CA . ARG B 1 82 ? 15.562 -36.062 -0.253 1 93.19 82 ARG B CA 1
ATOM 3240 C C . ARG B 1 82 ? 14.367 -36.812 -0.848 1 93.19 82 ARG B C 1
ATOM 3242 O O . ARG B 1 82 ? 13.266 -36.75 -0.299 1 93.19 82 ARG B O 1
ATOM 3249 N N . VAL B 1 83 ? 14.578 -37.438 -2.002 1 95.25 83 VAL B N 1
ATOM 3250 C CA . VAL B 1 83 ? 13.516 -38.188 -2.668 1 95.25 83 VAL B CA 1
ATOM 3251 C C . VAL B 1 83 ? 14.039 -39.531 -3.15 1 95.25 83 VAL B C 1
ATOM 3253 O O . VAL B 1 83 ? 15.25 -39.75 -3.25 1 95.25 83 VAL B O 1
ATOM 3256 N N . LYS B 1 84 ? 13.109 -40.438 -3.438 1 95.75 84 LYS B N 1
ATOM 3257 C CA . LYS B 1 84 ? 13.445 -41.75 -4 1 95.75 84 LYS B CA 1
ATOM 3258 C C . LYS B 1 84 ? 12.461 -42.156 -5.098 1 95.75 84 LYS B C 1
ATOM 3260 O O . LYS B 1 84 ? 11.375 -41.562 -5.203 1 95.75 84 LYS B O 1
ATOM 3265 N N . VAL B 1 85 ? 12.852 -43.125 -5.852 1 96.5 85 VAL B N 1
ATOM 3266 C CA . VAL B 1 85 ? 12.023 -43.625 -6.938 1 96.5 85 VAL B CA 1
ATOM 3267 C C . VAL B 1 85 ? 10.664 -44.062 -6.391 1 96.5 85 VAL B C 1
ATOM 3269 O O . VAL B 1 85 ? 10.594 -44.75 -5.367 1 96.5 85 VAL B O 1
ATOM 3272 N N . GLY B 1 86 ? 9.625 -43.562 -7 1 96.88 86 GLY B N 1
ATOM 3273 C CA . GLY B 1 86 ? 8.273 -43.938 -6.582 1 96.88 86 GLY B CA 1
ATOM 3274 C C . GLY B 1 86 ? 7.594 -42.844 -5.781 1 96.88 86 GLY B C 1
ATOM 3275 O O . GLY B 1 86 ? 6.371 -42.844 -5.629 1 96.88 86 GLY B O 1
ATOM 3276 N N . ASP B 1 87 ? 8.422 -41.938 -5.273 1 97.31 87 ASP B N 1
ATOM 3277 C CA . ASP B 1 87 ? 7.852 -40.844 -4.512 1 97.31 87 ASP B CA 1
ATOM 3278 C C . ASP B 1 87 ? 6.957 -39.969 -5.395 1 97.31 87 ASP B C 1
ATOM 3280 O O . ASP B 1 87 ? 7.297 -39.688 -6.543 1 97.31 87 ASP B O 1
ATOM 3284 N N . ARG B 1 88 ? 5.777 -39.562 -4.871 1 98.19 88 ARG B N 1
ATOM 3285 C CA . ARG B 1 88 ? 4.914 -38.562 -5.492 1 98.19 88 ARG B CA 1
ATOM 3286 C C . ARG B 1 88 ? 5.305 -37.156 -5.059 1 98.19 88 ARG B C 1
ATOM 3288 O O . ARG B 1 88 ? 5.523 -36.906 -3.871 1 98.19 88 ARG B O 1
ATOM 3295 N N . VAL B 1 89 ? 5.418 -36.281 -6.016 1 98.38 89 VAL B N 1
ATOM 3296 C CA . VAL B 1 89 ? 5.934 -34.969 -5.672 1 98.38 89 VAL B CA 1
ATOM 3297 C C . VAL B 1 89 ? 5.141 -33.875 -6.422 1 98.38 89 VAL B C 1
ATOM 3299 O O . VAL B 1 89 ? 4.559 -34.156 -7.473 1 98.38 89 VAL B O 1
ATOM 3302 N N . ALA B 1 90 ? 4.973 -32.75 -5.867 1 98.5 90 ALA B N 1
ATOM 3303 C CA . ALA B 1 90 ? 4.668 -31.484 -6.539 1 98.5 90 ALA B CA 1
ATOM 3304 C C . ALA B 1 90 ? 5.918 -30.625 -6.664 1 98.5 90 ALA B C 1
ATOM 3306 O O . ALA B 1 90 ? 6.812 -30.688 -5.812 1 98.5 90 ALA B O 1
ATOM 3307 N N . VAL B 1 91 ? 6.012 -29.797 -7.637 1 97.75 91 VAL B N 1
ATOM 3308 C CA . VAL B 1 91 ? 7.277 -29.141 -7.93 1 97.75 91 VAL B CA 1
ATOM 3309 C C . VAL B 1 91 ? 7.156 -27.641 -7.621 1 97.75 91 VAL B C 1
ATOM 3311 O O . VAL B 1 91 ? 6.207 -26.984 -8.062 1 97.75 91 VAL B O 1
ATOM 3314 N N . LYS B 1 92 ? 8.055 -27.141 -6.805 1 97 92 LYS B N 1
ATOM 3315 C CA . LYS B 1 92 ? 8.266 -25.719 -6.594 1 97 92 LYS B CA 1
ATOM 3316 C C . LYS B 1 92 ? 9.039 -25.094 -7.754 1 97 92 LYS B C 1
ATOM 3318 O O . LYS B 1 92 ? 10.25 -25.297 -7.875 1 97 92 LYS B O 1
ATOM 3323 N N . PRO B 1 93 ? 8.43 -24.25 -8.531 1 96.81 93 PRO B N 1
ATOM 3324 C CA . PRO B 1 93 ? 9.016 -23.922 -9.836 1 96.81 93 PRO B CA 1
ATOM 3325 C C . PRO B 1 93 ? 9.969 -22.734 -9.766 1 96.81 93 PRO B C 1
ATOM 3327 O O . PRO B 1 93 ? 10.711 -22.469 -10.719 1 96.81 93 PRO B O 1
ATOM 3330 N N . ASN B 1 94 ? 9.984 -21.922 -8.711 1 95.12 94 ASN B N 1
ATOM 3331 C CA . ASN B 1 94 ? 10.719 -20.656 -8.648 1 95.12 94 ASN B CA 1
ATOM 3332 C C . ASN B 1 94 ? 12.227 -20.906 -8.609 1 95.12 94 ASN B C 1
ATOM 3334 O O . ASN B 1 94 ? 12.711 -21.734 -7.832 1 95.12 94 ASN B O 1
ATOM 3338 N N . LEU B 1 95 ? 12.922 -20.188 -9.453 1 96.25 95 LEU B N 1
ATOM 3339 C CA . LEU B 1 95 ? 14.375 -20.172 -9.461 1 96.25 95 LEU B CA 1
ATOM 3340 C C . LEU B 1 95 ? 14.906 -18.797 -9.062 1 96.25 95 LEU B C 1
ATOM 3342 O O . LEU B 1 95 ? 14.344 -17.781 -9.453 1 96.25 95 LEU B O 1
ATOM 3346 N N . TYR B 1 96 ? 15.961 -18.734 -8.297 1 96.75 96 TYR B N 1
ATOM 3347 C CA . TYR B 1 96 ? 16.562 -17.484 -7.859 1 96.75 96 TYR B CA 1
ATOM 3348 C C . TYR B 1 96 ? 18.078 -17.609 -7.773 1 96.75 96 TYR B C 1
ATOM 3350 O O . TYR B 1 96 ? 18.609 -18.703 -7.66 1 96.75 96 TYR B O 1
ATOM 3358 N N . ASP B 1 97 ? 18.812 -16.531 -7.832 1 97 97 ASP B N 1
ATOM 3359 C CA . ASP B 1 97 ? 20.266 -16.562 -7.953 1 97 97 ASP B CA 1
ATOM 3360 C C . ASP B 1 97 ? 20.922 -16.703 -6.582 1 97 97 ASP B C 1
ATOM 3362 O O . ASP B 1 97 ? 22.078 -17.141 -6.484 1 97 97 ASP B O 1
ATOM 3366 N N . GLY B 1 98 ? 20.266 -16.25 -5.535 1 96.69 98 GLY B N 1
ATOM 3367 C CA . GLY B 1 98 ? 20.797 -16.375 -4.184 1 96.69 98 GLY B CA 1
ATOM 3368 C C . GLY B 1 98 ? 21.828 -15.32 -3.844 1 96.69 98 GLY B C 1
ATOM 3369 O O . GLY B 1 98 ? 22.297 -15.242 -2.705 1 96.69 98 GLY B O 1
ATOM 3370 N N . THR B 1 99 ? 22.141 -14.391 -4.836 1 97.12 99 THR B N 1
ATOM 3371 C CA . THR B 1 99 ? 23.281 -13.508 -4.617 1 97.12 99 THR B CA 1
ATOM 3372 C C . THR B 1 99 ? 22.844 -12.047 -4.676 1 97.12 99 THR B C 1
ATOM 3374 O O . THR B 1 99 ? 23.547 -11.172 -4.164 1 97.12 99 THR B O 1
ATOM 3377 N N . CYS B 1 100 ? 21.781 -11.766 -5.316 1 96.94 100 CYS B N 1
ATOM 3378 C CA . CYS B 1 100 ? 21.375 -10.367 -5.402 1 96.94 100 CYS B CA 1
ATOM 3379 C C . CYS B 1 100 ? 20.875 -9.859 -4.051 1 96.94 100 CYS B C 1
ATOM 3381 O O . CYS B 1 100 ? 20.656 -10.648 -3.133 1 96.94 100 CYS B O 1
ATOM 3383 N N . ALA B 1 101 ? 20.672 -8.586 -3.906 1 96.62 101 ALA B N 1
ATOM 3384 C CA . ALA B 1 101 ? 20.312 -7.965 -2.637 1 96.62 101 ALA B CA 1
ATOM 3385 C C . ALA B 1 101 ? 18.984 -8.516 -2.105 1 96.62 101 ALA B C 1
ATOM 3387 O O . ALA B 1 101 ? 18.828 -8.695 -0.896 1 96.62 101 ALA B O 1
ATOM 3388 N N . ARG B 1 102 ? 18.078 -8.812 -2.971 1 97.25 102 ARG B N 1
ATOM 3389 C CA . ARG B 1 102 ? 16.781 -9.352 -2.572 1 97.25 102 ARG B CA 1
ATOM 3390 C C . ARG B 1 102 ? 16.922 -10.766 -2.018 1 97.25 102 ARG B C 1
ATOM 3392 O O . ARG B 1 102 ? 16.328 -11.094 -0.992 1 97.25 102 ARG B O 1
ATOM 3399 N N . CYS B 1 103 ? 17.719 -11.578 -2.654 1 96.81 103 CYS B N 1
ATOM 3400 C CA . CYS B 1 103 ? 17.922 -12.953 -2.225 1 96.81 103 CYS B CA 1
ATOM 3401 C C . CYS B 1 103 ? 18.641 -13.008 -0.885 1 96.81 103 CYS B C 1
ATOM 3403 O O . CYS B 1 103 ? 18.266 -13.773 0 1 96.81 103 CYS B O 1
ATOM 3405 N N . VAL B 1 104 ? 19.594 -12.125 -0.762 1 95.94 104 VAL B N 1
ATOM 3406 C CA . VAL B 1 104 ? 20.406 -12.141 0.455 1 95.94 104 VAL B CA 1
ATOM 3407 C C . VAL B 1 104 ? 19.562 -11.68 1.641 1 95.94 104 VAL B C 1
ATOM 3409 O O . VAL B 1 104 ? 19.781 -12.109 2.775 1 95.94 104 VAL B O 1
ATOM 3412 N N . GLN B 1 105 ? 18.531 -10.93 1.358 1 93.94 105 GLN B N 1
ATOM 3413 C CA . GLN B 1 105 ? 17.641 -10.461 2.414 1 93.94 105 GLN B CA 1
ATOM 3414 C C . GLN B 1 105 ? 16.484 -11.422 2.629 1 93.94 105 GLN B C 1
ATOM 3416 O O . GLN B 1 105 ? 15.523 -11.102 3.346 1 93.94 105 GLN B O 1
ATOM 3421 N N . GLY B 1 106 ? 16.5 -12.531 1.951 1 94.44 106 GLY B N 1
ATOM 3422 C CA . GLY B 1 106 ? 15.516 -13.578 2.166 1 94.44 106 GLY B CA 1
ATOM 3423 C C . GLY B 1 106 ? 14.273 -13.422 1.312 1 94.44 106 GLY B C 1
ATOM 3424 O O . GLY B 1 106 ? 13.266 -14.086 1.545 1 94.44 106 GLY B O 1
ATOM 3425 N N . ARG B 1 107 ? 14.312 -12.508 0.384 1 96 107 ARG B N 1
ATOM 3426 C CA . ARG B 1 107 ? 13.18 -12.289 -0.509 1 96 107 ARG B CA 1
ATOM 3427 C C . ARG B 1 107 ? 13.43 -12.922 -1.874 1 96 107 ARG B C 1
ATOM 3429 O O . ARG B 1 107 ? 13.398 -12.234 -2.898 1 96 107 ARG B O 1
ATOM 3436 N N . VAL B 1 108 ? 13.484 -14.227 -1.9 1 96.69 108 VAL B N 1
ATOM 3437 C CA . VAL B 1 108 ? 13.938 -14.938 -3.094 1 96.69 108 VAL B CA 1
ATOM 3438 C C . VAL B 1 108 ? 12.836 -14.906 -4.156 1 96.69 108 VAL B C 1
ATOM 3440 O O . VAL B 1 108 ? 13.125 -14.961 -5.352 1 96.69 108 VAL B O 1
ATOM 3443 N N . ASN B 1 109 ? 11.562 -14.812 -3.709 1 97.19 109 ASN B N 1
ATOM 3444 C CA . ASN B 1 109 ? 10.461 -14.734 -4.66 1 97.19 109 ASN B CA 1
ATOM 3445 C C . ASN B 1 109 ? 10.516 -13.445 -5.473 1 97.19 109 ASN B C 1
ATOM 3447 O O . ASN B 1 109 ? 9.859 -13.328 -6.512 1 97.19 109 ASN B O 1
ATOM 3451 N N . CYS B 1 110 ? 11.359 -12.461 -4.98 1 97.31 110 CYS B N 1
ATOM 3452 C CA . CYS B 1 110 ? 11.531 -11.172 -5.652 1 97.31 110 CYS B CA 1
ATOM 3453 C C . CYS B 1 110 ? 12.914 -11.07 -6.285 1 97.31 110 CYS B C 1
ATOM 3455 O O . CYS B 1 110 ? 13.383 -9.969 -6.602 1 97.31 110 CYS B O 1
ATOM 3457 N N . CYS B 1 111 ? 13.578 -12.164 -6.523 1 97.25 111 CYS B N 1
ATOM 3458 C CA . CYS B 1 111 ? 14.93 -12.188 -7.07 1 97.25 111 CYS B CA 1
ATOM 3459 C C . CYS B 1 111 ? 15.023 -11.328 -8.328 1 97.25 111 CYS B C 1
ATOM 3461 O O . CYS B 1 111 ? 14.133 -11.375 -9.18 1 97.25 111 CYS B O 1
ATOM 3463 N N . ARG B 1 112 ? 16.125 -10.594 -8.469 1 96.06 112 ARG B N 1
ATOM 3464 C CA . ARG B 1 112 ? 16.344 -9.742 -9.633 1 96.06 112 ARG B CA 1
ATOM 3465 C C . ARG B 1 112 ? 16.5 -10.578 -10.898 1 96.06 112 ARG B C 1
ATOM 3467 O O . ARG B 1 112 ? 16.234 -10.094 -12 1 96.06 112 ARG B O 1
ATOM 3474 N N . ASN B 1 113 ? 16.875 -11.805 -10.766 1 96.69 113 ASN B N 1
ATOM 3475 C CA . ASN B 1 113 ? 17.062 -12.727 -11.875 1 96.69 113 ASN B CA 1
ATOM 3476 C C . ASN B 1 113 ? 16.062 -13.883 -11.812 1 96.69 113 ASN B C 1
ATOM 3478 O O . ASN B 1 113 ? 16.406 -15.016 -12.156 1 96.69 113 ASN B O 1
ATOM 3482 N N . LEU B 1 114 ? 14.93 -13.586 -11.328 1 96.19 114 LEU B N 1
ATOM 3483 C CA . LEU B 1 114 ? 13.922 -14.609 -11.086 1 96.19 114 LEU B CA 1
ATOM 3484 C C . LEU B 1 114 ? 13.688 -15.453 -12.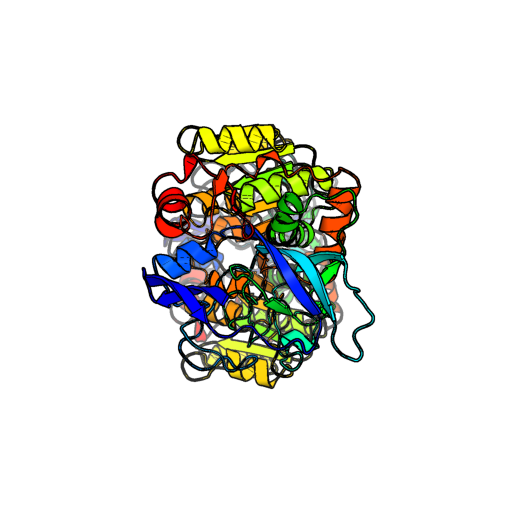336 1 96.19 114 LEU B C 1
ATOM 3486 O O . LEU B 1 114 ? 13.602 -14.922 -13.445 1 96.19 114 LEU B O 1
ATOM 3490 N N . GLY B 1 115 ? 13.727 -16.75 -12.188 1 95.38 115 GLY B N 1
ATOM 3491 C CA . GLY B 1 115 ? 13.359 -17.703 -13.219 1 95.38 115 GLY B CA 1
ATOM 3492 C C . GLY B 1 115 ? 12.289 -18.688 -12.773 1 95.38 115 GLY B C 1
ATOM 3493 O O . GLY B 1 115 ? 11.891 -18.688 -11.609 1 95.38 115 GLY B O 1
ATOM 3494 N N . PHE B 1 116 ? 11.797 -19.516 -13.75 1 95.88 116 PHE B N 1
ATOM 3495 C CA . PHE B 1 116 ? 10.75 -20.484 -13.461 1 95.88 116 PHE B CA 1
ATOM 3496 C C . PHE B 1 116 ? 10.961 -21.766 -14.258 1 95.88 116 PHE B C 1
ATOM 3498 O O . PHE B 1 116 ? 11.195 -21.719 -15.469 1 95.88 116 PHE B O 1
ATOM 3505 N N . ILE B 1 117 ? 10.922 -22.812 -13.477 1 96.5 117 ILE B N 1
ATOM 3506 C CA . ILE B 1 117 ? 10.656 -24.047 -14.195 1 96.5 117 ILE B CA 1
ATOM 3507 C C . ILE B 1 117 ? 9.352 -23.922 -14.984 1 96.5 117 ILE B C 1
ATOM 3509 O O . ILE B 1 117 ? 8.328 -23.516 -14.438 1 96.5 117 ILE B O 1
ATOM 3513 N N . GLY B 1 118 ? 9.422 -24.25 -16.25 1 97.38 118 GLY B N 1
ATOM 3514 C CA . GLY B 1 118 ? 8.242 -24.094 -17.078 1 97.38 118 GLY B CA 1
ATOM 3515 C C . GLY B 1 118 ? 8.266 -22.828 -17.922 1 97.38 118 GLY B C 1
ATOM 3516 O O . GLY B 1 118 ? 7.418 -22.641 -18.797 1 97.38 118 GLY B O 1
ATOM 3517 N N . TYR B 1 119 ? 9.266 -21.922 -17.656 1 96.75 119 TYR B N 1
ATOM 3518 C CA . TYR B 1 119 ? 9.383 -20.703 -18.453 1 96.75 119 TYR B CA 1
ATOM 3519 C C . TYR B 1 119 ? 10.836 -20.453 -18.859 1 96.75 119 TYR B C 1
ATOM 3521 O O . TYR B 1 119 ? 11.109 -20.031 -19.984 1 96.75 119 TYR B O 1
ATOM 3529 N N . SER B 1 120 ? 11.781 -20.766 -17.938 1 96.5 120 SER B N 1
ATOM 3530 C CA . SER B 1 120 ? 13.156 -20.312 -18.109 1 96.5 120 SER B CA 1
ATOM 3531 C C . SER B 1 120 ? 14.078 -21.453 -18.516 1 96.5 120 SER B C 1
ATOM 3533 O O . SER B 1 120 ? 15.297 -21.359 -18.375 1 96.5 120 SER B O 1
ATOM 3535 N N . SER B 1 121 ? 13.562 -22.625 -18.922 1 91 121 SER B N 1
ATOM 3536 C CA . SER B 1 121 ? 14.344 -23.781 -19.344 1 91 121 SER B CA 1
ATOM 3537 C C . SER B 1 121 ? 13.469 -24.828 -20.031 1 91 121 SER B C 1
ATOM 3539 O O . SER B 1 121 ? 12.281 -24.594 -20.25 1 91 121 SER B O 1
ATOM 3541 N N . ASN B 1 122 ? 14.07 -25.906 -20.328 1 91 122 ASN B N 1
ATOM 3542 C CA . ASN B 1 122 ? 13.336 -27.016 -20.922 1 91 122 ASN B CA 1
ATOM 3543 C C . ASN B 1 122 ? 12.875 -28.016 -19.859 1 91 122 ASN B C 1
ATOM 3545 O O . ASN B 1 122 ? 12.539 -29.156 -20.188 1 91 122 ASN B O 1
ATOM 3549 N N . ALA B 1 123 ? 12.844 -27.547 -18.641 1 91.38 123 ALA B N 1
ATOM 3550 C CA . ALA B 1 123 ? 12.477 -28.438 -17.547 1 91.38 123 ALA B CA 1
ATOM 3551 C C . ALA B 1 123 ? 11.008 -28.266 -17.156 1 91.38 123 ALA B C 1
ATOM 3553 O O . ALA B 1 123 ? 10.625 -28.5 -16.016 1 91.38 123 ALA B O 1
ATOM 3554 N N . GLY B 1 124 ? 10.18 -27.875 -18.094 1 97.19 124 GLY B N 1
ATOM 3555 C CA . GLY B 1 124 ? 8.766 -27.734 -17.797 1 97.19 124 GLY B CA 1
ATOM 3556 C C . GLY B 1 124 ? 8.039 -29.062 -17.688 1 97.19 124 GLY B C 1
ATOM 3557 O O . GLY B 1 124 ? 8.422 -30.047 -18.312 1 97.19 124 GLY B O 1
ATOM 3558 N N . GLY B 1 125 ? 6.984 -29.016 -16.953 1 98.06 125 GLY B N 1
ATOM 3559 C CA . GLY B 1 125 ? 6.23 -30.219 -16.656 1 98.06 125 GLY B CA 1
ATOM 3560 C C . GLY B 1 125 ? 5.406 -30.719 -17.828 1 98.06 125 GLY B C 1
ATOM 3561 O O . GLY B 1 125 ? 4.926 -31.859 -17.812 1 98.06 125 GLY B O 1
ATOM 3562 N N . LEU B 1 126 ? 5.207 -29.891 -18.828 1 98.5 126 LEU B N 1
ATOM 3563 C CA . LEU B 1 126 ? 4.5 -30.344 -20.016 1 98.5 126 LEU B CA 1
ATOM 3564 C C . LEU B 1 126 ? 5.43 -31.141 -20.922 1 98.5 126 LEU B C 1
ATOM 3566 O O . LEU B 1 126 ? 5.637 -30.766 -22.094 1 98.5 126 LEU B O 1
ATOM 3570 N N . SER B 1 127 ? 5.93 -32.219 -20.422 1 98.19 127 SER B N 1
ATOM 3571 C CA . SER B 1 127 ? 6.852 -33.125 -21.094 1 98.19 127 SER B CA 1
ATOM 3572 C C . SER B 1 127 ? 6.758 -34.531 -20.484 1 98.19 127 SER B C 1
ATOM 3574 O O . SER B 1 127 ? 6.18 -34.719 -19.422 1 98.19 127 SER B O 1
ATOM 3576 N N . ASP B 1 128 ? 7.297 -35.469 -21.203 1 97.5 128 ASP B N 1
ATOM 3577 C CA . ASP B 1 128 ? 7.227 -36.844 -20.734 1 97.5 128 ASP B CA 1
ATOM 3578 C C . ASP B 1 128 ? 8.109 -37.062 -19.516 1 97.5 128 ASP B C 1
ATOM 3580 O O . ASP B 1 128 ? 7.801 -37.906 -18.656 1 97.5 128 ASP B O 1
ATOM 3584 N N . HIS B 1 129 ? 9.227 -36.406 -19.484 1 96.31 129 HIS B N 1
ATOM 3585 C CA . HIS B 1 129 ? 10.18 -36.469 -18.391 1 96.31 129 HIS B CA 1
ATOM 3586 C C . HIS B 1 129 ? 10.758 -35.094 -18.078 1 96.31 129 HIS B C 1
ATOM 3588 O O . HIS B 1 129 ? 10.922 -34.25 -18.969 1 96.31 129 HIS B O 1
ATOM 3594 N N . VAL B 1 130 ? 11.062 -34.906 -16.812 1 96.12 130 VAL B N 1
ATOM 3595 C CA . VAL B 1 130 ? 11.656 -33.625 -16.422 1 96.12 130 VAL B CA 1
ATOM 3596 C C . VAL B 1 130 ? 12.648 -33.844 -15.281 1 96.12 130 VAL B C 1
ATOM 3598 O O . VAL B 1 130 ? 12.422 -34.719 -14.414 1 96.12 130 VAL B O 1
ATOM 3601 N N . VAL B 1 131 ? 13.734 -33.188 -15.344 1 95.06 131 VAL B N 1
ATOM 3602 C CA . VAL B 1 131 ? 14.711 -33.219 -14.266 1 95.06 131 VAL B CA 1
ATOM 3603 C C . VAL B 1 131 ? 14.695 -31.891 -13.5 1 95.06 131 VAL B C 1
ATOM 3605 O O . VAL B 1 131 ? 14.781 -30.812 -14.102 1 95.06 131 VAL B O 1
ATOM 3608 N N . VAL B 1 132 ? 14.461 -31.984 -12.219 1 93.44 132 VAL B N 1
ATOM 3609 C CA . VAL B 1 132 ? 14.516 -30.812 -11.359 1 93.44 132 VAL B CA 1
ATOM 3610 C C . VAL B 1 132 ? 15.445 -31.078 -10.172 1 93.44 132 VAL B C 1
ATOM 3612 O O . VAL B 1 132 ? 15.711 -32.25 -9.836 1 93.44 132 VAL B O 1
ATOM 3615 N N . ASP B 1 133 ? 15.984 -29.984 -9.586 1 91.81 133 ASP B N 1
ATOM 3616 C CA . ASP B 1 133 ? 16.734 -30.141 -8.352 1 91.81 133 ASP B CA 1
ATOM 3617 C C . ASP B 1 133 ? 15.875 -30.766 -7.254 1 91.81 133 ASP B C 1
ATOM 3619 O O . ASP B 1 133 ? 14.688 -30.438 -7.125 1 91.81 133 ASP B O 1
ATOM 3623 N N . GLU B 1 134 ? 16.453 -31.594 -6.418 1 92.38 134 GLU B N 1
ATOM 3624 C CA . GLU B 1 134 ? 15.695 -32.312 -5.398 1 92.38 134 GLU B CA 1
ATOM 3625 C C . GLU B 1 134 ? 15.008 -31.344 -4.438 1 92.38 134 GLU B C 1
ATOM 3627 O O . GLU B 1 134 ? 13.969 -31.672 -3.859 1 92.38 134 GLU B O 1
ATOM 3632 N N . GLU B 1 135 ? 15.562 -30.141 -4.277 1 91.75 135 GLU B N 1
ATOM 3633 C CA . GLU B 1 135 ? 14.969 -29.172 -3.367 1 91.75 135 GLU B CA 1
ATOM 3634 C C . GLU B 1 135 ? 13.641 -28.641 -3.902 1 91.75 135 GLU B C 1
ATOM 3636 O O . GLU B 1 135 ? 12.828 -28.109 -3.148 1 91.75 135 GLU B O 1
ATOM 3641 N N . ARG B 1 136 ? 13.398 -28.859 -5.152 1 94.5 136 ARG B N 1
ATOM 3642 C CA . ARG B 1 136 ? 12.188 -28.344 -5.789 1 94.5 136 ARG B CA 1
ATOM 3643 C C . ARG B 1 136 ? 11.102 -29.422 -5.844 1 94.5 136 ARG B C 1
ATOM 3645 O O . ARG B 1 136 ? 9.922 -29.109 -6.004 1 94.5 136 ARG B O 1
ATOM 3652 N N . ALA B 1 137 ? 11.508 -30.625 -5.793 1 96 137 ALA B N 1
ATOM 3653 C CA . ALA B 1 137 ? 10.562 -31.734 -5.738 1 96 137 ALA B CA 1
ATOM 3654 C C . ALA B 1 137 ? 10.047 -31.953 -4.32 1 96 137 ALA B C 1
ATOM 3656 O O . ALA B 1 137 ? 10.75 -32.5 -3.475 1 96 137 ALA B O 1
ATOM 3657 N N . ARG B 1 138 ? 8.797 -31.562 -4.059 1 97.38 138 ARG B N 1
ATOM 3658 C CA . ARG B 1 138 ? 8.242 -31.656 -2.713 1 97.38 138 ARG B CA 1
ATOM 3659 C C . ARG B 1 138 ? 7.332 -32.875 -2.576 1 97.38 138 ARG B C 1
ATOM 3661 O O . ARG B 1 138 ? 6.402 -33.062 -3.369 1 97.38 138 ARG B O 1
ATOM 3668 N N . LEU B 1 139 ? 7.555 -33.594 -1.568 1 97.81 139 LEU B N 1
ATOM 3669 C CA . LEU B 1 139 ? 6.84 -34.875 -1.367 1 97.81 139 LEU B CA 1
ATOM 3670 C C . LEU B 1 139 ? 5.359 -34.594 -1.117 1 97.81 139 LEU B C 1
ATOM 3672 O O . LEU B 1 139 ? 4.996 -33.688 -0.368 1 97.81 139 LEU B O 1
ATOM 3676 N N . LEU B 1 140 ? 4.562 -35.375 -1.774 1 98.31 140 LEU B N 1
ATOM 3677 C CA . LEU B 1 140 ? 3.125 -35.375 -1.525 1 98.31 140 LEU B CA 1
ATOM 3678 C C . LEU B 1 140 ? 2.738 -36.594 -0.666 1 98.31 140 LEU B C 1
ATOM 3680 O O . LEU B 1 140 ? 3.115 -37.719 -0.972 1 98.31 140 LEU B O 1
ATOM 3684 N N . PRO B 1 141 ? 2.033 -36.312 0.376 1 97.19 141 PRO B N 1
ATOM 3685 C CA . PRO B 1 141 ? 1.464 -37.469 1.103 1 97.19 141 PRO B CA 1
ATOM 3686 C C . PRO B 1 141 ? 0.626 -38.375 0.209 1 97.19 141 PRO B C 1
ATOM 3688 O O . PRO B 1 141 ? 0.071 -37.906 -0.795 1 97.19 141 PRO B O 1
ATOM 3691 N N . LYS B 1 142 ? 0.463 -39.594 0.625 1 93.56 142 LYS B N 1
ATOM 3692 C CA . LYS B 1 142 ? -0.208 -40.625 -0.174 1 93.56 142 LYS B CA 1
ATOM 3693 C C . LYS B 1 142 ? -1.674 -40.25 -0.404 1 93.56 142 LYS B C 1
ATOM 3695 O O . LYS B 1 142 ? -2.26 -40.656 -1.418 1 93.56 142 LYS B O 1
ATOM 3700 N N . GLU B 1 143 ? -2.199 -39.469 0.499 1 94.38 143 GLU B N 1
ATOM 3701 C CA . GLU B 1 143 ? -3.623 -39.156 0.435 1 94.38 143 GLU B CA 1
ATOM 3702 C C . GLU B 1 143 ? -3.904 -38.094 -0.598 1 94.38 143 GLU B C 1
ATOM 3704 O O . GLU B 1 143 ? -5.059 -37.844 -0.967 1 94.38 143 GLU B O 1
ATOM 3709 N N . ILE B 1 144 ? -2.91 -37.406 -1.116 1 97.94 144 ILE B N 1
ATOM 3710 C CA . ILE B 1 144 ? -3.113 -36.344 -2.096 1 97.94 144 ILE B CA 1
ATOM 3711 C C . ILE B 1 144 ? -2.939 -36.906 -3.506 1 97.94 144 ILE B C 1
ATOM 3713 O O . ILE B 1 144 ? -1.827 -37.25 -3.91 1 97.94 144 ILE B O 1
ATOM 3717 N N . PRO B 1 145 ? -4.043 -37 -4.219 1 98.19 145 PRO B N 1
ATOM 3718 C CA . PRO B 1 145 ? -3.914 -37.438 -5.609 1 98.19 145 PRO B CA 1
ATOM 3719 C C . PRO B 1 145 ? -3.066 -36.5 -6.453 1 98.19 145 PRO B C 1
ATOM 3721 O O . PRO B 1 145 ? -3.006 -35.281 -6.164 1 98.19 145 PRO B O 1
ATOM 3724 N N . LEU B 1 146 ? -2.469 -37.031 -7.469 1 98.5 146 LEU B N 1
ATOM 3725 C CA . LEU B 1 146 ? -1.502 -36.25 -8.258 1 98.5 146 LEU B CA 1
ATOM 3726 C C . LEU B 1 146 ? -2.188 -35.125 -9.008 1 98.5 146 LEU B C 1
ATOM 3728 O O . LEU B 1 146 ? -1.566 -34.094 -9.289 1 98.5 146 LEU B O 1
ATOM 3732 N N . ASP B 1 147 ? -3.498 -35.312 -9.398 1 98.62 147 ASP B N 1
ATOM 3733 C CA . ASP B 1 147 ? -4.191 -34.188 -10.039 1 98.62 147 ASP B CA 1
ATOM 3734 C C . ASP B 1 147 ? -4.367 -33.031 -9.062 1 98.62 147 ASP B C 1
ATOM 3736 O O . ASP B 1 147 ? -4.191 -31.875 -9.438 1 98.62 147 ASP B O 1
ATOM 3740 N N . ILE B 1 148 ? -4.602 -33.375 -7.754 1 98.69 148 ILE B N 1
ATOM 3741 C CA . ILE B 1 148 ? -4.66 -32.344 -6.727 1 98.69 148 ILE B CA 1
ATOM 3742 C C . ILE B 1 148 ? -3.264 -31.766 -6.492 1 98.69 148 ILE B C 1
ATOM 3744 O O . ILE B 1 148 ? -3.113 -30.562 -6.23 1 98.69 148 ILE B O 1
ATOM 3748 N N . GLY B 1 149 ? -2.225 -32.625 -6.648 1 98.75 149 GLY B N 1
ATOM 3749 C CA . GLY B 1 149 ? -0.851 -32.156 -6.516 1 98.75 149 GLY B CA 1
ATOM 3750 C C . GLY B 1 149 ? -0.5 -31.031 -7.477 1 98.75 149 GLY B C 1
ATOM 3751 O O . GLY B 1 149 ? 0.283 -30.141 -7.141 1 98.75 149 GLY B O 1
ATOM 3752 N N . ALA B 1 150 ? -1.084 -31.047 -8.648 1 98.69 150 ALA B N 1
ATOM 3753 C CA . ALA B 1 150 ? -0.813 -30.031 -9.664 1 98.69 150 ALA B CA 1
ATOM 3754 C C . ALA B 1 150 ? -1.377 -28.672 -9.258 1 98.69 150 ALA B C 1
ATOM 3756 O O . ALA B 1 150 ? -1.029 -27.641 -9.844 1 98.69 150 ALA B O 1
ATOM 3757 N N . LEU B 1 151 ? -2.264 -28.641 -8.234 1 98.69 151 LEU B N 1
ATOM 3758 C CA . LEU B 1 151 ? -2.891 -27.406 -7.785 1 98.69 151 LEU B CA 1
ATOM 3759 C C . LEU B 1 151 ? -2.092 -26.766 -6.652 1 98.69 151 LEU B C 1
ATOM 3761 O O . LEU B 1 151 ? -2.387 -25.656 -6.234 1 98.69 151 LEU B O 1
ATOM 3765 N N . VAL B 1 152 ? -1.021 -27.469 -6.18 1 98.75 152 VAL B N 1
ATOM 3766 C CA . VAL B 1 152 ? -0.282 -26.969 -5.023 1 98.75 152 VAL B CA 1
ATOM 3767 C C . VAL B 1 152 ? 0.344 -25.609 -5.359 1 98.75 152 VAL B C 1
ATOM 3769 O O . VAL B 1 152 ? 0.258 -24.672 -4.57 1 98.75 152 VAL B O 1
ATOM 3772 N N . GLU B 1 153 ? 0.908 -25.516 -6.488 1 98.56 153 GLU B N 1
ATOM 3773 C CA . GLU B 1 153 ? 1.613 -24.297 -6.863 1 98.56 153 GLU B CA 1
ATOM 3774 C C . GLU B 1 153 ? 0.663 -23.109 -6.91 1 98.56 153 GLU B C 1
ATOM 3776 O O . GLU B 1 153 ? 0.892 -22.094 -6.238 1 98.56 153 GLU B O 1
ATOM 3781 N N . PRO B 1 154 ? -0.475 -23.141 -7.641 1 98.25 154 PRO B N 1
ATOM 3782 C CA . PRO B 1 154 ? -1.36 -21.969 -7.664 1 98.25 154 PRO B CA 1
ATOM 3783 C C . PRO B 1 154 ? -1.996 -21.688 -6.305 1 98.25 154 PRO B C 1
ATOM 3785 O O . PRO B 1 154 ? -2.264 -20.516 -5.973 1 98.25 154 PRO B O 1
ATOM 3788 N N . LEU B 1 155 ? -2.266 -22.719 -5.52 1 98.75 155 LEU B N 1
ATOM 3789 C CA . LEU B 1 155 ? -2.779 -22.5 -4.172 1 98.75 155 LEU B CA 1
ATOM 3790 C C . LEU B 1 155 ? -1.733 -21.828 -3.293 1 98.75 155 LEU B C 1
ATOM 3792 O O . LEU B 1 155 ? -2.076 -21.078 -2.383 1 98.75 155 LEU B O 1
ATOM 3796 N N . THR B 1 156 ? -0.436 -22.141 -3.572 1 98.81 156 THR B N 1
ATOM 3797 C CA . THR B 1 156 ? 0.639 -21.531 -2.807 1 98.81 156 THR B CA 1
ATOM 3798 C C . THR B 1 156 ? 0.735 -20.031 -3.117 1 98.81 156 THR B C 1
ATOM 3800 O O . THR B 1 156 ? 1.044 -19.234 -2.234 1 98.81 156 THR B O 1
ATOM 3803 N N . VAL B 1 157 ? 0.465 -19.656 -4.359 1 98.44 157 VAL B N 1
ATOM 3804 C CA . VAL B 1 157 ? 0.405 -18.234 -4.723 1 98.44 157 VAL B CA 1
ATOM 3805 C C . VAL B 1 157 ? -0.647 -17.531 -3.873 1 98.44 157 VAL B C 1
ATOM 3807 O O . VAL B 1 157 ? -0.381 -16.469 -3.299 1 98.44 157 VAL B O 1
ATOM 3810 N N . ALA B 1 158 ? -1.817 -18.109 -3.75 1 98.75 158 ALA B N 1
ATOM 3811 C CA . ALA B 1 158 ? -2.902 -17.562 -2.941 1 98.75 158 ALA B CA 1
ATOM 3812 C C . ALA B 1 158 ? -2.533 -17.547 -1.461 1 98.75 158 ALA B C 1
ATOM 3814 O O . ALA B 1 158 ? -2.803 -16.578 -0.753 1 98.75 158 ALA B O 1
ATOM 3815 N N . TRP B 1 159 ? -1.931 -18.672 -1.013 1 98.88 159 TRP B N 1
ATOM 3816 C CA . TRP B 1 159 ? -1.521 -18.781 0.384 1 98.88 159 TRP B CA 1
ATOM 3817 C C . TRP B 1 159 ? -0.566 -17.656 0.761 1 98.88 159 TRP B C 1
ATOM 3819 O O . TRP B 1 159 ? -0.721 -17.031 1.812 1 98.88 159 TRP B O 1
ATOM 3829 N N . HIS B 1 160 ? 0.372 -17.406 -0.085 1 98.75 160 HIS B N 1
ATOM 3830 C CA . HIS B 1 160 ? 1.346 -16.344 0.141 1 98.75 160 HIS B CA 1
ATOM 3831 C C . HIS B 1 160 ? 0.667 -14.977 0.213 1 98.75 160 HIS B C 1
ATOM 3833 O O . HIS B 1 160 ? 0.947 -14.188 1.117 1 98.75 160 HIS B O 1
ATOM 3839 N N . ALA B 1 161 ? -0.217 -14.68 -0.721 1 98.81 161 ALA B N 1
ATOM 3840 C CA . ALA B 1 161 ? -0.936 -13.406 -0.742 1 98.81 161 ALA B CA 1
ATOM 3841 C C . ALA B 1 161 ? -1.709 -13.195 0.556 1 98.81 161 ALA B C 1
ATOM 3843 O O . ALA B 1 161 ? -1.658 -12.109 1.145 1 98.81 161 ALA B O 1
ATOM 3844 N N . VAL B 1 162 ? -2.406 -14.25 1.008 1 98.88 162 VAL B N 1
ATOM 3845 C CA . VAL B 1 162 ? -3.238 -14.156 2.203 1 98.88 162 VAL B CA 1
ATOM 3846 C C . VAL B 1 162 ? -2.355 -13.961 3.434 1 98.88 162 VAL B C 1
ATOM 3848 O O . VAL B 1 162 ? -2.65 -13.133 4.293 1 98.88 162 VAL B O 1
ATOM 3851 N N . THR B 1 163 ? -1.214 -14.664 3.477 1 98.38 163 THR B N 1
ATOM 3852 C CA . THR B 1 163 ? -0.376 -14.602 4.668 1 98.38 163 THR B CA 1
ATOM 3853 C C . THR B 1 163 ? 0.425 -13.305 4.699 1 98.38 163 THR B C 1
ATOM 3855 O O . THR B 1 163 ? 0.902 -12.891 5.758 1 98.38 163 THR B O 1
ATOM 3858 N N . ARG B 1 164 ? 0.602 -12.641 3.549 1 97.75 164 ARG B N 1
ATOM 3859 C CA . ARG B 1 164 ? 1.218 -11.32 3.518 1 97.75 164 ARG B CA 1
ATOM 3860 C C . ARG B 1 164 ? 0.284 -10.266 4.105 1 97.75 164 ARG B C 1
ATOM 3862 O O . ARG B 1 164 ? 0.731 -9.203 4.531 1 97.75 164 ARG B O 1
ATOM 3869 N N . SER B 1 165 ? -1.034 -10.492 4 1 98.31 165 SER B N 1
ATOM 3870 C CA . SER B 1 165 ? -2.012 -9.586 4.598 1 98.31 165 SER B CA 1
ATOM 3871 C C . SER B 1 165 ? -2.162 -9.844 6.094 1 98.31 165 SER B C 1
ATOM 3873 O O . SER B 1 165 ? -1.699 -10.867 6.602 1 98.31 165 SER B O 1
ATOM 3875 N N . PRO B 1 166 ? -2.764 -8.922 6.871 1 98.44 166 PRO B N 1
ATOM 3876 C CA . PRO B 1 166 ? -3.012 -9.188 8.289 1 98.44 166 PRO B CA 1
ATOM 3877 C C . PRO B 1 166 ? -4.215 -10.102 8.516 1 98.44 166 PRO B C 1
ATOM 3879 O O . PRO B 1 166 ? -5.172 -9.711 9.188 1 98.44 166 PRO B O 1
ATOM 3882 N N . VAL B 1 167 ? -4.109 -11.344 8.078 1 98.62 167 VAL B N 1
ATOM 3883 C CA . VAL B 1 167 ? -5.227 -12.281 8.055 1 98.62 167 VAL B CA 1
ATOM 3884 C C . VAL B 1 167 ? -5.512 -12.781 9.469 1 98.62 167 VAL B C 1
ATOM 3886 O O . VAL B 1 167 ? -6.648 -13.141 9.789 1 98.62 167 VAL B O 1
ATOM 3889 N N . ALA B 1 168 ? -4.535 -12.711 10.359 1 98 168 ALA B N 1
ATOM 3890 C CA . ALA B 1 168 ? -4.664 -13.289 11.695 1 98 168 ALA B CA 1
ATOM 3891 C C . ALA B 1 168 ? -5.82 -12.648 12.453 1 98 168 ALA B C 1
ATOM 3893 O O . ALA B 1 168 ? -6.465 -13.305 13.281 1 98 168 ALA B O 1
ATOM 3894 N N . THR B 1 169 ? -6.129 -11.344 12.148 1 97.25 169 THR B N 1
ATOM 3895 C CA . THR B 1 169 ? -7.16 -10.633 12.898 1 97.25 169 THR B CA 1
ATOM 3896 C C . THR B 1 169 ? -8.312 -10.234 11.984 1 97.25 169 THR B C 1
ATOM 3898 O O . THR B 1 169 ? -9.211 -9.492 12.391 1 97.25 169 THR B O 1
ATOM 3901 N N . ALA B 1 170 ? -8.289 -10.742 10.727 1 98.44 170 ALA B N 1
ATOM 3902 C CA . ALA B 1 170 ? -9.312 -10.344 9.773 1 98.44 170 ALA B CA 1
ATOM 3903 C C . ALA B 1 170 ? -10.609 -11.117 9.992 1 98.44 170 ALA B C 1
ATOM 3905 O O . ALA B 1 170 ? -10.578 -12.336 10.211 1 98.44 170 ALA B O 1
ATOM 3906 N N . ARG B 1 171 ? -11.719 -10.398 9.969 1 98.12 171 ARG B N 1
ATOM 3907 C CA . ARG B 1 171 ? -13.031 -11.023 10.102 1 98.12 171 ARG B CA 1
ATOM 3908 C C . ARG B 1 171 ? -13.789 -10.992 8.773 1 98.12 171 ARG B C 1
ATOM 3910 O O . ARG B 1 171 ? -14.523 -11.93 8.461 1 98.12 171 ARG B O 1
ATOM 3917 N N . THR B 1 172 ? -13.609 -9.93 8.039 1 98.81 172 THR B N 1
ATOM 3918 C CA . THR B 1 172 ? -14.258 -9.758 6.742 1 98.81 172 THR B CA 1
ATOM 3919 C C . THR B 1 172 ? -13.219 -9.531 5.645 1 98.81 172 THR B C 1
ATOM 3921 O O . THR B 1 172 ? -12.344 -8.672 5.777 1 98.81 172 THR B O 1
ATOM 3924 N N . ALA B 1 173 ? -13.312 -10.328 4.586 1 98.94 173 ALA B N 1
ATOM 3925 C CA . ALA B 1 173 ? -12.422 -10.203 3.439 1 98.94 173 ALA B CA 1
ATOM 3926 C C . ALA B 1 173 ? -13.203 -9.969 2.152 1 98.94 173 ALA B C 1
ATOM 3928 O O . ALA B 1 173 ? -14.305 -10.5 1.983 1 98.94 173 ALA B O 1
ATOM 3929 N N . LEU B 1 174 ? -12.656 -9.133 1.304 1 98.94 174 LEU B N 1
ATOM 3930 C CA . LEU B 1 174 ? -13.195 -8.883 -0.028 1 98.94 174 LEU B CA 1
ATOM 3931 C C . LEU B 1 174 ? -12.25 -9.406 -1.105 1 98.94 174 LEU B C 1
ATOM 3933 O O . LEU B 1 174 ? -11.062 -9.07 -1.113 1 98.94 174 LEU B O 1
ATOM 3937 N N . VAL B 1 175 ? -12.711 -10.297 -1.94 1 98.94 175 VAL B N 1
ATOM 3938 C CA . VAL B 1 175 ? -11.961 -10.789 -3.09 1 98.94 175 VAL B CA 1
ATOM 3939 C C . VAL B 1 175 ? -12.586 -10.258 -4.379 1 98.94 175 VAL B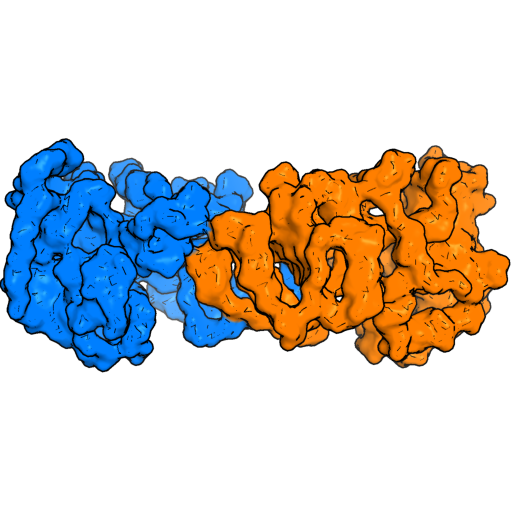 C 1
ATOM 3941 O O . VAL B 1 175 ? -13.758 -10.508 -4.656 1 98.94 175 VAL B O 1
ATOM 3944 N N . VAL B 1 176 ? -11.781 -9.539 -5.105 1 98.81 176 VAL B N 1
ATOM 3945 C CA . VAL B 1 176 ? -12.25 -8.984 -6.367 1 98.81 176 VAL B CA 1
ATOM 3946 C C . VAL B 1 176 ? -11.672 -9.789 -7.535 1 98.81 176 VAL B C 1
ATOM 3948 O O . VAL B 1 176 ? -10.461 -9.773 -7.762 1 98.81 176 VAL B O 1
ATOM 3951 N N . GLY B 1 177 ? -12.531 -10.383 -8.32 1 97.69 177 GLY B N 1
ATOM 3952 C CA . GLY B 1 177 ? -12.125 -11.305 -9.359 1 97.69 177 GLY B CA 1
ATOM 3953 C C . GLY B 1 177 ? -12.242 -12.766 -8.945 1 97.69 177 GLY B C 1
ATOM 3954 O O . GLY B 1 177 ? -11.602 -13.195 -7.984 1 97.69 177 GLY B O 1
ATOM 3955 N N . GLY B 1 178 ? -13.047 -13.469 -9.68 1 96.75 178 GLY B N 1
ATOM 3956 C CA . GLY B 1 178 ? -13.281 -14.875 -9.359 1 96.75 178 GLY B CA 1
ATOM 3957 C C . GLY B 1 178 ? -12.617 -15.82 -10.344 1 96.75 178 GLY B C 1
ATOM 3958 O O . GLY B 1 178 ? -13.211 -16.828 -10.734 1 96.75 178 GLY B O 1
ATOM 3959 N N . GLY B 1 179 ? -11.477 -15.383 -10.852 1 95.69 179 GLY B N 1
ATOM 3960 C CA . GLY B 1 179 ? -10.664 -16.312 -11.617 1 95.69 179 GLY B CA 1
ATOM 3961 C C . GLY B 1 179 ? -9.977 -17.359 -10.758 1 95.69 179 GLY B C 1
ATOM 3962 O O . GLY B 1 179 ? -10.258 -17.469 -9.562 1 95.69 179 GLY B O 1
ATOM 3963 N N . PRO B 1 180 ? -9.078 -18.109 -11.359 1 96.19 180 PRO B N 1
ATOM 3964 C CA . PRO B 1 180 ? -8.438 -19.219 -10.625 1 96.19 180 PRO B CA 1
ATOM 3965 C C . PRO B 1 180 ? -7.742 -18.75 -9.352 1 96.19 180 PRO B C 1
ATOM 3967 O O . PRO B 1 180 ? -7.906 -19.359 -8.297 1 96.19 180 PRO B O 1
ATOM 3970 N N . ILE B 1 181 ? -6.996 -17.688 -9.391 1 97.44 181 ILE B N 1
ATOM 3971 C CA . ILE B 1 181 ? -6.273 -17.188 -8.219 1 97.44 181 ILE B CA 1
ATOM 3972 C C . ILE B 1 181 ? -7.266 -16.641 -7.199 1 97.44 181 ILE B C 1
ATOM 3974 O O . ILE B 1 181 ? -7.125 -16.875 -6 1 97.44 181 ILE B O 1
ATOM 3978 N N . GLY B 1 182 ? -8.266 -15.875 -7.688 1 98.38 182 GLY B N 1
ATOM 3979 C CA . GLY B 1 182 ? -9.297 -15.406 -6.781 1 98.38 182 GLY B CA 1
ATOM 3980 C C . GLY B 1 182 ? -10 -16.531 -6.039 1 98.38 182 GLY B C 1
ATOM 3981 O O . GLY B 1 182 ? -10.211 -16.438 -4.828 1 98.38 182 GLY B O 1
ATOM 3982 N N . LEU B 1 183 ? -10.344 -17.562 -6.75 1 98.44 183 LEU B N 1
ATOM 3983 C CA . LEU B 1 183 ? -11.008 -18.703 -6.152 1 98.44 183 LEU B CA 1
ATOM 3984 C C . LEU B 1 183 ? -10.078 -19.422 -5.18 1 98.44 183 LEU B C 1
ATOM 3986 O O . LEU B 1 183 ? -10.531 -19.938 -4.145 1 98.44 183 LEU B O 1
ATOM 3990 N N . ALA B 1 184 ? -8.797 -19.484 -5.516 1 98.69 184 ALA B N 1
ATOM 3991 C CA . ALA B 1 184 ? -7.82 -20.031 -4.582 1 98.69 184 ALA B CA 1
ATOM 3992 C C . ALA B 1 184 ? -7.738 -19.203 -3.312 1 98.69 184 ALA B C 1
ATOM 3994 O O . ALA B 1 184 ? -7.68 -19.734 -2.205 1 98.69 184 ALA B O 1
ATOM 3995 N N . VAL B 1 185 ? -7.781 -17.875 -3.41 1 98.94 185 VAL B N 1
ATOM 3996 C CA . VAL B 1 185 ? -7.734 -16.969 -2.268 1 98.94 185 VAL B CA 1
ATOM 3997 C C . VAL B 1 185 ? -8.938 -17.234 -1.358 1 98.94 185 VAL B C 1
ATOM 3999 O O . VAL B 1 185 ? -8.797 -17.266 -0.133 1 98.94 185 VAL B O 1
ATOM 4002 N N . VAL B 1 186 ? -10.102 -17.438 -1.95 1 98.88 186 VAL B N 1
ATOM 4003 C CA . VAL B 1 186 ? -11.312 -17.719 -1.187 1 98.88 186 VAL B CA 1
ATOM 4004 C C . VAL B 1 186 ? -11.086 -18.938 -0.295 1 98.88 186 VAL B C 1
ATOM 4006 O O . VAL B 1 186 ? -11.359 -18.891 0.906 1 98.88 186 VAL B O 1
ATOM 4009 N N . GLN B 1 187 ? -10.547 -19.969 -0.854 1 98.75 187 GLN B N 1
ATOM 4010 C CA . GLN B 1 187 ? -10.312 -21.203 -0.102 1 98.75 187 GLN B CA 1
ATOM 4011 C C . GLN B 1 187 ? -9.281 -20.984 1.003 1 98.75 187 GLN B C 1
ATOM 4013 O O . GLN B 1 187 ? -9.445 -21.5 2.115 1 98.75 187 GLN B O 1
ATOM 4018 N N . VAL B 1 188 ? -8.219 -20.281 0.669 1 98.88 188 VAL B N 1
ATOM 4019 C CA . VAL B 1 188 ? -7.152 -20.047 1.641 1 98.88 188 VAL B CA 1
ATOM 4020 C C . VAL B 1 188 ? -7.68 -19.203 2.793 1 98.88 188 VAL B C 1
ATOM 4022 O O . VAL B 1 188 ? -7.328 -19.422 3.953 1 98.88 188 VAL B O 1
ATOM 4025 N N . LEU B 1 189 ? -8.516 -18.172 2.48 1 98.88 189 LEU B N 1
ATOM 4026 C CA . LEU B 1 189 ? -9.141 -17.359 3.525 1 98.88 189 LEU B CA 1
ATOM 4027 C C . LEU B 1 189 ? -9.969 -18.234 4.457 1 98.88 189 LEU B C 1
ATOM 4029 O O . LEU B 1 189 ? -9.898 -18.094 5.68 1 98.88 189 LEU B O 1
ATOM 4033 N N . GLN B 1 190 ? -10.734 -19.156 3.867 1 98.19 190 GLN B N 1
ATOM 4034 C CA . GLN B 1 190 ? -11.508 -20.094 4.672 1 98.19 190 GLN B CA 1
ATOM 4035 C C . GLN B 1 190 ? -10.602 -20.953 5.551 1 98.19 190 GLN B C 1
ATOM 4037 O O . GLN B 1 190 ? -10.883 -21.156 6.73 1 98.19 190 GLN B O 1
ATOM 4042 N N . ALA B 1 191 ? -9.539 -21.375 4.965 1 97.94 191 ALA B N 1
ATOM 4043 C CA . ALA B 1 191 ? -8.594 -22.219 5.684 1 97.94 191 ALA B CA 1
ATOM 4044 C C . ALA B 1 191 ? -7.984 -21.484 6.867 1 97.94 191 ALA B C 1
ATOM 4046 O O . ALA B 1 191 ? -7.555 -22.094 7.844 1 97.94 191 ALA B O 1
ATOM 4047 N N . HIS B 1 192 ? -7.922 -20.172 6.824 1 98 192 HIS B N 1
ATOM 4048 C CA . HIS B 1 192 ? -7.359 -19.359 7.898 1 98 192 HIS B CA 1
ATOM 4049 C C . HIS B 1 192 ? -8.445 -18.906 8.875 1 98 192 HIS B C 1
ATOM 4051 O O . HIS B 1 192 ? -8.164 -18.156 9.805 1 98 192 HIS B O 1
ATOM 4057 N N . GLY B 1 193 ? -9.703 -19.234 8.609 1 97.56 193 GLY B N 1
ATOM 4058 C CA . GLY B 1 193 ? -10.773 -19.031 9.57 1 97.56 193 GLY B CA 1
ATOM 4059 C C . GLY B 1 193 ? -11.484 -17.703 9.391 1 97.56 193 GLY B C 1
ATOM 4060 O O . GLY B 1 193 ? -12.18 -17.234 10.289 1 97.56 193 GLY B O 1
ATOM 4061 N N . VAL B 1 194 ? -11.305 -17.031 8.258 1 98.38 194 VAL B N 1
ATOM 4062 C CA . VAL B 1 194 ? -12.023 -15.789 8.008 1 98.38 194 VAL B CA 1
ATOM 4063 C C . VAL B 1 194 ? -13.523 -16.062 7.918 1 98.38 194 VAL B C 1
ATOM 4065 O O . VAL B 1 194 ? -13.953 -16.938 7.16 1 98.38 194 VAL B O 1
ATOM 4068 N N . GLU B 1 195 ? -14.297 -15.297 8.586 1 97.38 195 GLU B N 1
ATOM 4069 C CA . GLU B 1 195 ? -15.719 -15.594 8.789 1 97.38 195 GLU B CA 1
ATOM 4070 C C . GLU B 1 195 ? -16.547 -15.117 7.602 1 97.38 195 GLU B C 1
ATOM 4072 O O . GLU B 1 195 ? -17.484 -15.797 7.188 1 97.38 195 GLU B O 1
ATOM 4077 N N . SER B 1 196 ? -16.281 -13.977 7.125 1 98.62 196 SER B N 1
ATOM 4078 C CA . SER B 1 196 ? -17.031 -13.352 6.047 1 98.62 196 SER B CA 1
ATOM 4079 C C . SER B 1 196 ? -16.156 -13.102 4.828 1 98.62 196 SER B C 1
ATOM 4081 O O . SER B 1 196 ? -15.227 -12.297 4.879 1 98.62 196 SER B O 1
ATOM 4083 N N . ILE B 1 197 ? -16.453 -13.844 3.787 1 98.88 197 ILE B N 1
ATOM 4084 C CA . ILE B 1 197 ? -15.688 -13.734 2.547 1 98.88 197 ILE B CA 1
ATOM 4085 C C . ILE B 1 197 ? -16.609 -13.289 1.416 1 98.88 197 ILE B C 1
ATOM 4087 O O . ILE B 1 197 ? -17.453 -14.055 0.955 1 98.88 197 ILE B O 1
ATOM 4091 N N . VAL B 1 198 ? -16.453 -12.062 0.945 1 98.94 198 VAL B N 1
ATOM 4092 C CA . VAL B 1 198 ? -17.25 -11.477 -0.127 1 98.94 198 VAL B CA 1
ATOM 4093 C C . VAL B 1 198 ? -16.469 -11.531 -1.439 1 98.94 198 VAL B C 1
ATOM 4095 O O . VAL B 1 198 ? -15.305 -11.117 -1.498 1 98.94 198 VAL B O 1
ATOM 4098 N N . VAL B 1 199 ? -17.094 -12.062 -2.475 1 98.94 199 VAL B N 1
ATOM 4099 C CA . VAL B 1 199 ? -16.453 -12.117 -3.789 1 98.94 199 VAL B CA 1
ATOM 4100 C C . VAL B 1 199 ? -17.219 -11.227 -4.766 1 98.94 199 VAL B C 1
ATOM 4102 O O . VAL B 1 199 ? -18.438 -11.312 -4.875 1 98.94 199 VAL B O 1
ATOM 4105 N N . ALA B 1 200 ? -16.516 -10.312 -5.383 1 98.88 200 ALA B N 1
ATOM 4106 C CA . ALA B 1 200 ? -17.062 -9.516 -6.488 1 98.88 200 ALA B CA 1
ATOM 4107 C C . ALA B 1 200 ? -16.609 -10.078 -7.832 1 98.88 200 ALA B C 1
ATOM 4109 O O . ALA B 1 200 ? -15.414 -10.117 -8.133 1 98.88 200 ALA B O 1
ATOM 4110 N N . GLU B 1 201 ? -17.5 -10.508 -8.641 1 98.38 201 GLU B N 1
ATOM 4111 C CA . GLU B 1 201 ? -17.219 -11.195 -9.898 1 98.38 201 GLU B CA 1
ATOM 4112 C C . GLU B 1 201 ? -18.359 -11.016 -10.891 1 98.38 201 GLU B C 1
ATOM 4114 O O . GLU B 1 201 ? -19.531 -11.141 -10.539 1 98.38 201 GLU B O 1
ATOM 4119 N N . VAL B 1 202 ? -18.016 -10.68 -12.125 1 97 202 VAL B N 1
ATOM 4120 C CA . VAL B 1 202 ? -19 -10.352 -13.148 1 97 202 VAL B CA 1
ATOM 4121 C C . VAL B 1 202 ? -19.609 -11.633 -13.703 1 97 202 VAL B C 1
ATOM 4123 O O . VAL B 1 202 ? -20.797 -11.672 -14.016 1 97 202 VAL B O 1
ATOM 4126 N N . SER B 1 203 ? -18.875 -12.719 -13.867 1 96.81 203 SER B N 1
ATOM 4127 C CA . SER B 1 203 ? -19.328 -13.961 -14.477 1 96.81 203 SER B CA 1
ATOM 4128 C C . SER B 1 203 ? -20.219 -14.758 -13.523 1 96.81 203 SER B C 1
ATOM 4130 O O . SER B 1 203 ? -19.797 -15.102 -12.422 1 96.81 203 SER B O 1
ATOM 4132 N N . ALA B 1 204 ? -21.375 -15.102 -14.016 1 97 204 ALA B N 1
ATOM 4133 C CA . ALA B 1 204 ? -22.297 -15.883 -13.195 1 97 204 ALA B CA 1
ATOM 4134 C C . ALA B 1 204 ? -21.719 -17.25 -12.844 1 97 204 ALA B C 1
ATOM 4136 O O . ALA B 1 204 ? -21.859 -17.719 -11.711 1 97 204 ALA B O 1
ATOM 4137 N N . GLN B 1 205 ? -21.109 -17.828 -13.773 1 96.5 205 GLN B N 1
ATOM 4138 C CA . GLN B 1 205 ? -20.516 -19.141 -13.547 1 96.5 205 GLN B CA 1
ATOM 4139 C C . GLN B 1 205 ? -19.391 -19.062 -12.523 1 96.5 205 GLN B C 1
ATOM 4141 O O . GLN B 1 205 ? -19.281 -19.922 -11.641 1 96.5 205 GLN B O 1
ATOM 4146 N N . ARG B 1 206 ? -18.562 -18.078 -12.594 1 96.94 206 ARG B N 1
ATOM 4147 C CA . ARG B 1 206 ? -17.484 -17.922 -11.633 1 96.94 206 ARG B CA 1
ATOM 4148 C C . ARG B 1 206 ? -18.016 -17.594 -10.242 1 96.94 206 ARG B C 1
ATOM 4150 O O . ARG B 1 206 ? -17.438 -18 -9.234 1 96.94 206 ARG B O 1
ATOM 4157 N N . ARG B 1 207 ? -19.125 -16.891 -10.195 1 98 207 ARG B N 1
ATOM 4158 C CA . ARG B 1 207 ? -19.766 -16.656 -8.914 1 98 207 ARG B CA 1
ATOM 4159 C C . ARG B 1 207 ? -20.234 -17.969 -8.289 1 98 207 ARG B C 1
ATOM 4161 O O . ARG B 1 207 ? -20.109 -18.172 -7.082 1 98 207 ARG B O 1
ATOM 4168 N N . ARG B 1 208 ? -20.719 -18.828 -9.125 1 97.5 208 ARG B N 1
ATOM 4169 C CA . ARG B 1 208 ? -21.141 -20.141 -8.625 1 97.5 208 ARG B CA 1
ATOM 4170 C C . ARG B 1 208 ? -19.953 -20.938 -8.094 1 97.5 208 ARG B C 1
ATOM 4172 O O . ARG B 1 208 ? -20.047 -21.547 -7.031 1 97.5 208 ARG B O 1
ATOM 4179 N N . PHE B 1 209 ? -18.844 -20.844 -8.836 1 96.88 209 PHE B N 1
ATOM 4180 C CA . PHE B 1 209 ? -17.625 -21.5 -8.359 1 96.88 209 PHE B CA 1
ATOM 4181 C C . PHE B 1 209 ? -17.203 -20.922 -7.012 1 96.88 209 PHE B C 1
ATOM 4183 O O . PHE B 1 209 ? -16.844 -21.672 -6.102 1 96.88 209 PHE B O 1
ATOM 4190 N N . ALA B 1 210 ? -17.281 -19.609 -6.867 1 98.12 210 ALA B N 1
ATOM 4191 C CA . ALA B 1 210 ? -16.875 -18.938 -5.633 1 98.12 210 ALA B CA 1
ATOM 4192 C C . ALA B 1 210 ? -17.703 -19.406 -4.449 1 98.12 210 ALA B C 1
ATOM 4194 O O . ALA B 1 210 ? -17.172 -19.703 -3.381 1 98.12 210 ALA B O 1
ATOM 4195 N N . ALA B 1 211 ? -19 -19.5 -4.672 1 97.69 211 ALA B N 1
ATOM 4196 C CA . ALA B 1 211 ? -19.906 -19.969 -3.627 1 97.69 211 ALA B CA 1
ATOM 4197 C C . ALA B 1 211 ? -19.562 -21.391 -3.213 1 97.69 211 ALA B C 1
ATOM 4199 O O . ALA B 1 211 ? -19.531 -21.719 -2.021 1 97.69 211 ALA B O 1
ATOM 4200 N N . THR B 1 212 ? -19.25 -22.172 -4.188 1 96.44 212 THR B N 1
ATOM 4201 C CA . THR B 1 212 ? -18.953 -23.578 -3.947 1 96.44 212 THR B CA 1
ATOM 4202 C C . THR B 1 212 ? -17.641 -23.719 -3.184 1 96.44 212 THR B C 1
ATOM 4204 O O . THR B 1 212 ? -17.484 -24.641 -2.375 1 96.44 212 THR B O 1
ATOM 4207 N N . LEU B 1 213 ? -16.797 -22.766 -3.352 1 96.56 213 LEU B N 1
ATOM 4208 C CA . LEU B 1 213 ? -15.43 -22.922 -2.844 1 96.56 213 LEU B CA 1
ATOM 4209 C C . LEU B 1 213 ? -15.25 -22.172 -1.532 1 96.56 213 LEU B C 1
ATOM 4211 O O . LEU B 1 213 ? -14.148 -22.125 -0.983 1 96.56 213 LEU B O 1
ATOM 4215 N N . GLY B 1 214 ? -16.312 -21.484 -1.028 1 96.81 214 GLY B N 1
ATOM 4216 C CA . GLY B 1 214 ? -16.188 -21.031 0.345 1 96.81 214 GLY B CA 1
ATOM 4217 C C . GLY B 1 214 ? -16.594 -19.578 0.528 1 96.81 214 GLY B C 1
ATOM 4218 O O . GLY B 1 214 ? -16.656 -19.078 1.654 1 96.81 214 GLY B O 1
ATOM 4219 N N . ALA B 1 215 ? -16.953 -18.875 -0.563 1 98.56 215 ALA B N 1
ATOM 4220 C CA . ALA B 1 215 ? -17.422 -17.5 -0.424 1 98.56 215 ALA B CA 1
ATOM 4221 C C . ALA B 1 215 ? -18.734 -17.453 0.351 1 98.56 215 ALA B C 1
ATOM 4223 O O . ALA B 1 215 ? -19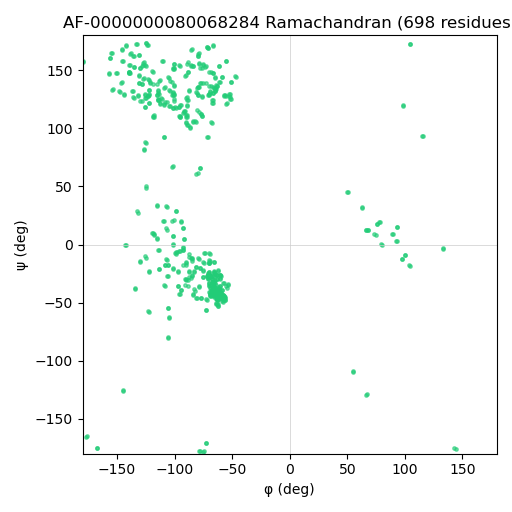.641 -18.266 0.11 1 98.56 215 ALA B O 1
ATOM 4224 N N . THR B 1 216 ? -18.828 -16.547 1.297 1 98.62 216 THR B N 1
ATOM 4225 C CA . THR B 1 216 ? -20.062 -16.406 2.068 1 98.62 216 THR B CA 1
ATOM 4226 C C . THR B 1 216 ? -21.047 -15.484 1.358 1 98.62 216 THR B C 1
ATOM 4228 O O . THR B 1 216 ? -22.266 -15.57 1.58 1 98.62 216 THR B O 1
ATOM 4231 N N . GLU B 1 217 ? -20.516 -14.516 0.553 1 98.5 217 GLU B N 1
ATOM 4232 C CA . GLU B 1 217 ? -21.281 -13.602 -0.282 1 98.5 217 GLU B CA 1
ATOM 4233 C C . GLU B 1 217 ? -20.656 -13.453 -1.666 1 98.5 217 GLU B C 1
ATOM 4235 O O . GLU B 1 217 ? -19.422 -13.367 -1.793 1 98.5 217 GLU B O 1
ATOM 4240 N N . VAL B 1 218 ? -21.484 -13.562 -2.656 1 98.62 218 VAL B N 1
ATOM 4241 C CA . VAL B 1 218 ? -21.016 -13.383 -4.027 1 98.62 218 VAL B CA 1
ATOM 4242 C C . VAL B 1 218 ? -21.859 -12.312 -4.719 1 98.62 218 VAL B C 1
ATOM 4244 O O . VAL B 1 218 ? -23.094 -12.359 -4.668 1 98.62 218 VAL B O 1
ATOM 4247 N N . LEU B 1 219 ? -21.172 -11.344 -5.32 1 98.62 219 LEU B N 1
ATOM 4248 C CA . LEU B 1 219 ? -21.875 -10.188 -5.867 1 98.62 219 LEU B CA 1
ATOM 4249 C C . LEU B 1 219 ? -21.422 -9.906 -7.297 1 98.62 219 LEU B C 1
ATOM 4251 O O . LEU B 1 219 ? -20.266 -10.133 -7.645 1 98.62 219 LEU B O 1
ATOM 4255 N N . ASP B 1 220 ? -22.344 -9.43 -8.125 1 98.44 220 ASP B N 1
ATOM 4256 C CA . ASP B 1 220 ? -22.047 -8.852 -9.43 1 98.44 220 ASP B CA 1
ATOM 4257 C C . ASP B 1 220 ? -21.797 -7.344 -9.32 1 98.44 220 ASP B C 1
ATOM 4259 O O . ASP B 1 220 ? -22.75 -6.574 -9.102 1 98.44 220 ASP B O 1
ATOM 4263 N N . PRO B 1 221 ? -20.547 -6.926 -9.539 1 97.75 221 PRO B N 1
ATOM 4264 C CA . PRO B 1 221 ? -20.234 -5.516 -9.305 1 97.75 221 PRO B CA 1
ATOM 4265 C C . PRO B 1 221 ? -20.875 -4.586 -10.336 1 97.75 221 PRO B C 1
ATOM 4267 O O . PRO B 1 221 ? -20.844 -3.365 -10.18 1 97.75 221 PRO B O 1
ATOM 4270 N N . ARG B 1 222 ? -21.516 -5.145 -11.43 1 97 222 ARG B N 1
ATOM 4271 C CA . ARG B 1 222 ? -22.156 -4.336 -12.453 1 97 222 ARG B CA 1
ATOM 4272 C C . ARG B 1 222 ? -23.547 -3.898 -12.008 1 97 222 ARG B C 1
ATOM 4274 O O . ARG B 1 222 ? -24.094 -2.906 -12.508 1 97 222 ARG B O 1
ATOM 4281 N N . THR B 1 223 ? -24.062 -4.633 -11.008 1 97.62 223 THR B N 1
ATOM 4282 C CA . THR B 1 223 ? -25.453 -4.363 -10.656 1 97.62 223 THR B CA 1
ATOM 4283 C C . THR B 1 223 ? -25.594 -4.156 -9.148 1 97.62 223 THR B C 1
ATOM 4285 O O . THR B 1 223 ? -26.641 -3.689 -8.68 1 97.62 223 THR B O 1
ATOM 4288 N N . GLU B 1 224 ? -24.562 -4.539 -8.422 1 97.5 224 GLU B N 1
ATOM 4289 C CA . GLU B 1 224 ? -24.641 -4.449 -6.965 1 97.5 224 GLU B CA 1
ATOM 4290 C C . GLU B 1 224 ? -23.547 -3.523 -6.422 1 97.5 224 GLU B C 1
ATOM 4292 O O . GLU B 1 224 ? -22.469 -3.406 -7.012 1 97.5 224 GLU B O 1
ATOM 4297 N N . ASP B 1 225 ? -23.875 -2.869 -5.312 1 97.94 225 ASP B N 1
ATOM 4298 C CA . ASP B 1 225 ? -22.922 -1.987 -4.645 1 97.94 225 ASP B CA 1
ATOM 4299 C C . ASP B 1 225 ? -22.031 -2.766 -3.674 1 97.94 225 ASP B C 1
ATOM 4301 O O . ASP B 1 225 ? -22.422 -2.992 -2.523 1 97.94 225 ASP B O 1
ATOM 4305 N N . ILE B 1 226 ? -20.828 -3.066 -4.105 1 98.44 226 ILE B N 1
ATOM 4306 C CA . ILE B 1 226 ? -19.906 -3.912 -3.35 1 98.44 226 ILE B CA 1
ATOM 4307 C C . ILE B 1 226 ? -19.578 -3.246 -2.018 1 98.44 226 ILE B C 1
ATOM 4309 O O . ILE B 1 226 ? -19.609 -3.893 -0.967 1 98.44 226 ILE B O 1
ATOM 4313 N N . GLU B 1 227 ? -19.25 -1.979 -2.043 1 97.88 227 GLU B N 1
ATOM 4314 C CA . GLU B 1 227 ? -18.875 -1.243 -0.837 1 97.88 227 GLU B CA 1
ATOM 4315 C C . GLU B 1 227 ? -20 -1.274 0.195 1 97.88 227 GLU B C 1
ATOM 4317 O O . GLU B 1 227 ? -19.766 -1.566 1.369 1 97.88 227 GLU B O 1
ATOM 4322 N N . ALA B 1 228 ? -21.219 -0.966 -0.226 1 98 228 ALA B N 1
ATOM 4323 C CA . ALA B 1 228 ? -22.359 -0.95 0.677 1 98 228 ALA B CA 1
ATOM 4324 C C . ALA B 1 228 ? -22.578 -2.322 1.308 1 98 228 ALA B C 1
ATOM 4326 O O . ALA B 1 228 ? -22.875 -2.424 2.502 1 98 228 ALA B O 1
ATOM 4327 N N . LYS B 1 229 ? -22.469 -3.375 0.483 1 98 229 LYS B N 1
ATOM 4328 C CA . LYS B 1 229 ? -22.672 -4.727 0.998 1 98 229 LYS B CA 1
ATOM 4329 C C . LYS B 1 229 ? -21.594 -5.078 2.033 1 98 229 LYS B C 1
ATOM 4331 O O . LYS B 1 229 ? -21.922 -5.602 3.104 1 98 229 LYS B O 1
ATOM 4336 N N . VAL B 1 230 ? -20.359 -4.82 1.757 1 98.5 230 VAL B N 1
ATOM 4337 C CA . VAL B 1 230 ? -19.266 -5.137 2.682 1 98.5 230 VAL B CA 1
ATOM 4338 C C . VAL B 1 230 ? -19.469 -4.367 3.986 1 98.5 230 VAL B C 1
ATOM 4340 O O . VAL B 1 230 ? -19.25 -4.91 5.07 1 98.5 230 VAL B O 1
ATOM 4343 N N . ARG B 1 231 ? -19.859 -3.102 3.943 1 97.94 231 ARG B N 1
ATOM 4344 C CA . ARG B 1 231 ? -20.109 -2.295 5.133 1 97.94 231 ARG B CA 1
ATOM 4345 C C . ARG B 1 231 ? -21.219 -2.896 5.98 1 97.94 231 ARG B C 1
ATOM 4347 O O . ARG B 1 231 ? -21.141 -2.922 7.211 1 97.94 231 ARG B O 1
ATOM 4354 N N . SER B 1 232 ? -22.281 -3.348 5.289 1 97.88 232 SER B N 1
ATOM 4355 C CA . SER B 1 232 ? -23.406 -3.939 6.012 1 97.88 232 SER B CA 1
ATOM 4356 C C . SER B 1 232 ? -22.969 -5.188 6.777 1 97.88 232 SER B C 1
ATOM 4358 O O . SER B 1 232 ? -23.547 -5.52 7.812 1 97.88 232 SER B O 1
ATOM 4360 N N . LEU B 1 233 ? -21.875 -5.82 6.359 1 97.5 233 LEU B N 1
ATOM 4361 C CA . LEU B 1 233 ? -21.406 -7.066 6.961 1 97.5 233 LEU B CA 1
ATOM 4362 C C . LEU B 1 233 ? -20.344 -6.797 8.023 1 97.5 233 LEU B C 1
ATOM 4364 O O . LEU B 1 233 ? -19.938 -7.711 8.742 1 97.5 233 LEU B O 1
ATOM 4368 N N . SER B 1 234 ? -19.922 -5.531 8.156 1 97.06 234 SER B N 1
ATOM 4369 C CA . SER B 1 234 ? -18.766 -5.246 9 1 97.06 234 SER B CA 1
ATOM 4370 C C . SER B 1 234 ? -19.047 -4.082 9.945 1 97.06 234 SER B C 1
ATOM 4372 O O . SER B 1 234 ? -18.141 -3.32 10.289 1 97.06 234 SER B O 1
ATOM 4374 N N . GLY B 1 235 ? -20.312 -3.84 10.352 1 95.44 235 GLY B N 1
ATOM 4375 C CA . GLY B 1 235 ? -20.641 -2.742 11.25 1 95.44 235 GLY B CA 1
ATOM 4376 C C . GLY B 1 235 ? -20.328 -1.379 10.664 1 95.44 235 GLY B C 1
ATOM 4377 O O . GLY B 1 235 ? -19.781 -0.514 11.359 1 95.44 235 GLY B O 1
ATOM 4378 N N . ASP B 1 236 ? -20.438 -1.284 9.406 1 97.25 236 ASP B N 1
ATOM 4379 C CA . ASP B 1 236 ? -20.281 -0.054 8.633 1 97.25 236 ASP B CA 1
ATOM 4380 C C . ASP B 1 236 ? -18.812 0.325 8.492 1 97.25 236 ASP B C 1
ATOM 4382 O O . ASP B 1 236 ? -18.484 1.469 8.164 1 97.25 236 ASP B O 1
ATOM 4386 N N . ALA B 1 237 ? -17.875 -0.542 8.703 1 97.44 237 ALA B N 1
ATOM 4387 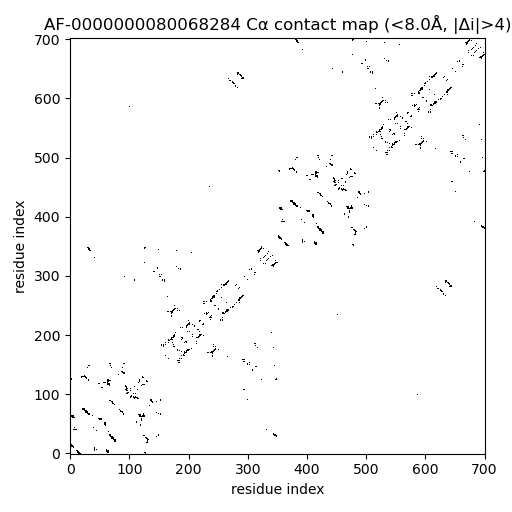C CA . ALA B 1 237 ? -16.438 -0.221 8.688 1 97.44 237 ALA B CA 1
ATOM 4388 C C . ALA B 1 237 ? -15.836 -0.497 7.312 1 97.44 237 ALA B C 1
ATOM 4390 O O . ALA B 1 237 ? -15.008 0.275 6.824 1 97.44 237 ALA B O 1
ATOM 4391 N N . GLY B 1 238 ? -16.25 -1.592 6.648 1 98.31 238 GLY B N 1
ATOM 4392 C CA . GLY B 1 238 ? -15.602 -2.143 5.473 1 98.31 238 GLY B CA 1
ATOM 4393 C C . GLY B 1 238 ? -14.805 -3.398 5.762 1 98.31 238 GLY B C 1
ATOM 4394 O O . GLY B 1 238 ? -14.672 -3.805 6.922 1 98.31 238 GLY B O 1
ATOM 4395 N N . ALA B 1 239 ? -14.312 -4.043 4.742 1 98.88 239 ALA B N 1
ATOM 4396 C CA . ALA B 1 239 ? -13.531 -5.27 4.91 1 98.88 239 ALA B CA 1
ATOM 4397 C C . ALA B 1 239 ? -12.211 -4.984 5.613 1 98.88 239 ALA B C 1
ATOM 4399 O O . ALA B 1 239 ? -11.633 -3.906 5.453 1 98.88 239 ALA B O 1
ATOM 4400 N N . ASP B 1 240 ? -11.734 -5.938 6.391 1 98.81 240 ASP B N 1
ATOM 4401 C CA . ASP B 1 240 ? -10.422 -5.828 7.016 1 98.81 240 ASP B CA 1
ATOM 4402 C C . ASP B 1 240 ? -9.305 -5.938 5.977 1 98.81 240 ASP B C 1
ATOM 4404 O O . ASP B 1 240 ? -8.312 -5.207 6.043 1 98.81 240 ASP B O 1
ATOM 4408 N N . ILE B 1 241 ? -9.484 -6.852 5.043 1 98.94 241 ILE B N 1
ATOM 4409 C CA . ILE B 1 241 ? -8.516 -7.121 3.986 1 98.94 241 ILE B CA 1
ATOM 4410 C C . ILE B 1 241 ? -9.242 -7.352 2.664 1 98.94 241 ILE B C 1
ATOM 4412 O O . ILE B 1 241 ? -10.391 -7.809 2.648 1 98.94 241 ILE B O 1
ATOM 4416 N N . ALA B 1 242 ? -8.602 -6.988 1.604 1 98.94 242 ALA B N 1
ATOM 4417 C CA . ALA B 1 242 ? -9.109 -7.234 0.258 1 98.94 242 ALA B CA 1
ATOM 4418 C C . ALA B 1 242 ? -8.016 -7.762 -0.658 1 98.94 242 ALA B C 1
ATOM 4420 O O . ALA B 1 242 ? -6.828 -7.5 -0.431 1 98.94 242 ALA B O 1
ATOM 4421 N N . PHE B 1 243 ? -8.391 -8.492 -1.633 1 98.94 243 PHE B N 1
ATOM 4422 C CA . PHE B 1 243 ? -7.488 -9.055 -2.633 1 98.94 243 PHE B CA 1
ATOM 4423 C C . PHE B 1 243 ? -7.938 -8.68 -4.039 1 98.94 243 PHE B C 1
ATOM 4425 O O . PHE B 1 243 ? -9.055 -8.992 -4.445 1 98.94 243 PHE B O 1
ATOM 4432 N N . GLU B 1 244 ? -7.098 -7.98 -4.719 1 98.81 244 GLU B N 1
ATOM 4433 C CA . GLU B 1 244 ? -7.355 -7.613 -6.105 1 98.81 244 GLU B CA 1
ATOM 4434 C C . GLU B 1 244 ? -6.805 -8.664 -7.066 1 98.81 244 GLU B C 1
ATOM 4436 O O . GLU B 1 244 ? -5.59 -8.773 -7.246 1 98.81 244 GLU B O 1
ATOM 4441 N N . CYS B 1 245 ? -7.691 -9.453 -7.637 1 97.94 245 CYS B N 1
ATOM 4442 C CA . CYS B 1 245 ? -7.324 -10.586 -8.484 1 97.94 245 CYS B CA 1
ATOM 4443 C C . CYS B 1 245 ? -7.883 -10.414 -9.891 1 97.94 245 CYS B C 1
ATOM 4445 O O . CYS B 1 245 ? -7.871 -11.352 -10.688 1 97.94 245 CYS B O 1
ATOM 4447 N N . SER B 1 246 ? -8.398 -9.258 -10.203 1 96.19 246 SER B N 1
ATOM 4448 C CA . SER B 1 246 ? -9.07 -9.062 -11.484 1 96.19 246 SER B CA 1
ATOM 4449 C C . SER B 1 246 ? -8.133 -8.438 -12.516 1 96.19 246 SER B C 1
ATOM 4451 O O . SER B 1 246 ? -8.273 -8.664 -13.719 1 96.19 246 SER B O 1
ATOM 4453 N N . GLY B 1 247 ? -7.27 -7.559 -12.109 1 95.06 247 GLY B N 1
ATOM 4454 C CA . GLY B 1 247 ? -6.352 -6.883 -13.008 1 95.06 247 GLY B CA 1
ATOM 4455 C C . GLY B 1 247 ? -7.004 -5.766 -13.797 1 95.06 247 GLY B C 1
ATOM 4456 O O . GLY B 1 247 ? -6.523 -5.395 -14.875 1 95.06 247 GLY B O 1
ATOM 4457 N N . VAL B 1 248 ? -8.164 -5.281 -13.32 1 96.25 248 VAL B N 1
ATOM 4458 C CA . VAL B 1 248 ? -8.828 -4.191 -14.031 1 96.25 248 VAL B CA 1
ATOM 4459 C C . VAL B 1 248 ? -9.078 -3.029 -13.078 1 96.25 248 VAL B C 1
ATOM 4461 O O . VAL B 1 248 ? -9.242 -3.23 -11.875 1 96.25 248 VAL B O 1
ATOM 4464 N N . GLN B 1 249 ? -9.172 -1.809 -13.57 1 97.62 249 GLN B N 1
ATOM 4465 C CA . GLN B 1 249 ? -9.297 -0.584 -12.789 1 97.62 249 GLN B CA 1
ATOM 4466 C C . GLN B 1 249 ? -10.516 -0.639 -11.867 1 97.62 249 GLN B C 1
ATOM 4468 O O . GLN B 1 249 ? -10.422 -0.312 -10.688 1 97.62 249 GLN B O 1
ATOM 4473 N N . ALA B 1 250 ? -11.641 -1.085 -12.406 1 97.19 250 ALA B N 1
ATOM 4474 C CA . ALA B 1 250 ? -12.875 -1.128 -11.625 1 97.19 250 ALA B CA 1
ATOM 4475 C C . ALA B 1 250 ? -12.719 -2.045 -10.414 1 97.19 250 ALA B C 1
ATOM 4477 O O . ALA B 1 250 ? -13.258 -1.765 -9.336 1 97.19 250 ALA B O 1
ATOM 4478 N N . GLY B 1 251 ? -12.039 -3.154 -10.633 1 97.56 251 GLY B N 1
ATOM 4479 C CA . GLY B 1 251 ? -11.773 -4.074 -9.539 1 97.56 251 GLY B CA 1
ATOM 4480 C C . GLY B 1 251 ? -10.891 -3.473 -8.461 1 97.56 251 GLY B C 1
ATOM 4481 O O . GLY B 1 251 ? -11.18 -3.619 -7.266 1 97.56 251 GLY B O 1
ATOM 4482 N N . PHE B 1 252 ? -9.875 -2.809 -8.898 1 98.44 252 PHE B N 1
ATOM 4483 C CA . PHE B 1 252 ? -8.977 -2.139 -7.961 1 98.44 252 PHE B CA 1
ATOM 4484 C C . PHE B 1 252 ? -9.734 -1.085 -7.156 1 98.44 252 PHE B C 1
ATOM 4486 O O . PHE B 1 252 ? -9.57 -0.996 -5.938 1 98.44 252 PHE B O 1
ATOM 4493 N N . ASP B 1 253 ? -10.531 -0.314 -7.82 1 98.31 253 ASP B N 1
ATOM 4494 C CA . ASP B 1 253 ? -11.344 0.707 -7.16 1 98.31 253 ASP B CA 1
ATOM 4495 C C . ASP B 1 253 ? -12.258 0.086 -6.109 1 98.31 253 ASP B C 1
ATOM 4497 O O . ASP B 1 253 ? -12.367 0.6 -4.992 1 98.31 253 ASP B O 1
ATOM 4501 N N . SER B 1 254 ? -12.867 -1.014 -6.465 1 98.31 254 SER B N 1
ATOM 4502 C CA . SER B 1 254 ? -13.773 -1.705 -5.555 1 98.31 254 SER B CA 1
ATOM 4503 C C . SER B 1 254 ? -13.039 -2.213 -4.32 1 98.31 254 SER B C 1
ATOM 4505 O O . SER B 1 254 ? -13.555 -2.131 -3.203 1 98.31 254 SER B O 1
ATOM 4507 N N . ALA B 1 255 ? -11.867 -2.758 -4.555 1 98.81 255 ALA B N 1
ATOM 4508 C CA . ALA B 1 255 ? -11.07 -3.258 -3.439 1 98.81 255 ALA B CA 1
ATOM 4509 C C . ALA B 1 255 ? -10.68 -2.127 -2.49 1 98.81 255 ALA B C 1
ATOM 4511 O O . ALA B 1 255 ? -10.844 -2.244 -1.274 1 98.81 255 ALA B O 1
ATOM 4512 N N . LEU B 1 256 ? -10.219 -1.054 -3.033 1 98.69 256 LEU B N 1
ATOM 4513 C CA . LEU B 1 256 ? -9.742 0.066 -2.229 1 98.69 256 LEU B CA 1
ATOM 4514 C C . LEU B 1 256 ? -10.891 0.723 -1.476 1 98.69 256 LEU B C 1
ATOM 4516 O O . LEU B 1 256 ? -10.773 1.021 -0.285 1 98.69 256 LEU B O 1
ATOM 4520 N N . LYS B 1 257 ? -12.023 0.918 -2.143 1 98.25 257 LYS B N 1
ATOM 4521 C CA . LYS B 1 257 ? -13.188 1.528 -1.498 1 98.25 257 LYS B CA 1
ATOM 4522 C C . LYS B 1 257 ? -13.812 0.579 -0.481 1 98.25 257 LYS B C 1
ATOM 4524 O O . LYS B 1 257 ? -14.398 1.021 0.508 1 98.25 257 LYS B O 1
ATOM 4529 N N . GLY B 1 258 ? -13.594 -0.685 -0.697 1 98.62 258 GLY B N 1
ATOM 4530 C CA . GLY B 1 258 ? -14.289 -1.697 0.078 1 98.62 258 GLY B CA 1
ATOM 4531 C C . GLY B 1 258 ? -13.641 -1.98 1.417 1 98.62 258 GLY B C 1
ATOM 4532 O O . GLY B 1 258 ? -14.273 -2.523 2.322 1 98.62 258 GLY B O 1
ATOM 4533 N N . VAL B 1 259 ? -12.344 -1.702 1.555 1 98.75 259 VAL B N 1
ATOM 4534 C CA . VAL B 1 259 ? -11.672 -1.992 2.818 1 98.75 259 VAL B CA 1
ATOM 4535 C C . VAL B 1 259 ? -11.898 -0.845 3.801 1 98.75 259 VAL B C 1
ATOM 4537 O O . VAL B 1 259 ? -12.109 0.298 3.389 1 98.75 259 VAL B O 1
ATOM 4540 N N . ARG B 1 260 ? -11.844 -1.125 5.055 1 98.5 260 ARG B N 1
ATOM 4541 C CA . ARG B 1 260 ? -12.016 -0.149 6.125 1 98.5 260 ARG B CA 1
ATOM 4542 C C . ARG B 1 260 ? -10.805 0.773 6.227 1 98.5 260 ARG B C 1
ATOM 4544 O O . ARG B 1 260 ? -9.789 0.549 5.562 1 98.5 260 ARG B O 1
ATOM 4551 N N . ALA B 1 261 ? -10.969 1.838 7.055 1 98.19 261 ALA B N 1
ATOM 4552 C CA . ALA B 1 261 ? -9.797 2.635 7.406 1 98.19 261 ALA B CA 1
ATOM 4553 C C . ALA B 1 261 ? -8.672 1.751 7.941 1 98.19 261 ALA B C 1
ATOM 4555 O O . ALA B 1 261 ? -8.914 0.88 8.781 1 98.19 261 ALA B O 1
ATOM 4556 N N . ARG B 1 262 ? -7.461 1.93 7.312 1 98.12 262 ARG B N 1
ATOM 4557 C CA . ARG B 1 262 ? -6.25 1.179 7.621 1 98.12 262 ARG B CA 1
ATOM 4558 C C . ARG B 1 262 ? -6.391 -0.285 7.215 1 98.12 262 ARG B C 1
ATOM 4560 O O . ARG B 1 262 ? -5.641 -1.141 7.684 1 98.12 262 ARG B O 1
ATOM 4567 N N . GLY B 1 263 ? -7.434 -0.574 6.441 1 98.62 263 GLY B N 1
ATOM 4568 C CA . GLY B 1 263 ? -7.5 -1.89 5.824 1 98.62 263 GLY B CA 1
ATOM 4569 C C . GLY B 1 263 ? -6.41 -2.123 4.797 1 98.62 263 GLY B C 1
ATOM 4570 O O . GLY B 1 263 ? -5.703 -1.19 4.41 1 98.62 263 GLY B O 1
ATOM 4571 N N . THR B 1 264 ? -6.289 -3.367 4.312 1 98.94 264 THR B N 1
ATOM 4572 C CA . THR B 1 264 ? -5.191 -3.723 3.42 1 98.94 264 THR B CA 1
ATOM 4573 C C . THR B 1 264 ? -5.727 -4.336 2.129 1 98.94 264 THR B C 1
ATOM 4575 O O . THR B 1 264 ? -6.52 -5.277 2.162 1 98.94 264 THR B O 1
ATOM 4578 N N . VAL B 1 265 ? -5.316 -3.76 1.032 1 98.94 265 VAL B N 1
ATOM 4579 C CA . VAL B 1 265 ? -5.566 -4.328 -0.287 1 98.94 265 VAL B CA 1
ATOM 4580 C C . VAL B 1 265 ? -4.305 -5.02 -0.8 1 98.94 265 VAL B C 1
ATOM 4582 O O . VAL B 1 265 ? -3.266 -4.379 -0.972 1 98.94 265 VAL B O 1
ATOM 4585 N N . THR B 1 266 ? -4.371 -6.289 -1.007 1 98.94 266 THR B N 1
ATOM 4586 C CA . THR B 1 266 ? -3.277 -7.043 -1.612 1 98.94 266 THR B CA 1
ATOM 4587 C C . THR B 1 266 ? -3.504 -7.211 -3.111 1 98.94 266 THR B C 1
ATOM 4589 O O . THR B 1 266 ? -4.5 -7.801 -3.531 1 98.94 266 THR B O 1
ATOM 4592 N N . VAL B 1 267 ? -2.582 -6.668 -3.859 1 98.75 267 VAL B N 1
ATOM 4593 C CA . VAL B 1 267 ? -2.643 -6.824 -5.309 1 98.75 267 VAL B CA 1
ATOM 4594 C C . VAL B 1 267 ? -1.892 -8.086 -5.727 1 98.75 267 VAL B C 1
ATOM 4596 O O . VAL B 1 267 ? -0.682 -8.195 -5.512 1 98.75 267 VAL B O 1
ATOM 4599 N N . VAL B 1 268 ? -2.6 -9 -6.348 1 97.62 268 VAL B N 1
ATOM 4600 C CA . VAL B 1 268 ? -2.035 -10.281 -6.758 1 97.62 268 VAL B CA 1
ATOM 4601 C C . VAL B 1 268 ? -1.997 -10.367 -8.281 1 97.62 268 VAL B C 1
ATOM 4603 O O . VAL B 1 268 ? -1.161 -11.07 -8.852 1 97.62 268 VAL B O 1
ATOM 4606 N N . SER B 1 269 ? -2.773 -9.602 -8.945 1 93.31 269 SER B N 1
ATOM 4607 C CA . SER B 1 269 ? -3.02 -9.68 -10.383 1 93.31 269 SER B CA 1
ATOM 4608 C C . SER B 1 269 ? -1.885 -9.039 -11.172 1 93.31 269 SER B C 1
ATOM 4610 O O . SER B 1 269 ? -1.144 -8.211 -10.648 1 93.31 269 SER B O 1
ATOM 4612 N N . LEU B 1 270 ? -1.815 -9.5 -12.359 1 84.12 270 LEU B N 1
ATOM 4613 C CA . LEU B 1 270 ? -0.962 -8.867 -13.359 1 84.12 270 LEU B CA 1
ATOM 4614 C C . LEU B 1 270 ? -1.732 -7.801 -14.133 1 84.12 270 LEU B C 1
ATOM 4616 O O . LEU B 1 270 ? -2.945 -7.918 -14.312 1 84.12 270 LEU B O 1
ATOM 4620 N N . TRP B 1 271 ? -1.052 -6.789 -14.477 1 88.44 271 TRP B N 1
ATOM 4621 C CA . TRP B 1 271 ? -1.729 -5.664 -15.117 1 88.44 271 TRP B CA 1
ATOM 4622 C C . TRP B 1 271 ? -1.127 -5.375 -16.484 1 88.44 271 TRP B C 1
ATOM 4624 O O . TRP B 1 271 ? 0.095 -5.41 -16.656 1 88.44 271 TRP B O 1
ATOM 4634 N N . GLU B 1 272 ? -1.988 -5.211 -17.453 1 83.88 272 GLU B N 1
ATOM 4635 C CA . GLU B 1 272 ? -1.56 -4.715 -18.766 1 83.88 272 GLU B CA 1
ATOM 4636 C C . GLU B 1 272 ? -1.411 -3.195 -18.75 1 83.88 272 GLU B C 1
ATOM 4638 O O . GLU B 1 272 ? -0.429 -2.658 -19.266 1 83.88 272 GLU B O 1
ATOM 4643 N N . GLU B 1 273 ? -2.402 -2.592 -18.188 1 90.44 273 GLU B N 1
ATOM 4644 C CA . GLU B 1 273 ? -2.371 -1.146 -17.984 1 90.44 273 GLU B CA 1
ATOM 4645 C C . GLU B 1 273 ? -2.115 -0.802 -16.531 1 90.44 273 GLU B C 1
ATOM 4647 O O . GLU B 1 273 ? -2.645 -1.457 -15.625 1 90.44 273 GLU B O 1
ATOM 4652 N N . LYS B 1 274 ? -1.394 0.222 -16.312 1 95.38 274 LYS B N 1
ATOM 4653 C CA . LYS B 1 274 ? -1.092 0.625 -14.938 1 95.38 274 LYS B CA 1
ATOM 4654 C C . LYS B 1 274 ? -2.334 1.165 -14.242 1 95.38 274 LYS B C 1
ATOM 4656 O O . LYS B 1 274 ? -3.033 2.025 -14.781 1 95.38 274 LYS B O 1
ATOM 4661 N N . PRO B 1 275 ? -2.623 0.689 -13.094 1 96.75 275 PRO B N 1
ATOM 4662 C CA . PRO B 1 275 ? -3.805 1.177 -12.383 1 96.75 275 PRO B CA 1
ATOM 4663 C C . PRO B 1 275 ? -3.609 2.574 -11.805 1 96.75 275 PRO B C 1
ATOM 4665 O O . PRO B 1 275 ? -2.482 2.959 -11.477 1 96.75 275 PRO B O 1
ATOM 4668 N N . VAL B 1 276 ? -4.699 3.244 -11.672 1 97.69 276 VAL B N 1
ATOM 4669 C CA . VAL B 1 276 ? -4.77 4.566 -11.062 1 97.69 276 VAL B CA 1
ATOM 4670 C C . VAL B 1 276 ? -5.27 4.449 -9.625 1 97.69 276 VAL B C 1
ATOM 4672 O O . VAL B 1 276 ? -6.199 3.688 -9.344 1 97.69 276 VAL B O 1
ATOM 4675 N N . ILE B 1 277 ? -4.664 5.164 -8.727 1 97.19 277 ILE B N 1
ATOM 4676 C CA . ILE B 1 277 ? -5.051 5.086 -7.32 1 97.19 277 ILE B CA 1
ATOM 4677 C C . ILE B 1 277 ? -5.84 6.336 -6.934 1 97.19 277 ILE B C 1
ATOM 4679 O O . ILE B 1 277 ? -5.48 7.449 -7.324 1 97.19 277 ILE B O 1
ATOM 4683 N N . ASP B 1 278 ? -6.91 6.188 -6.281 1 96.5 278 ASP B N 1
ATOM 4684 C CA . ASP B 1 278 ? -7.559 7.297 -5.59 1 96.5 278 ASP B CA 1
ATOM 4685 C C . ASP B 1 278 ? -6.766 7.707 -4.352 1 96.5 278 ASP B C 1
ATOM 4687 O O . ASP B 1 278 ? -6.98 7.172 -3.264 1 96.5 278 ASP B O 1
ATOM 4691 N N . ALA B 1 279 ? -5.891 8.664 -4.531 1 95.06 279 ALA B N 1
ATOM 4692 C CA . ALA B 1 279 ? -4.984 9.07 -3.459 1 95.06 279 ALA B CA 1
ATOM 4693 C C . ALA B 1 279 ? -5.762 9.633 -2.273 1 95.06 279 ALA B C 1
ATOM 4695 O O . ALA B 1 279 ? -5.316 9.531 -1.128 1 95.06 279 ALA B O 1
ATOM 4696 N N . TRP B 1 280 ? -6.918 10.242 -2.486 1 93.69 280 TRP B N 1
ATOM 4697 C CA . TRP B 1 280 ? -7.734 10.773 -1.399 1 93.69 280 TRP B CA 1
ATOM 4698 C C . TRP B 1 280 ? -8.273 9.648 -0.519 1 93.69 280 TRP B C 1
ATOM 4700 O O . TRP B 1 280 ? -8.289 9.773 0.708 1 93.69 280 TRP B O 1
ATOM 4710 N N . GLU B 1 281 ? -8.688 8.586 -1.197 1 96.06 281 GLU B N 1
ATOM 4711 C CA . GLU B 1 281 ? -9.156 7.418 -0.461 1 96.06 281 GLU B CA 1
ATOM 4712 C C . GLU B 1 281 ? -8.016 6.766 0.319 1 96.06 281 GLU B C 1
ATOM 4714 O O . GLU B 1 281 ? -8.188 6.387 1.479 1 96.06 281 GLU B O 1
ATOM 4719 N N . LEU B 1 282 ? -6.844 6.645 -0.309 1 98.06 282 LEU B N 1
ATOM 4720 C CA . LEU B 1 282 ? -5.676 6.027 0.307 1 98.06 282 LEU B CA 1
ATOM 4721 C C . LEU B 1 282 ? -5.219 6.824 1.526 1 98.06 282 LEU B C 1
ATOM 4723 O O . LEU B 1 282 ? -5.066 6.266 2.615 1 98.06 282 LEU B O 1
ATOM 4727 N N . VAL B 1 283 ? -5.031 8.109 1.405 1 97.5 283 VAL B N 1
ATOM 4728 C CA . VAL B 1 283 ? -4.477 8.961 2.451 1 97.5 283 VAL B CA 1
ATOM 4729 C C . VAL B 1 283 ? -5.539 9.242 3.508 1 97.5 283 VAL B C 1
ATOM 4731 O O . VAL B 1 283 ? -5.305 9.055 4.703 1 97.5 283 VAL B O 1
ATOM 4734 N N . GLY B 1 284 ? -6.762 9.602 3.066 1 96.19 284 GLY B N 1
ATOM 4735 C CA . GLY B 1 284 ? -7.812 10.023 3.979 1 96.19 284 GLY B CA 1
ATOM 4736 C C . GLY B 1 284 ? -8.281 8.914 4.906 1 96.19 284 GLY B C 1
ATOM 4737 O O . GLY B 1 284 ? -8.789 9.188 5.996 1 96.19 284 GLY B O 1
ATOM 4738 N N . SER B 1 285 ? -8.086 7.648 4.492 1 97.75 285 SER B N 1
ATOM 4739 C CA . SER B 1 285 ? -8.484 6.504 5.309 1 97.75 285 SER B CA 1
ATOM 4740 C C . SER B 1 285 ? -7.273 5.688 5.742 1 97.75 285 SER B C 1
ATOM 4742 O O . SER B 1 285 ? -7.422 4.605 6.32 1 97.75 285 SER B O 1
ATOM 4744 N N . GLU B 1 286 ? -6.105 6.223 5.395 1 98.25 286 GLU B N 1
ATOM 4745 C CA . GLU B 1 286 ? -4.836 5.605 5.758 1 98.25 286 GLU B CA 1
ATOM 4746 C C . GLU B 1 286 ? -4.812 4.125 5.391 1 98.25 286 GLU B C 1
ATOM 4748 O O . GLU B 1 286 ? -4.434 3.283 6.207 1 98.25 286 GLU B O 1
ATOM 4753 N N . LYS B 1 287 ? -5.258 3.818 4.207 1 98.69 287 LYS B N 1
ATOM 4754 C CA . LYS B 1 287 ? -5.328 2.436 3.746 1 98.69 287 LYS B CA 1
ATOM 4755 C C . LYS B 1 287 ? -3.963 1.941 3.281 1 98.69 287 LYS B C 1
ATOM 4757 O O . LYS B 1 287 ? -3.029 2.732 3.125 1 98.69 287 LYS B O 1
ATOM 4762 N N . HIS B 1 288 ? -3.814 0.595 3.182 1 98.81 288 HIS B N 1
ATOM 4763 C CA . HIS B 1 288 ? -2.592 -0.077 2.752 1 98.81 288 HIS B CA 1
ATOM 4764 C C . HIS B 1 288 ? -2.799 -0.799 1.425 1 98.81 288 HIS B C 1
ATOM 4766 O O . HIS B 1 288 ? -3.797 -1.499 1.241 1 98.81 288 HIS B O 1
ATOM 4772 N N . ILE B 1 289 ? -1.913 -0.558 0.522 1 98.88 289 ILE B N 1
ATOM 4773 C CA . ILE B 1 289 ? -1.822 -1.353 -0.698 1 98.88 289 ILE B CA 1
ATOM 4774 C C . ILE B 1 289 ? -0.502 -2.121 -0.716 1 98.88 289 ILE B C 1
ATOM 4776 O O . ILE B 1 289 ? 0.571 -1.524 -0.604 1 98.88 289 ILE B O 1
ATOM 4780 N N . ILE B 1 290 ? -0.59 -3.447 -0.867 1 98.81 290 ILE B N 1
ATOM 4781 C CA . ILE B 1 290 ? 0.644 -4.227 -0.883 1 98.81 290 ILE B CA 1
ATOM 4782 C C . ILE B 1 290 ? 0.646 -5.164 -2.088 1 98.81 290 ILE B C 1
ATOM 4784 O O . ILE B 1 290 ? -0.415 -5.539 -2.592 1 98.81 290 ILE B O 1
ATOM 4788 N N . GLY B 1 291 ? 1.817 -5.453 -2.529 1 98.56 291 GLY B N 1
ATOM 4789 C CA . GLY B 1 291 ? 1.97 -6.43 -3.596 1 98.56 291 GLY B CA 1
ATOM 4790 C C . GLY B 1 291 ? 2.277 -7.824 -3.086 1 98.56 291 GLY B C 1
ATOM 4791 O O . GLY B 1 291 ? 2.85 -7.984 -2.006 1 98.56 291 GLY B O 1
ATOM 4792 N N . SER B 1 292 ? 1.922 -8.789 -3.865 1 98.31 292 SER B N 1
ATOM 4793 C CA . SER B 1 292 ? 2.273 -10.18 -3.584 1 98.31 292 SER B CA 1
ATOM 4794 C C . SER B 1 292 ? 2.744 -10.891 -4.848 1 98.31 292 SER B C 1
ATOM 4796 O O . SER B 1 292 ? 2.047 -10.898 -5.863 1 98.31 292 SER B O 1
ATOM 4798 N N . ALA B 1 293 ? 3.908 -11.484 -4.75 1 96.12 293 ALA B N 1
ATOM 4799 C CA . ALA B 1 293 ? 4.504 -12.156 -5.898 1 96.12 293 ALA B CA 1
ATOM 4800 C C . ALA B 1 293 ? 4.781 -13.625 -5.586 1 96.12 293 ALA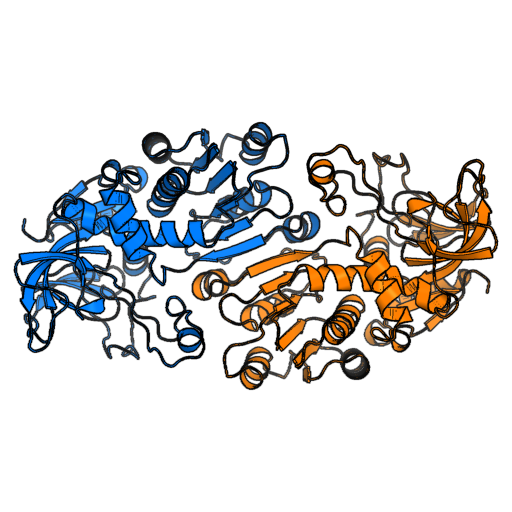 B C 1
ATOM 4802 O O . ALA B 1 293 ? 5.523 -13.938 -4.652 1 96.12 293 ALA B O 1
ATOM 4803 N N . ILE B 1 294 ? 4.215 -14.492 -6.355 1 95.62 294 ILE B N 1
ATOM 4804 C CA . ILE B 1 294 ? 4.523 -15.914 -6.352 1 95.62 294 ILE B CA 1
ATOM 4805 C C . ILE B 1 294 ? 4.359 -16.469 -4.938 1 95.62 294 ILE B C 1
ATOM 4807 O O . ILE B 1 294 ? 3.242 -16.547 -4.422 1 95.62 294 ILE B O 1
ATOM 4811 N N . PHE B 1 295 ? 5.465 -16.828 -4.254 1 96.44 295 PHE B N 1
ATOM 4812 C CA . PHE B 1 295 ? 5.469 -17.312 -2.879 1 96.44 295 PHE B CA 1
ATOM 4813 C C . PHE B 1 295 ? 6.891 -17.609 -2.416 1 96.44 295 PHE B C 1
ATOM 4815 O O . PHE B 1 295 ? 7.824 -17.609 -3.223 1 96.44 295 PHE B O 1
ATOM 4822 N N . ASP B 1 296 ? 7.078 -17.594 -1.116 1 88.06 296 ASP B N 1
ATOM 4823 C CA . ASP B 1 296 ? 8.414 -17.891 -0.589 1 88.06 296 ASP B CA 1
ATOM 4824 C C . ASP B 1 296 ? 8.328 -18.703 0.693 1 88.06 296 ASP B C 1
ATOM 4826 O O . ASP B 1 296 ? 7.246 -19.141 1.088 1 88.06 296 ASP B O 1
ATOM 4830 N N . GLY B 1 297 ? 9.453 -19.125 1.081 1 88.5 297 GLY B N 1
ATOM 4831 C CA . GLY B 1 297 ? 9.57 -19.797 2.367 1 88.5 297 GLY B CA 1
ATOM 4832 C C . GLY B 1 297 ? 8.852 -21.125 2.414 1 88.5 297 GLY B C 1
ATOM 4833 O O . GLY B 1 297 ? 9.023 -21.969 1.522 1 88.5 297 GLY B O 1
ATOM 4834 N N . ASP B 1 298 ? 8.031 -21.281 3.453 1 93.94 298 ASP B N 1
ATOM 4835 C CA . ASP B 1 298 ? 7.398 -22.578 3.701 1 93.94 298 ASP B CA 1
ATOM 4836 C C . ASP B 1 298 ? 5.953 -22.578 3.207 1 93.94 298 ASP B C 1
ATOM 4838 O O . ASP B 1 298 ? 5.148 -23.406 3.645 1 93.94 298 ASP B O 1
ATOM 4842 N N . ASP B 1 299 ? 5.664 -21.656 2.299 1 97.31 299 ASP B N 1
ATOM 4843 C CA . ASP B 1 299 ? 4.293 -21.562 1.806 1 97.31 299 ASP B CA 1
ATOM 4844 C C . ASP B 1 299 ? 3.869 -22.844 1.099 1 97.31 299 ASP B C 1
ATOM 4846 O O . ASP B 1 299 ? 2.738 -23.297 1.264 1 97.31 299 ASP B O 1
ATOM 4850 N N . PHE B 1 300 ? 4.801 -23.375 0.346 1 97.81 300 PHE B N 1
ATOM 4851 C CA . PHE B 1 300 ? 4.52 -24.562 -0.451 1 97.81 300 PHE B CA 1
ATOM 4852 C C . PHE B 1 300 ? 4.172 -25.75 0.444 1 97.81 300 PHE B C 1
ATOM 4854 O O . PHE B 1 300 ? 3.162 -26.422 0.226 1 97.81 300 PHE B O 1
ATOM 4861 N N . GLU B 1 301 ? 4.914 -25.953 1.499 1 97.81 301 GLU B N 1
ATOM 4862 C CA . GLU B 1 301 ? 4.672 -27.016 2.475 1 97.81 301 GLU B CA 1
ATOM 4863 C C . GLU B 1 301 ? 3.379 -26.781 3.246 1 97.81 301 GLU B C 1
ATOM 4865 O O . GLU B 1 301 ? 2.641 -27.719 3.543 1 97.81 301 GLU B O 1
ATOM 4870 N N . ALA B 1 302 ? 3.15 -25.531 3.539 1 98.38 302 ALA B N 1
ATOM 4871 C CA . ALA B 1 302 ? 1.932 -25.188 4.262 1 98.38 302 ALA B CA 1
ATOM 4872 C C . ALA B 1 302 ? 0.69 -25.562 3.461 1 98.38 302 ALA B C 1
ATOM 4874 O O . ALA B 1 302 ? -0.299 -26.031 4.027 1 98.38 302 ALA B O 1
ATOM 4875 N N . VAL B 1 303 ? 0.762 -25.359 2.191 1 98.69 303 VAL B N 1
ATOM 4876 C CA . VAL B 1 303 ? -0.368 -25.703 1.331 1 98.69 303 VAL B CA 1
ATOM 4877 C C . VAL B 1 303 ? -0.544 -27.219 1.272 1 98.69 303 VAL B C 1
ATOM 4879 O O . VAL B 1 303 ? -1.663 -27.719 1.384 1 98.69 303 VAL B O 1
ATOM 4882 N N . ILE B 1 304 ? 0.54 -27.938 1.12 1 98.62 304 ILE B N 1
ATOM 4883 C CA . ILE B 1 304 ? 0.471 -29.406 1.104 1 98.62 304 ILE B CA 1
ATOM 4884 C C . ILE B 1 304 ? -0.16 -29.906 2.4 1 98.62 304 ILE B C 1
ATOM 4886 O O . ILE B 1 304 ? -1.064 -30.734 2.375 1 98.62 304 ILE B O 1
ATOM 4890 N N . ASP B 1 305 ? 0.268 -29.344 3.518 1 98.44 305 ASP B N 1
ATOM 4891 C CA . ASP B 1 305 ? -0.265 -29.719 4.824 1 98.44 305 ASP B CA 1
ATOM 4892 C C . ASP B 1 305 ? -1.754 -29.391 4.922 1 98.44 305 ASP B C 1
ATOM 4894 O O . ASP B 1 305 ? -2.529 -30.172 5.477 1 98.44 305 ASP B O 1
ATOM 4898 N N . ALA B 1 306 ? -2.115 -28.281 4.398 1 98.5 306 ALA B N 1
ATOM 4899 C CA . ALA B 1 306 ? -3.512 -27.844 4.465 1 98.5 306 ALA B CA 1
ATOM 4900 C C . ALA B 1 306 ? -4.402 -28.75 3.619 1 98.5 306 ALA B C 1
ATOM 4902 O O . ALA B 1 306 ? -5.539 -29.047 3.996 1 98.5 306 ALA B O 1
ATOM 4903 N N . ILE B 1 307 ? -3.936 -29.172 2.473 1 98.56 307 ILE B N 1
ATOM 4904 C CA . ILE B 1 307 ? -4.691 -30.109 1.654 1 98.56 307 ILE B CA 1
ATOM 4905 C C . ILE B 1 307 ? -4.797 -31.453 2.377 1 98.56 307 ILE B C 1
ATOM 4907 O O . ILE B 1 307 ? -5.883 -32.031 2.467 1 98.56 307 ILE B O 1
ATOM 4911 N N . ALA B 1 308 ? -3.701 -31.906 2.93 1 98.19 308 ALA B N 1
ATOM 4912 C CA . ALA B 1 308 ? -3.652 -33.219 3.604 1 98.19 308 ALA B CA 1
ATOM 4913 C C . ALA B 1 308 ? -4.598 -33.25 4.801 1 98.19 308 ALA B C 1
ATOM 4915 O O . ALA B 1 308 ? -5.23 -34.25 5.07 1 98.19 308 ALA B O 1
ATOM 4916 N N . SER B 1 309 ? -4.695 -32.125 5.496 1 97.38 309 SER B N 1
ATOM 4917 C CA . SER B 1 309 ? -5.52 -32.062 6.699 1 97.38 309 SER B CA 1
ATOM 4918 C C . SER B 1 309 ? -6.977 -31.766 6.355 1 97.38 309 SER B C 1
ATOM 4920 O O . SER B 1 309 ? -7.844 -31.797 7.23 1 97.38 309 SER B O 1
ATOM 4922 N N . GLY B 1 310 ? -7.254 -31.375 5.133 1 96.69 310 GLY B N 1
ATOM 4923 C CA . GLY B 1 310 ? -8.625 -31.125 4.703 1 96.69 310 GLY B CA 1
ATOM 4924 C C . GLY B 1 310 ? -9.047 -29.688 4.871 1 96.69 310 GLY B C 1
ATOM 4925 O O . GLY B 1 310 ? -10.164 -29.312 4.523 1 96.69 310 GLY B O 1
ATOM 4926 N N . ARG B 1 311 ? -8.141 -28.844 5.309 1 96.75 311 ARG B N 1
ATOM 4927 C CA . ARG B 1 311 ? -8.445 -27.422 5.441 1 96.75 311 ARG B CA 1
ATOM 4928 C C . ARG B 1 311 ? -8.609 -26.766 4.074 1 96.75 311 ARG B C 1
ATOM 4930 O O . ARG B 1 311 ? -9.32 -25.781 3.938 1 96.75 311 ARG B O 1
ATOM 4937 N N . LEU B 1 312 ? -7.941 -27.344 3.039 1 97.69 312 LEU B N 1
ATOM 4938 C CA . LEU B 1 312 ? -8.117 -26.969 1.64 1 97.69 312 LEU B CA 1
ATOM 4939 C C . LEU B 1 312 ? -8.711 -28.125 0.84 1 97.69 312 LEU B C 1
ATOM 4941 O O . LEU B 1 312 ? -8.227 -29.25 0.914 1 97.69 312 LEU B O 1
ATOM 4945 N N . LYS B 1 313 ? -9.766 -27.859 0.115 1 96.81 313 LYS B N 1
ATOM 4946 C CA . LYS B 1 313 ? -10.422 -28.844 -0.741 1 96.81 313 LYS B CA 1
ATOM 4947 C C . LYS B 1 313 ? -10.555 -28.312 -2.17 1 96.81 313 LYS B C 1
ATOM 4949 O O . LYS B 1 313 ? -11.648 -27.953 -2.602 1 96.81 313 LYS B O 1
ATOM 4954 N N . PRO B 1 314 ? -9.469 -28.422 -2.957 1 97.75 314 PRO B N 1
ATOM 4955 C CA . PRO B 1 314 ? -9.438 -27.688 -4.223 1 97.75 314 PRO B CA 1
ATOM 4956 C C . PRO B 1 314 ? -9.953 -28.5 -5.398 1 97.75 314 PRO B C 1
ATOM 4958 O O . PRO B 1 314 ? -9.789 -28.109 -6.555 1 97.75 314 PRO B O 1
ATOM 4961 N N . GLN B 1 315 ? -10.609 -29.609 -5.129 1 97.25 315 GLN B N 1
ATOM 4962 C CA . GLN B 1 315 ? -10.977 -30.547 -6.176 1 97.25 315 GLN B CA 1
ATOM 4963 C C . GLN B 1 315 ? -11.852 -29.891 -7.234 1 97.25 315 GLN B C 1
ATOM 4965 O O . GLN B 1 315 ? -11.68 -30.125 -8.43 1 97.25 315 GLN B O 1
ATOM 4970 N N . SER B 1 316 ? -12.75 -29.031 -6.797 1 96.44 316 SER B N 1
ATOM 4971 C CA . SER B 1 316 ? -13.734 -28.453 -7.699 1 96.44 316 SER B CA 1
ATOM 4972 C C . SER B 1 316 ? -13.102 -27.406 -8.609 1 96.44 316 SER B C 1
ATOM 4974 O O . SER B 1 316 ? -13.727 -26.953 -9.57 1 96.44 316 SER B O 1
ATOM 4976 N N . MET B 1 317 ? -11.859 -27.078 -8.367 1 97.38 317 MET B N 1
ATOM 4977 C CA . MET B 1 317 ? -11.156 -26.156 -9.258 1 97.38 317 MET B CA 1
ATOM 4978 C C . MET B 1 317 ? -10.836 -26.828 -10.586 1 97.38 317 MET B C 1
ATOM 4980 O O . MET B 1 317 ? -10.617 -26.141 -11.594 1 97.38 317 MET B O 1
ATOM 4984 N N . ILE B 1 318 ? -10.695 -28.141 -10.547 1 98.12 318 ILE B N 1
ATOM 4985 C CA . ILE B 1 318 ? -10.391 -28.875 -11.773 1 98.12 318 ILE B CA 1
ATOM 4986 C C . ILE B 1 318 ? -11.648 -29 -12.625 1 98.12 318 ILE B C 1
ATOM 4988 O O . ILE B 1 318 ? -12.562 -29.75 -12.281 1 98.12 318 ILE B O 1
ATOM 4992 N N . THR B 1 319 ? -11.68 -28.312 -13.734 1 97.44 319 THR B N 1
ATOM 4993 C CA . THR B 1 319 ? -12.898 -28.281 -14.531 1 97.44 319 THR B CA 1
ATOM 4994 C C . THR B 1 319 ? -12.758 -29.141 -15.773 1 97.44 319 THR B C 1
ATOM 4996 O O . THR B 1 319 ? -13.75 -29.469 -16.422 1 97.44 319 THR B O 1
ATOM 4999 N N . SER B 1 320 ? -11.516 -29.453 -16.109 1 97.81 320 SER B N 1
ATOM 5000 C CA . SER B 1 320 ? -11.273 -30.297 -17.266 1 97.81 320 SER B CA 1
ATOM 5001 C C . SER B 1 320 ? -9.914 -31 -17.172 1 97.81 320 SER B C 1
ATOM 5003 O O . SER B 1 320 ? -8.992 -30.469 -16.547 1 97.81 320 SER B O 1
ATOM 5005 N N . LYS B 1 321 ? -9.805 -32.188 -17.688 1 98.38 321 LYS B N 1
ATOM 5006 C CA . LYS B 1 321 ? -8.562 -32.906 -17.938 1 98.38 321 LYS B CA 1
ATOM 5007 C C . LYS B 1 321 ? -8.422 -33.281 -19.406 1 98.38 321 LYS B C 1
ATOM 5009 O O . LYS B 1 321 ? -9.344 -33.844 -20 1 98.38 321 LYS B O 1
ATOM 5014 N N . ILE B 1 322 ? -7.324 -32.969 -19.953 1 98.62 322 ILE B N 1
ATOM 5015 C CA . ILE B 1 322 ? -7.16 -33.188 -21.391 1 98.62 322 ILE B CA 1
ATOM 5016 C C . ILE B 1 322 ? -5.809 -33.875 -21.656 1 98.62 322 ILE B C 1
ATOM 5018 O O . ILE B 1 322 ? -4.965 -33.938 -20.75 1 98.62 322 ILE B O 1
ATOM 5022 N N . ARG B 1 323 ? -5.609 -34.281 -22.922 1 98.12 323 ARG B N 1
ATOM 5023 C CA . ARG B 1 323 ? -4.34 -34.844 -23.344 1 98.12 323 ARG B CA 1
ATOM 5024 C C . ARG B 1 323 ? -3.381 -33.75 -23.828 1 98.12 323 ARG B C 1
ATOM 5026 O O . ARG B 1 323 ? -3.812 -32.688 -24.234 1 98.12 323 ARG B O 1
ATOM 5033 N N . MET B 1 324 ? -2.143 -34.062 -23.75 1 97.56 324 MET B N 1
ATOM 5034 C CA . MET B 1 324 ? -1.108 -33.125 -24.172 1 97.56 324 MET B CA 1
ATOM 5035 C C . MET B 1 324 ? -1.349 -32.656 -25.594 1 97.56 324 MET B C 1
ATOM 5037 O O . MET B 1 324 ? -1.163 -31.484 -25.906 1 97.56 324 MET B O 1
ATOM 5041 N N . GLU B 1 325 ? -1.828 -33.531 -26.469 1 97.19 325 GLU B N 1
ATOM 5042 C CA . GLU B 1 325 ? -2.027 -33.25 -27.891 1 97.19 325 GLU B CA 1
ATOM 5043 C C . GLU B 1 325 ? -3.172 -32.281 -28.109 1 97.19 325 GLU B C 1
ATOM 5045 O O . GLU B 1 325 ? -3.305 -31.688 -29.188 1 97.19 325 GLU B O 1
ATOM 5050 N N . GLU B 1 326 ? -3.969 -32.094 -27.109 1 97.94 326 GLU B N 1
ATOM 5051 C CA . GLU B 1 326 ? -5.152 -31.234 -27.219 1 97.94 326 GLU B CA 1
ATOM 5052 C C . GLU B 1 326 ? -4.914 -29.859 -26.594 1 97.94 326 GLU B C 1
ATOM 5054 O O . GLU B 1 326 ? -5.824 -29.047 -26.531 1 97.94 326 GLU B O 1
ATOM 5059 N N . ILE B 1 327 ? -3.713 -29.609 -26.203 1 97.75 327 ILE B N 1
ATOM 5060 C CA . ILE B 1 327 ? -3.428 -28.516 -25.281 1 97.75 327 ILE B CA 1
ATOM 5061 C C . ILE B 1 327 ? -3.775 -27.188 -25.922 1 97.75 327 ILE B C 1
ATOM 5063 O O . ILE B 1 327 ? -4.203 -26.25 -25.234 1 97.75 327 ILE B O 1
ATOM 5067 N N . VAL B 1 328 ? -3.6 -27.031 -27.203 1 97.5 328 VAL B N 1
ATOM 5068 C CA . VAL B 1 328 ? -3.877 -25.75 -27.844 1 97.5 328 VAL B CA 1
ATOM 5069 C C . VAL B 1 328 ? -5.387 -25.531 -27.922 1 97.5 328 VAL B C 1
ATOM 5071 O O . VAL B 1 328 ? -5.914 -24.578 -27.344 1 97.5 328 VAL B O 1
ATOM 5074 N N . GLU B 1 329 ? -6.129 -26.438 -28.516 1 97.38 329 GLU B N 1
ATOM 5075 C CA . GLU B 1 329 ? -7.555 -26.266 -28.781 1 97.38 329 GLU B CA 1
ATOM 5076 C C . GLU B 1 329 ? -8.375 -26.375 -27.5 1 97.38 329 GLU B C 1
ATOM 5078 O O . GLU B 1 329 ? -9.156 -25.484 -27.172 1 97.38 329 GLU B O 1
ATOM 5083 N N . LYS B 1 330 ? -8.078 -27.406 -26.703 1 97.81 330 LYS B N 1
ATOM 5084 C CA . LYS B 1 330 ? -8.93 -27.672 -25.547 1 97.81 330 LYS B CA 1
ATOM 5085 C C . LYS B 1 330 ? -8.32 -27.094 -24.266 1 97.81 330 LYS B C 1
ATOM 5087 O O . LYS B 1 330 ? -8.93 -27.172 -23.203 1 97.81 330 LYS B O 1
ATOM 5092 N N . GLY B 1 331 ? -7.145 -26.609 -24.375 1 97.69 331 GLY B N 1
ATOM 5093 C CA . GLY B 1 331 ? -6.492 -25.953 -23.25 1 97.69 331 GLY B CA 1
ATOM 5094 C C . GLY B 1 331 ? -6.434 -24.438 -23.391 1 97.69 331 GLY B C 1
ATOM 5095 O O . GLY B 1 331 ? -7.297 -23.734 -22.875 1 97.69 331 GLY B O 1
ATOM 5096 N N . PHE B 1 332 ? -5.461 -23.922 -24.203 1 97.56 332 PHE B N 1
ATOM 5097 C CA . PHE B 1 332 ? -5.207 -22.484 -24.344 1 97.56 332 PHE B CA 1
ATOM 5098 C C . PHE B 1 332 ? -6.41 -21.781 -24.953 1 97.56 332 PHE B C 1
ATOM 5100 O O . PHE B 1 332 ? -6.934 -20.828 -24.391 1 97.56 332 PHE B O 1
ATOM 5107 N N . GLU B 1 333 ? -6.918 -22.25 -26.047 1 97.44 333 GLU B N 1
ATOM 5108 C CA . GLU B 1 333 ? -8.023 -21.594 -26.75 1 97.44 333 GLU B CA 1
ATOM 5109 C C . GLU B 1 333 ? -9.312 -21.688 -25.938 1 97.44 333 GLU B C 1
ATOM 5111 O O . GLU B 1 333 ? -10.109 -20.75 -25.906 1 97.44 333 GLU B O 1
ATOM 5116 N N . ALA B 1 334 ? -9.5 -22.828 -25.297 1 97.31 334 ALA B N 1
ATOM 5117 C CA . ALA B 1 334 ? -10.672 -22.969 -24.438 1 97.31 334 ALA B CA 1
ATOM 5118 C C . ALA B 1 334 ? -10.648 -21.969 -23.297 1 97.31 334 ALA B C 1
ATOM 5120 O O . ALA B 1 334 ? -11.656 -21.312 -23.016 1 97.31 334 ALA B O 1
ATOM 5121 N N . LEU B 1 335 ? -9.516 -21.781 -22.672 1 96.31 335 LEU B N 1
ATOM 5122 C CA . LEU B 1 335 ? -9.383 -20.891 -21.531 1 96.31 335 LEU B CA 1
ATOM 5123 C C . LEU B 1 335 ? -9.508 -19.438 -21.984 1 96.31 335 LEU B C 1
ATOM 5125 O O . LEU B 1 335 ? -9.867 -18.562 -21.188 1 96.31 335 LEU B O 1
ATOM 5129 N N . ILE B 1 336 ? -9.18 -19.156 -23.25 1 94.75 336 ILE B N 1
ATOM 5130 C CA . ILE B 1 336 ? -9.25 -17.797 -23.781 1 94.75 336 ILE B CA 1
ATOM 5131 C C . ILE B 1 336 ? -10.68 -17.484 -24.219 1 94.75 336 ILE B C 1
ATOM 5133 O O . ILE B 1 336 ? -11.203 -16.406 -23.938 1 94.75 336 ILE B O 1
ATOM 5137 N N . ASN B 1 337 ? -11.383 -18.484 -24.812 1 94.94 337 ASN B N 1
ATOM 5138 C CA . ASN B 1 337 ? -12.648 -18.219 -25.484 1 94.94 337 ASN B CA 1
ATOM 5139 C C . ASN B 1 337 ? -13.836 -18.625 -24.609 1 94.94 337 ASN B C 1
ATOM 5141 O O . ASN B 1 337 ? -14.961 -18.203 -24.844 1 94.94 337 ASN B O 1
ATOM 5145 N N . GLU B 1 338 ? -13.555 -19.5 -23.656 1 93.75 338 GLU B N 1
ATOM 5146 C CA . GLU B 1 338 ? -14.586 -20 -22.734 1 93.75 338 GLU B CA 1
ATOM 5147 C C . GLU B 1 338 ? -14.188 -19.766 -21.281 1 93.75 338 GLU B C 1
ATOM 5149 O O . GLU B 1 338 ? -14.273 -20.672 -20.453 1 93.75 338 GLU B O 1
ATOM 5154 N N . ARG B 1 339 ? -13.781 -18.594 -21.016 1 85.62 339 ARG B N 1
ATOM 5155 C CA . ARG B 1 339 ? -13.156 -18.25 -19.734 1 85.62 339 ARG B CA 1
ATOM 5156 C C . ARG B 1 339 ? -14.102 -18.531 -18.578 1 85.62 339 ARG B C 1
ATOM 5158 O O . ARG B 1 339 ? -13.656 -18.875 -17.469 1 85.62 339 ARG B O 1
ATOM 5165 N N . ASP B 1 340 ? -15.336 -18.484 -18.812 1 88.5 340 ASP B N 1
ATOM 5166 C CA . ASP B 1 340 ? -16.281 -18.609 -17.703 1 88.5 340 ASP B CA 1
ATOM 5167 C C . ASP B 1 340 ? -16.578 -20.078 -17.406 1 88.5 340 ASP B C 1
ATOM 5169 O O . ASP B 1 340 ? -17.094 -20.406 -16.344 1 88.5 340 ASP B O 1
ATOM 5173 N N . LYS B 1 341 ? -16.156 -20.906 -18.281 1 92.12 341 LYS B N 1
ATOM 5174 C CA . LYS B 1 341 ? -16.5 -22.312 -18.141 1 92.12 341 LYS B CA 1
ATOM 5175 C C . LYS B 1 341 ? -15.422 -23.062 -17.375 1 92.12 341 LYS B C 1
ATOM 5177 O O . LYS B 1 341 ? -15.641 -24.188 -16.906 1 92.12 341 LYS B O 1
ATOM 5182 N N . HIS B 1 342 ? -14.289 -22.438 -17.312 1 95 342 HIS B N 1
ATOM 5183 C CA . HIS B 1 342 ? -13.164 -23.188 -16.781 1 95 342 HIS B CA 1
ATOM 5184 C C . HIS B 1 342 ? -12.477 -22.422 -15.648 1 95 342 HIS B C 1
ATOM 5186 O O . HIS B 1 342 ? -12.422 -21.188 -15.68 1 95 342 HIS B O 1
ATOM 5192 N N . VAL B 1 343 ? -12.039 -23.172 -14.648 1 95.75 343 VAL B N 1
ATOM 5193 C CA . VAL B 1 343 ? -11.148 -22.656 -13.617 1 95.75 343 VAL B CA 1
ATOM 5194 C C . VAL B 1 343 ? -9.734 -23.172 -13.852 1 95.75 343 VAL B C 1
ATOM 5196 O O . VAL B 1 343 ? -8.859 -22.422 -14.297 1 95.75 343 VAL B O 1
ATOM 5199 N N . LYS B 1 344 ? -9.547 -24.484 -13.773 1 97.56 344 LYS B N 1
ATOM 5200 C CA . LYS B 1 344 ? -8.273 -25.125 -14.062 1 97.56 344 LYS B CA 1
ATOM 5201 C C . LYS B 1 344 ? -8.438 -26.266 -15.055 1 97.56 344 LYS B C 1
ATOM 5203 O O . LYS B 1 344 ? -9.242 -27.172 -14.836 1 97.56 344 LYS B O 1
ATOM 5208 N N . ILE B 1 345 ? -7.73 -26.188 -16.125 1 98.5 345 ILE B N 1
ATOM 5209 C CA . ILE B 1 345 ? -7.594 -27.312 -17.047 1 98.5 345 ILE B CA 1
ATOM 5210 C C . ILE B 1 345 ? -6.258 -28.016 -16.812 1 98.5 345 ILE B C 1
ATOM 5212 O O . ILE B 1 345 ? -5.203 -27.375 -16.828 1 98.5 345 ILE B O 1
ATOM 5216 N N . LEU B 1 346 ? -6.328 -29.297 -16.531 1 98.75 346 LEU B N 1
ATOM 5217 C CA . LEU B 1 346 ? -5.133 -30.094 -16.312 1 98.75 346 LEU B CA 1
ATOM 5218 C C . LEU B 1 346 ? -4.801 -30.938 -17.547 1 98.75 346 LEU B C 1
ATOM 5220 O O . LEU B 1 346 ? -5.703 -31.469 -18.203 1 98.75 346 LEU B O 1
ATOM 5224 N N . ILE B 1 347 ? -3.572 -31 -17.812 1 98.88 347 ILE B N 1
ATOM 5225 C CA . ILE B 1 347 ? -3.076 -31.922 -18.844 1 98.88 347 ILE B CA 1
ATOM 5226 C C . ILE B 1 347 ? -2.635 -33.219 -18.188 1 98.88 347 ILE B C 1
ATOM 5228 O O . ILE B 1 347 ? -1.791 -33.219 -17.297 1 98.88 347 ILE B O 1
ATOM 5232 N N . ASP B 1 348 ? -3.225 -34.219 -18.578 1 98.62 348 ASP B N 1
ATOM 5233 C CA . ASP B 1 348 ? -2.799 -35.562 -18.188 1 98.62 348 ASP B CA 1
ATOM 5234 C C . ASP B 1 348 ? -1.68 -36.062 -19.094 1 98.62 348 ASP B C 1
ATOM 5236 O O . ASP B 1 348 ? -1.932 -36.469 -20.234 1 98.62 348 ASP B O 1
ATOM 5240 N N . ILE B 1 349 ? -0.488 -36.094 -18.609 1 98.12 349 ILE B N 1
ATOM 5241 C CA . ILE B 1 349 ? 0.699 -36.344 -19.422 1 98.12 349 ILE B CA 1
ATOM 5242 C C . ILE B 1 349 ? 0.714 -37.812 -19.875 1 98.12 349 ILE B C 1
ATOM 5244 O O . ILE B 1 349 ? 1.218 -38.125 -20.953 1 98.12 349 ILE B O 1
ATOM 5248 N N . SER B 1 350 ? 0.132 -38.719 -19.094 1 93.12 350 SER B N 1
ATOM 5249 C CA . SER B 1 350 ? 0.179 -40.125 -19.375 1 93.12 350 SER B CA 1
ATOM 5250 C C . SER B 1 350 ? -0.956 -40.562 -20.297 1 93.12 350 SER B C 1
ATOM 5252 O O . SER B 1 350 ? -0.968 -41.688 -20.797 1 93.12 350 SER B O 1
ATOM 5254 N N . ALA B 1 351 ? -1.866 -39.75 -20.578 1 90.38 351 ALA B N 1
ATOM 5255 C CA . ALA B 1 351 ? -3 -40.094 -21.438 1 90.38 351 ALA B CA 1
ATOM 5256 C C . ALA B 1 351 ? -2.641 -39.969 -22.906 1 90.38 351 ALA B C 1
ATOM 5258 O O . ALA B 1 351 ? -1.758 -39.188 -23.266 1 90.38 351 ALA B O 1
#

InterPro domains:
  IPR002328 Alcohol dehydrogenase, zinc-type, conserved site [PS00059] (66-80)
  IPR011032 GroES-like superfamily [SSF50129] (1-178)
  IPR013149 Alcohol dehydrogenase-like, C-terminal [PF00107] (180-308)
  IPR013154 Alcohol dehydrogenase-like, N-terminal [PF08240] (27-141)
  IPR020843 Enoylreductase domain [SM00829] (8-347)
  IPR036291 NAD(P)-binding domain superfamily [SSF51735] (144-313)

Solvent-accessible surface area (backbone atoms only — not comparable to full-atom values): 34570 Å² total; per-residue (Å²): 69,52,26,36,28,41,69,43,54,71,37,73,43,78,41,81,44,83,70,76,74,66,67,30,33,19,28,35,33,40,20,23,33,65,49,73,67,54,49,44,33,37,74,66,24,70,74,80,40,30,84,52,61,32,91,78,66,58,24,33,66,59,20,17,29,30,44,20,22,8,25,30,26,69,40,66,20,85,86,57,77,86,65,51,67,69,40,40,26,26,40,57,32,77,38,55,76,64,70,47,49,40,25,68,71,68,38,42,57,39,21,90,56,57,40,30,39,18,38,32,27,73,43,5,39,39,21,60,58,28,57,46,58,55,91,28,54,37,77,46,60,88,86,56,50,47,70,60,30,14,45,44,46,60,41,15,32,22,42,33,43,48,67,73,44,77,48,92,78,33,50,32,35,36,34,22,22,47,46,56,56,26,40,33,32,38,29,44,42,48,54,68,62,39,73,38,32,35,35,36,26,78,48,68,54,28,37,52,51,33,48,74,48,55,32,71,39,71,41,40,64,89,81,42,61,61,45,62,53,38,14,73,75,41,75,61,39,22,14,44,30,20,36,29,38,53,49,42,61,69,37,47,51,47,35,62,66,22,26,16,73,58,11,37,30,36,36,60,44,69,61,90,63,67,42,70,42,62,55,65,60,31,17,49,30,28,23,34,40,32,25,33,41,62,44,54,89,62,36,58,58,50,42,53,49,30,41,74,73,57,54,38,78,68,67,81,42,57,60,45,76,41,38,65,91,39,37,58,66,72,37,54,47,34,54,69,74,39,47,63,76,48,59,29,46,30,29,30,56,80,96,70,54,26,36,28,42,69,42,54,71,38,72,43,77,40,80,44,83,69,76,74,67,67,29,34,20,28,35,35,39,20,23,34,64,48,73,66,54,50,46,32,36,74,66,23,68,73,81,39,31,85,52,62,33,91,78,66,59,22,35,66,59,21,16,30,31,46,19,22,8,25,31,27,69,42,67,20,83,85,57,76,87,66,52,67,68,40,39,26,26,42,57,32,76,38,55,76,64,69,48,45,40,24,67,71,69,38,42,56,39,20,91,57,56,39,30,39,17,38,33,28,71,42,5,36,38,20,59,57,28,58,43,58,56,90,28,53,38,79,47,60,88,86,55,49,49,69,60,32,13,45,45,47,58,40,14,33,22,42,33,44,48,67,73,43,78,50,93,78,33,50,31,34,36,34,24,22,46,44,56,58,28,38,33,32,38,30,44,41,49,52,69,62,40,72,38,32,36,34,36,27,79,47,68,54,29,37,51,50,33,49,74,48,55,33,72,39,71,42,40,63,90,81,41,62,60,45,62,53,38,12,72,74,41,76,60,40,22,14,44,30,20,35,29,38,53,50,42,61,70,38,48,51,49,35,61,65,22,24,17,72,57,11,36,30,36,36,60,44,68,60,91,64,68,42,69,42,61,55,64,60,31,17,51,29,29,22,33,38,31,26,33,39,64,45,54,89,63,35,59,58,50,42,52,51,31,41,74,71,56,54,37,78,67,68,79,44,56,61,45,77,42,38,63,91,38,38,57,66,72,37,54,47,34,54,69,77,38,46,64,76,48,59,28,45,29,30,30,55,80,96

pLDDT: mean 96.5, std 3.2, range [75.31, 98.94]

Sequence (702 aa):
MRAVRFHGRGDIRIDQIDEPVCQNGQIRPSFVGICGSDLHEYLAGPSTVPETPHPITNATLPVTLGHEFSGTIEEVGAGVTRVKVGDRVAVKPNLYDGTCARCVQGRVNCCRNLGFIGYSSNAGGLSDHVVVDEERARLLPKEIPLDIGALVEPLTVAWHAVTRSPVATARTALVVGGGPIGLAVVQVLQAHGVESIVVAEVSAQRRRFAATLGATEVLDPRTEDIEAKVRSLSGDAGADIAFECSGVQAGFDSALKGVRARGTVTVVSLWEEKPVIDAWELVGSEKHIIGSAIFDGDDFEAVIDAIASGRLKPQSMITSKIRMEEIVEKGFEALINERDKHVKILIDISAMRAVRFHGRGDIRIDQIDEPVCQNGQIRPSFVGICGSDLHEYLAGPSTVPETPHPITNATLPVTLGHEFSGTIEEVGAGVTRVKVGDRVAVKPNLYDGTCARCVQGRVNCCRNLGFIGYSSNAGGLSDHVVVDEERARLLPKEIPLDIGALVEPLTVAWHAVTRSPVATARTALVVGGGPIGLAVVQVLQAHGVESIVVAEVSAQRRRFAATLGATEVLDPRTEDIEAKVRSLSGDAGADIAFECSGVQAGFDSALKGVRARGTVTVVSLWEEKPVIDAWELVGSEKHIIGSAIFDGDDFEAVIDAIASGRLKPQSMITSKIRMEEIVEKGFEALINERDKHVKILIDISA

Organism: NCBI:txid656916

Foldseek 3Di:
DWFFKDQFAQDTDTDDDDADDAAFFKWFWFKFWDDVVNLCRNHPDDDQADCAQQPPAGDHPTAGAGQQTKGFGCDGHPPHDLDDGGFIWTFQWKDADCPDPCNVVQNRLVHPRIHTQRRNHRQHSRDRMHYDHSVGTHTFDPPQDRNNSSCLQLLLLLLALCVVFPLLPWQAEEEEELAQSSLSVQLNSQLSPHNAYEYEYQFPLSQVSSVVRHHPHYDHVVVDQLQVVQCVVPVNFFGQEYEQAHQDQVSVVSRLSRHGQQHEYEYSYDHPDDYDDPVCSCVVSVYYYYYGGRHGDCSSVVSSVCVVVPSGDCVVLAQEEDESNCCVPVNSVCCVPVVSRHRIYMHRDVD/DWFFKDQFAQDTDTDDDDADDAAFFKWFWFKFWDDPVNLCRNHPDDDQAACAQQPPAGDHPTAGAGQQTKGFGCDGHPPHDLDDGGFIWTFQFKDADCPDPCNVVQNRLVHPRIHTQRRNHRQHSRGRMHYDHSVGTHTFPPVQDRNNSSCLQLLLLLLALCVVFPLLPWQAEEEEELAQSSLSVQLNSQLSPHNAYEYEYQFPLSQVSSVVRHHPHYDHVVPDQLQVVQCVVPVNFFGQEYEQAHQDQVSVVSRLSRHGQQHEYEYSYDHPDDYDDPVCSCVVSVYYYYYGGRHGDCSSVVSSVCVVVPSGDCVVLAQEEDESNCCVPVNSVCCVVVVSRHRIYMHRDVD

Radius of gyration: 29.29 Å; Cα contacts (8 Å, |Δi|>4): 1833; chains: 2; bounding box: 50×87×66 Å